Protein AF-A0A2P5XII8-F1 (afdb_monomer)

Structure (mmCIF, N/CA/C/O backbone):
data_AF-A0A2P5XII8-F1
#
_entry.id   AF-A0A2P5XII8-F1
#
loop_
_atom_site.group_PDB
_atom_site.id
_atom_site.type_symbol
_atom_site.label_atom_id
_atom_site.label_alt_id
_atom_site.label_comp_id
_atom_site.label_asym_id
_atom_site.label_entity_id
_atom_site.label_seq_id
_atom_site.pdbx_PDB_ins_code
_atom_site.Cartn_x
_atom_site.Cartn_y
_atom_site.Cartn_z
_atom_site.occupancy
_atom_site.B_iso_or_equiv
_atom_site.auth_seq_id
_atom_site.auth_comp_id
_atom_site.auth_asym_id
_atom_site.auth_atom_id
_atom_site.pdbx_PDB_model_num
ATOM 1 N N . MET A 1 1 ? 58.764 9.770 21.571 1.00 26.19 1 MET A N 1
ATOM 2 C CA . MET A 1 1 ? 59.150 11.190 21.416 1.00 26.19 1 MET A CA 1
ATOM 3 C C . MET A 1 1 ? 58.064 11.872 20.582 1.00 26.19 1 MET A C 1
ATOM 5 O O . MET A 1 1 ? 57.826 11.416 19.481 1.00 26.19 1 MET A O 1
ATOM 9 N N . ARG A 1 2 ? 57.409 12.903 21.138 1.00 21.86 2 ARG A N 1
ATOM 10 C CA . ARG A 1 2 ? 56.507 13.896 20.502 1.00 21.86 2 ARG A CA 1
ATOM 11 C C . ARG A 1 2 ? 55.189 13.452 19.825 1.00 21.86 2 ARG A C 1
ATOM 13 O O . ARG A 1 2 ? 55.158 12.905 18.735 1.00 21.86 2 ARG A O 1
ATOM 20 N N . ILE A 1 3 ? 54.111 13.889 20.480 1.00 28.89 3 ILE A N 1
ATOM 21 C CA . ILE A 1 3 ? 52.758 14.199 19.984 1.00 28.89 3 ILE A CA 1
ATOM 22 C C . ILE A 1 3 ? 52.783 15.439 19.061 1.00 28.89 3 ILE A C 1
ATOM 24 O O . ILE A 1 3 ? 53.572 16.348 19.328 1.00 28.89 3 ILE A O 1
ATOM 28 N N . ARG A 1 4 ? 51.878 15.494 18.062 1.00 22.95 4 ARG A N 1
ATOM 29 C CA . ARG A 1 4 ? 51.143 16.659 17.470 1.00 22.95 4 ARG A CA 1
ATOM 30 C C . ARG A 1 4 ? 50.326 16.128 16.261 1.00 22.95 4 ARG A C 1
ATOM 32 O O . ARG A 1 4 ? 50.892 15.348 15.517 1.00 22.95 4 ARG A O 1
ATOM 39 N N . ASN A 1 5 ? 49.084 16.489 15.913 1.00 23.44 5 ASN A N 1
ATOM 40 C CA . ASN A 1 5 ? 48.009 17.328 16.465 1.00 23.44 5 ASN A CA 1
ATOM 41 C C . ASN A 1 5 ? 46.754 17.192 15.542 1.00 23.44 5 ASN A C 1
ATOM 43 O O . ASN A 1 5 ? 46.919 17.416 14.351 1.00 23.44 5 ASN A O 1
ATOM 47 N N . PHE A 1 6 ? 45.555 16.970 16.128 1.00 24.38 6 PHE A N 1
ATOM 48 C CA . PHE A 1 6 ? 44.188 17.476 15.773 1.00 24.38 6 PHE A CA 1
ATOM 49 C C . PHE A 1 6 ? 43.530 17.208 14.384 1.00 24.38 6 PHE A C 1
ATOM 51 O O . PHE A 1 6 ? 44.250 16.864 13.457 1.00 24.38 6 PHE A O 1
ATOM 58 N N . PRO A 1 7 ? 42.200 17.458 14.158 1.00 31.50 7 PRO A N 1
ATOM 59 C CA . PRO A 1 7 ? 41.065 17.777 15.067 1.00 31.50 7 PRO A CA 1
ATOM 60 C C . PRO A 1 7 ? 39.698 17.096 14.742 1.00 31.50 7 PRO A C 1
ATOM 62 O O . PRO A 1 7 ? 39.316 16.994 13.588 1.00 31.50 7 PRO A O 1
ATOM 65 N N . TRP A 1 8 ? 38.852 16.856 15.756 1.00 23.45 8 TRP A N 1
ATOM 66 C CA . TRP A 1 8 ? 37.388 17.061 15.654 1.00 23.45 8 TRP A CA 1
ATOM 67 C C . TRP A 1 8 ? 36.873 17.655 16.978 1.00 23.45 8 TRP A C 1
ATOM 69 O O . TRP A 1 8 ? 36.506 16.956 17.918 1.00 23.45 8 TRP A O 1
ATOM 79 N N . ARG A 1 9 ? 36.908 18.990 17.072 1.00 22.88 9 ARG A N 1
ATOM 80 C CA . ARG A 1 9 ? 36.169 19.805 18.048 1.00 22.88 9 ARG A CA 1
ATOM 81 C C . ARG A 1 9 ? 35.279 20.737 17.235 1.00 22.88 9 ARG A C 1
ATOM 83 O O . ARG A 1 9 ? 35.822 21.582 16.534 1.00 22.88 9 ARG A O 1
ATOM 90 N N . ASN A 1 10 ? 33.962 20.554 17.329 1.00 24.33 10 ASN A N 1
ATOM 91 C CA . ASN A 1 10 ? 32.907 21.582 17.304 1.00 24.33 10 ASN A CA 1
ATOM 92 C C . ASN A 1 10 ? 31.611 21.001 16.736 1.00 24.33 10 ASN A C 1
ATOM 94 O O . ASN A 1 10 ? 31.473 20.883 15.524 1.00 24.33 10 ASN A O 1
ATOM 98 N N . LYS A 1 11 ? 30.658 20.706 17.625 1.00 24.47 11 LYS A N 1
ATOM 99 C CA . LYS A 1 11 ? 29.224 21.029 17.495 1.00 24.47 11 LYS A CA 1
ATOM 100 C C . LYS A 1 11 ? 28.480 20.391 18.666 1.00 24.47 11 LYS A C 1
ATOM 102 O O . LYS A 1 11 ? 27.989 19.289 18.541 1.00 24.47 11 LYS A O 1
ATOM 107 N N . PHE A 1 12 ? 28.437 21.076 19.806 1.00 24.05 12 PHE A N 1
ATOM 108 C CA . PHE A 1 12 ? 27.318 21.011 20.756 1.00 24.05 12 PHE A CA 1
ATOM 109 C C . PHE A 1 12 ? 27.405 22.240 21.664 1.00 24.05 12 PHE A C 1
ATOM 111 O O . PHE A 1 12 ? 27.843 22.203 22.808 1.00 24.05 12 PHE A O 1
ATOM 118 N N . SER A 1 13 ? 27.024 23.378 21.097 1.00 23.06 13 SER A N 1
ATOM 119 C CA . SER A 1 13 ? 26.626 24.559 21.850 1.00 23.06 13 SER A CA 1
ATOM 120 C C . SER A 1 13 ? 25.539 25.246 21.039 1.00 23.06 13 SER A C 1
ATOM 122 O O . SER A 1 13 ? 25.844 25.750 19.964 1.00 23.06 13 SER A O 1
ATOM 124 N N . ILE A 1 14 ? 24.296 25.186 21.518 1.00 22.97 14 ILE A N 1
ATOM 125 C CA . ILE A 1 14 ? 23.268 26.243 21.514 1.00 22.97 14 ILE A CA 1
ATOM 126 C C . ILE A 1 14 ? 21.995 25.605 22.097 1.00 22.97 14 ILE A C 1
ATOM 128 O O . ILE A 1 14 ? 21.313 24.843 21.424 1.00 22.97 14 ILE A O 1
ATOM 132 N N . LEU A 1 15 ? 21.752 25.861 23.388 1.00 21.80 15 LEU A N 1
ATOM 133 C CA . LEU A 1 15 ? 20.464 26.248 23.998 1.00 21.80 15 LEU A CA 1
ATOM 134 C C . LEU A 1 15 ? 20.540 26.068 25.523 1.00 21.80 15 LEU A C 1
ATOM 136 O O . LEU A 1 15 ? 19.942 25.167 26.089 1.00 21.80 15 LEU A O 1
ATOM 140 N N . PHE A 1 16 ? 21.275 26.953 26.196 1.00 24.52 16 PHE A N 1
ATOM 141 C CA . PHE A 1 16 ? 20.948 27.373 27.562 1.00 24.52 16 PHE A CA 1
ATOM 142 C C . PHE A 1 16 ? 21.427 28.815 27.738 1.00 24.52 16 PHE A C 1
ATOM 144 O O . PHE A 1 16 ? 22.558 29.092 28.126 1.00 24.52 16 PHE A O 1
ATOM 151 N N . THR A 1 17 ? 20.551 29.756 27.404 1.00 25.80 17 THR A N 1
ATOM 152 C CA . THR A 1 17 ? 20.655 31.156 27.806 1.00 25.80 17 THR A CA 1
ATOM 153 C C . THR A 1 17 ? 19.651 31.401 28.928 1.00 25.80 17 THR A C 1
ATOM 155 O O . THR A 1 17 ? 18.453 31.463 28.679 1.00 25.80 17 THR A O 1
ATOM 158 N N . ARG A 1 18 ? 20.141 31.558 30.165 1.00 25.91 18 ARG A N 1
ATOM 159 C CA . ARG A 1 18 ? 19.951 32.756 31.015 1.00 25.91 18 ARG A CA 1
ATOM 160 C C . ARG A 1 18 ? 20.261 32.483 32.498 1.00 25.91 18 ARG A C 1
ATOM 162 O O . ARG A 1 18 ? 19.623 31.662 33.140 1.00 25.91 18 ARG A O 1
ATOM 169 N N . ASN A 1 19 ? 21.179 33.317 32.998 1.00 27.70 19 ASN A N 1
ATOM 170 C CA . ASN A 1 19 ? 21.345 33.833 34.364 1.00 27.70 19 ASN A CA 1
ATOM 171 C C . ASN A 1 19 ? 21.820 32.884 35.480 1.00 27.70 19 ASN A C 1
ATOM 173 O O . ASN A 1 19 ? 21.007 32.222 36.106 1.00 27.70 19 ASN A O 1
ATOM 177 N N . ILE A 1 20 ? 23.124 32.946 35.804 1.00 27.83 20 ILE A N 1
ATOM 178 C CA . ILE A 1 20 ? 23.700 33.355 37.115 1.00 27.83 20 ILE A CA 1
ATOM 179 C C . ILE A 1 20 ? 25.240 33.545 36.940 1.00 27.83 20 ILE A C 1
ATOM 181 O O . ILE A 1 20 ? 25.851 32.764 36.208 1.00 27.83 20 ILE A O 1
ATOM 185 N N . PRO A 1 21 ? 25.901 34.564 37.544 1.00 26.94 21 PRO A N 1
ATOM 186 C CA . PRO A 1 21 ? 27.291 34.931 37.227 1.00 26.94 21 PRO A CA 1
ATOM 187 C C . PRO A 1 21 ? 28.373 34.000 37.807 1.00 26.94 21 PRO A C 1
ATOM 189 O O . PRO A 1 21 ? 28.302 33.544 38.947 1.00 26.94 21 PRO A O 1
ATOM 192 N N . TRP A 1 22 ? 29.451 33.844 37.036 1.00 27.47 22 TRP A N 1
ATOM 193 C CA . TRP A 1 22 ? 30.660 33.035 37.274 1.00 27.47 22 TRP A CA 1
ATOM 194 C C . TRP A 1 22 ? 31.522 33.427 38.499 1.00 27.47 22 TRP A C 1
ATOM 196 O O . TRP A 1 22 ? 32.527 32.775 38.772 1.00 27.47 22 TRP A O 1
ATOM 206 N N . CYS A 1 23 ? 31.142 34.445 39.278 1.00 27.48 23 CYS A N 1
ATOM 207 C CA . CYS A 1 23 ? 31.918 34.912 40.440 1.00 27.48 23 CYS A CA 1
ATOM 208 C C . CYS A 1 23 ? 31.549 34.234 41.774 1.00 27.48 23 CYS A C 1
ATOM 210 O O . CYS A 1 23 ? 32.238 34.438 42.769 1.00 27.48 23 CYS A O 1
ATOM 212 N N . TYR A 1 24 ? 30.507 33.395 41.823 1.00 28.48 24 TYR A N 1
ATOM 213 C CA . TYR A 1 24 ? 30.098 32.722 43.068 1.00 28.48 24 TYR A CA 1
ATOM 214 C C . TYR A 1 24 ? 30.926 31.457 43.394 1.00 28.48 24 TYR A C 1
ATOM 216 O O . TYR A 1 24 ? 30.916 30.975 44.526 1.00 28.48 24 TYR A O 1
ATOM 224 N N . TRP A 1 25 ? 31.688 30.931 42.426 1.00 30.53 25 TRP A N 1
ATOM 225 C CA . TRP A 1 25 ? 32.417 29.659 42.558 1.00 30.53 25 TRP A CA 1
ATOM 226 C C . TRP A 1 25 ? 33.887 29.785 42.984 1.00 30.53 25 TRP A C 1
ATOM 228 O O . TRP A 1 25 ? 34.499 28.779 43.335 1.00 30.53 25 TRP A O 1
ATOM 238 N N . GLN A 1 26 ? 34.466 30.990 43.029 1.00 27.58 26 GLN A N 1
ATOM 239 C CA . GLN A 1 26 ? 35.880 31.150 43.404 1.00 27.58 26 GLN A CA 1
ATOM 240 C C . GLN A 1 26 ? 36.131 31.248 44.918 1.00 27.58 26 GLN A C 1
ATOM 242 O O . GLN A 1 26 ? 37.241 30.974 45.362 1.00 27.58 26 GLN A O 1
ATOM 247 N N . SER A 1 27 ? 35.123 31.553 45.742 1.00 26.69 27 SER A N 1
ATOM 248 C CA . SER A 1 27 ? 35.348 31.792 47.182 1.00 26.69 27 SER A CA 1
ATOM 249 C C . SER A 1 27 ? 35.216 30.541 48.075 1.00 26.69 27 SER A C 1
ATOM 251 O O . SER A 1 27 ? 35.706 30.536 49.202 1.00 26.69 27 SER A O 1
ATOM 253 N N . LYS A 1 28 ? 34.627 29.435 47.591 1.00 29.48 28 LYS A N 1
ATOM 254 C CA . LYS A 1 28 ? 34.417 28.208 48.398 1.00 29.48 28 LYS A CA 1
ATOM 255 C C . LYS A 1 28 ? 35.266 26.992 48.007 1.00 29.48 28 LYS A C 1
ATOM 257 O O . LYS A 1 28 ? 35.264 26.009 48.742 1.00 29.48 28 LYS A O 1
ATOM 262 N N . ALA A 1 29 ? 36.054 27.067 46.933 1.00 28.62 29 ALA A N 1
ATOM 263 C CA . ALA A 1 29 ? 36.954 25.982 46.516 1.00 28.62 29 ALA A CA 1
ATOM 264 C C . ALA A 1 29 ? 38.212 25.833 47.406 1.00 28.62 29 ALA A C 1
ATOM 266 O O . ALA A 1 29 ? 38.947 24.857 47.293 1.00 28.62 29 ALA A O 1
ATOM 267 N N . MET A 1 30 ? 38.450 26.760 48.340 1.00 27.02 30 MET A N 1
ATOM 268 C CA . MET A 1 30 ? 39.681 26.817 49.141 1.00 27.02 30 MET A CA 1
ATOM 269 C C . MET A 1 30 ? 39.683 25.928 50.404 1.00 27.02 30 MET A C 1
ATOM 271 O O . MET A 1 30 ? 40.562 26.072 51.249 1.00 27.02 30 MET A O 1
ATOM 275 N N . LYS A 1 31 ? 38.723 25.001 50.562 1.00 28.81 31 LYS A N 1
ATOM 276 C CA . LYS A 1 31 ? 38.610 24.130 51.756 1.00 28.81 31 LYS A CA 1
ATOM 277 C C . LYS A 1 31 ? 38.724 22.618 51.515 1.00 28.81 31 LYS A C 1
ATOM 279 O O . LYS A 1 31 ? 38.545 21.859 52.459 1.00 28.81 31 LYS A O 1
ATOM 284 N N . LEU A 1 32 ? 39.080 22.172 50.309 1.00 30.08 32 LEU A N 1
ATOM 285 C CA . LEU A 1 32 ? 39.252 20.742 49.985 1.00 30.08 32 LEU A CA 1
ATOM 286 C C . LEU A 1 32 ? 40.707 20.329 49.684 1.00 30.08 32 LEU A C 1
ATOM 288 O O . LEU A 1 32 ? 40.948 19.245 49.171 1.00 30.08 32 LEU A O 1
ATOM 292 N N . SER A 1 33 ? 41.701 21.148 50.047 1.00 28.14 33 SER A N 1
ATOM 293 C CA . SER A 1 33 ? 43.130 20.873 49.799 1.00 28.14 33 SER A CA 1
ATOM 294 C C . SER A 1 33 ? 43.857 20.098 50.911 1.00 28.14 33 SER A C 1
ATOM 296 O O . SER A 1 33 ? 45.084 20.135 50.990 1.00 28.14 33 SER A O 1
ATOM 298 N N . LYS A 1 34 ? 43.142 19.372 51.776 1.00 29.97 34 LYS A N 1
ATOM 299 C CA . LYS A 1 34 ? 43.760 18.492 52.782 1.00 29.97 34 LYS A CA 1
ATOM 300 C C . LYS A 1 34 ? 42.960 17.205 52.948 1.00 29.97 34 LYS A C 1
ATOM 302 O O . LYS A 1 34 ? 42.198 17.103 53.894 1.00 29.97 34 LYS A O 1
ATOM 307 N N . LEU A 1 35 ? 43.150 16.249 52.040 1.00 29.69 35 LEU A N 1
ATOM 308 C CA . LEU A 1 35 ? 42.987 14.808 52.278 1.00 29.69 35 LEU A CA 1
ATOM 309 C C . LEU A 1 35 ? 43.823 14.064 51.217 1.00 29.69 35 LEU A C 1
ATOM 311 O O . LEU A 1 35 ? 43.419 13.875 50.079 1.00 29.69 35 LEU A O 1
ATOM 315 N N . THR A 1 36 ? 45.071 13.836 51.626 1.00 29.38 36 THR A N 1
ATOM 316 C CA . THR A 1 36 ? 46.067 12.814 51.256 1.00 29.38 36 THR A CA 1
ATOM 317 C C . THR A 1 36 ? 45.938 12.006 49.958 1.00 29.38 36 THR A C 1
ATOM 319 O O . THR A 1 36 ? 44.960 11.310 49.707 1.00 29.38 36 THR A O 1
ATOM 322 N N . ALA A 1 37 ? 47.060 12.014 49.233 1.00 33.16 37 ALA A N 1
ATOM 323 C CA . ALA A 1 37 ? 47.447 11.116 48.156 1.00 33.16 37 ALA A CA 1
ATOM 324 C C . ALA A 1 37 ? 47.390 9.628 48.551 1.00 33.16 37 ALA A C 1
ATOM 326 O O . ALA A 1 37 ? 47.949 9.250 49.578 1.00 33.16 37 ALA A O 1
ATOM 327 N N . MET A 1 38 ? 46.772 8.808 47.697 1.00 27.34 38 MET A N 1
ATOM 328 C CA . MET A 1 38 ? 46.953 7.356 47.588 1.00 27.34 38 MET A CA 1
ATOM 329 C C . MET A 1 38 ? 46.511 6.900 46.182 1.00 27.34 38 MET A C 1
ATOM 331 O O . MET A 1 38 ? 45.736 7.586 45.517 1.00 27.34 38 MET A O 1
ATOM 335 N N . ASP A 1 39 ? 47.086 5.791 45.725 1.00 26.59 39 ASP A N 1
ATOM 336 C CA . ASP A 1 39 ? 47.354 5.392 44.338 1.00 26.59 39 ASP A CA 1
ATOM 337 C C . ASP A 1 39 ? 46.243 5.512 43.273 1.00 26.59 39 ASP A C 1
ATOM 339 O O . ASP A 1 39 ? 45.061 5.214 43.464 1.00 26.59 39 ASP A O 1
ATOM 343 N N . ALA A 1 40 ? 46.681 5.912 42.074 1.00 32.25 40 ALA A N 1
ATOM 344 C CA . ALA A 1 40 ? 45.874 6.094 40.876 1.00 32.25 40 ALA A CA 1
ATOM 345 C C . ALA A 1 40 ? 45.517 4.746 40.223 1.00 32.25 40 ALA A C 1
ATOM 347 O O . ALA A 1 40 ? 46.291 4.187 39.452 1.00 32.25 40 ALA A O 1
ATOM 348 N N . GLY A 1 41 ? 44.314 4.248 40.509 1.00 30.77 41 GLY A N 1
ATOM 349 C CA . GLY A 1 41 ? 43.735 3.090 39.813 1.00 30.77 41 GLY A CA 1
ATOM 350 C C . GLY A 1 41 ? 42.220 2.935 39.977 1.00 30.77 41 GLY A C 1
ATOM 351 O O . GLY A 1 41 ? 41.552 2.522 39.040 1.00 30.77 41 GLY A O 1
ATOM 352 N N . ASN A 1 42 ? 41.649 3.371 41.109 1.00 29.73 42 ASN A N 1
ATOM 353 C CA . ASN A 1 42 ? 40.225 3.162 41.439 1.00 29.73 42 ASN A CA 1
ATOM 354 C C . ASN A 1 42 ? 39.395 4.456 41.596 1.00 29.73 42 ASN A C 1
ATOM 356 O O . ASN A 1 42 ? 38.299 4.442 42.155 1.00 29.73 42 ASN A O 1
ATOM 360 N N . CYS A 1 43 ? 39.881 5.601 41.104 1.00 28.55 43 CYS A N 1
ATOM 361 C CA . CYS A 1 43 ? 39.268 6.900 41.417 1.00 28.55 43 CYS A CA 1
ATOM 362 C C . CYS A 1 43 ? 38.028 7.264 40.572 1.00 28.55 43 CYS A C 1
ATOM 364 O O . CYS A 1 43 ? 37.225 8.086 41.005 1.00 28.55 43 CYS A O 1
ATOM 366 N N . PHE A 1 44 ? 37.814 6.658 39.397 1.00 29.33 44 PHE A N 1
ATOM 367 C CA . PHE A 1 44 ? 36.737 7.091 38.487 1.00 29.33 44 PHE A CA 1
ATOM 368 C C . PHE A 1 44 ? 35.317 6.705 38.961 1.00 29.33 44 PHE A C 1
ATOM 370 O O . PHE A 1 44 ? 34.377 7.470 38.749 1.00 29.33 44 PHE A O 1
ATOM 377 N N . GLN A 1 45 ? 35.148 5.580 39.667 1.00 30.05 45 GLN A N 1
ATOM 378 C CA . GLN A 1 45 ? 33.841 5.140 40.193 1.00 30.05 45 GLN A CA 1
ATOM 379 C C . GLN A 1 45 ? 33.440 5.840 41.505 1.00 30.05 45 GLN A C 1
ATOM 381 O O . GLN A 1 45 ? 32.265 6.159 41.713 1.00 30.05 45 GLN A O 1
ATOM 386 N N . LEU A 1 46 ? 34.411 6.139 42.375 1.00 29.91 46 LEU A N 1
ATOM 387 C CA . LEU A 1 46 ? 34.171 6.848 43.639 1.00 29.91 46 LEU A CA 1
ATOM 388 C C . LEU A 1 46 ? 33.870 8.338 43.415 1.00 29.91 46 LEU A C 1
ATOM 390 O O . LEU A 1 46 ? 32.962 8.877 44.049 1.00 29.91 46 LEU A O 1
ATOM 394 N N . HIS A 1 47 ? 34.547 8.990 42.458 1.00 35.44 47 HIS A N 1
ATOM 395 C CA . HIS A 1 47 ? 34.252 10.382 42.094 1.00 35.44 47 HIS A CA 1
ATOM 396 C C . HIS A 1 47 ? 32.851 10.544 41.489 1.00 35.44 47 HIS A C 1
ATOM 398 O O . HIS A 1 47 ? 32.148 11.488 41.840 1.00 35.44 47 HIS A O 1
ATOM 404 N N . ALA A 1 48 ? 32.413 9.617 40.629 1.00 36.94 48 ALA A N 1
ATOM 405 C CA . ALA A 1 48 ? 31.074 9.660 40.041 1.00 36.94 48 ALA A CA 1
ATOM 406 C C . ALA A 1 48 ? 29.977 9.536 41.110 1.00 36.94 48 ALA A C 1
ATOM 408 O O . ALA A 1 48 ? 29.029 10.314 41.099 1.00 36.94 48 ALA A O 1
ATOM 409 N N . SER A 1 49 ? 30.150 8.632 42.079 1.00 37.03 49 SER A N 1
ATOM 410 C CA . SER A 1 49 ? 29.191 8.399 43.169 1.00 37.03 49 SER A CA 1
ATOM 411 C C . SER A 1 49 ? 29.066 9.602 44.117 1.00 37.03 49 SER A C 1
ATOM 413 O O . SER A 1 49 ? 27.961 9.986 44.497 1.00 37.03 49 SER A O 1
ATOM 415 N N . LEU A 1 50 ? 30.185 10.255 44.453 1.00 38.50 50 LEU A N 1
ATOM 416 C CA . LEU A 1 50 ? 30.199 11.459 45.296 1.00 38.50 50 LEU A CA 1
ATOM 417 C C . LEU A 1 50 ? 29.617 12.688 44.578 1.00 38.50 50 LEU A C 1
ATOM 419 O O . LEU A 1 50 ? 28.898 13.477 45.192 1.00 38.50 50 LEU A O 1
ATOM 423 N N . VAL A 1 51 ? 29.870 12.827 43.273 1.00 44.69 51 VAL A N 1
ATOM 424 C CA . VAL A 1 51 ? 29.254 13.867 42.432 1.00 44.69 51 VAL A CA 1
ATOM 425 C C . VAL A 1 51 ? 27.744 13.631 42.294 1.00 44.69 51 VAL A C 1
ATOM 427 O O . VAL A 1 51 ? 26.972 14.584 42.370 1.00 44.69 51 VAL A O 1
ATOM 430 N N . PHE A 1 52 ? 27.303 12.374 42.191 1.00 41.19 52 PHE A N 1
ATOM 431 C CA . PHE A 1 52 ? 25.886 11.994 42.151 1.00 41.19 52 PHE A CA 1
ATOM 432 C C . PHE A 1 52 ? 25.148 12.388 43.444 1.00 41.19 52 PHE A C 1
ATOM 434 O O . PHE A 1 52 ? 24.097 13.028 43.395 1.00 41.19 52 PHE A O 1
ATOM 441 N N . ILE A 1 53 ? 25.742 12.103 44.609 1.00 43.97 53 ILE A N 1
ATOM 442 C CA . ILE A 1 53 ? 25.211 12.486 45.931 1.00 43.97 53 ILE A CA 1
ATOM 443 C C . ILE A 1 53 ? 25.157 14.016 46.094 1.00 43.97 53 ILE A C 1
ATOM 445 O O . ILE A 1 53 ? 24.186 14.552 46.639 1.00 43.97 53 ILE A O 1
ATOM 449 N N . ALA A 1 54 ? 26.164 14.733 45.584 1.00 40.22 54 ALA A N 1
ATOM 450 C CA . ALA A 1 54 ? 26.218 16.195 45.623 1.00 40.22 54 ALA A CA 1
ATOM 451 C C . ALA A 1 54 ? 25.148 16.859 44.728 1.00 40.22 54 ALA A C 1
ATOM 453 O O . ALA A 1 54 ? 24.570 17.875 45.105 1.00 40.22 54 ALA A O 1
ATOM 454 N N . ILE A 1 55 ? 24.825 16.278 43.567 1.00 46.34 55 ILE A N 1
ATOM 455 C CA . ILE A 1 55 ? 23.784 16.797 42.658 1.00 46.34 55 ILE A CA 1
ATOM 456 C C . ILE A 1 55 ? 22.368 16.561 43.222 1.00 46.34 55 ILE A C 1
ATOM 458 O O . ILE A 1 55 ? 21.504 17.439 43.121 1.00 46.34 55 ILE A O 1
ATOM 462 N N . ILE A 1 56 ? 22.135 15.414 43.873 1.00 42.69 56 ILE A N 1
ATOM 463 C CA . ILE A 1 56 ? 20.857 15.087 44.538 1.00 42.69 56 ILE A CA 1
ATOM 464 C C . ILE A 1 56 ? 20.582 16.042 45.711 1.00 42.69 56 ILE A C 1
ATOM 466 O O . ILE A 1 56 ? 19.448 16.484 45.902 1.00 42.69 56 ILE A O 1
ATOM 470 N N . THR A 1 57 ? 21.619 16.411 46.466 1.00 40.81 57 THR A N 1
ATOM 471 C CA . THR A 1 57 ? 21.503 17.345 47.600 1.00 40.81 57 THR A CA 1
ATOM 472 C C . THR A 1 57 ? 21.345 18.807 47.173 1.00 40.81 57 THR A C 1
ATOM 474 O O . THR A 1 57 ? 20.672 19.564 47.867 1.00 40.81 57 THR A O 1
ATOM 477 N N . PHE A 1 58 ? 21.889 19.220 46.021 1.00 40.62 58 PHE A N 1
ATOM 478 C CA . PHE A 1 58 ? 21.791 20.611 45.549 1.00 40.62 58 PHE A CA 1
ATOM 479 C C . PHE A 1 58 ? 20.437 20.985 44.920 1.00 40.62 58 PHE A C 1
ATOM 481 O O . PHE A 1 58 ? 20.090 22.164 44.890 1.00 40.62 58 PHE A O 1
ATOM 488 N N . THR A 1 59 ? 19.669 20.017 44.407 1.00 40.91 59 THR A N 1
ATOM 489 C CA . THR A 1 59 ? 18.404 20.282 43.683 1.00 40.91 59 THR A CA 1
ATOM 490 C C . THR A 1 59 ? 17.149 20.115 44.540 1.00 40.91 59 THR A C 1
ATOM 492 O O . THR A 1 59 ? 16.076 20.597 44.178 1.00 40.91 59 THR A O 1
ATOM 495 N N . SER A 1 60 ? 17.262 19.488 45.710 1.00 45.25 60 SER A N 1
ATOM 496 C CA . SER A 1 60 ? 16.195 19.441 46.703 1.00 45.25 60 SER A CA 1
ATOM 497 C C . SER A 1 60 ? 16.811 19.359 48.091 1.00 45.25 60 SER A C 1
ATOM 499 O O . SER A 1 60 ? 17.605 18.458 48.327 1.00 45.25 60 SER A O 1
ATOM 501 N N . ASN A 1 61 ? 16.455 20.278 48.992 1.00 37.59 61 ASN A N 1
ATOM 502 C CA . ASN A 1 61 ? 16.992 20.431 50.358 1.00 37.59 61 ASN A CA 1
ATOM 503 C C . ASN A 1 61 ? 16.723 19.238 51.317 1.00 37.59 61 ASN A C 1
ATOM 505 O O . ASN A 1 61 ? 16.527 19.432 52.512 1.00 37.59 61 ASN A O 1
ATOM 509 N N . VAL A 1 62 ? 16.680 18.000 50.825 1.00 42.94 62 VAL A N 1
ATOM 510 C CA . VAL A 1 62 ? 16.475 16.777 51.605 1.00 42.94 62 VAL A CA 1
ATOM 511 C C . VAL A 1 62 ? 17.417 15.706 51.060 1.00 42.94 62 VAL A C 1
ATOM 513 O O . VAL A 1 62 ? 17.442 15.445 49.858 1.00 42.94 62 VAL A O 1
ATOM 516 N N . GLN A 1 63 ? 18.195 15.083 51.941 1.00 48.47 63 GLN A N 1
ATOM 517 C CA . GLN A 1 63 ? 19.068 13.957 51.613 1.00 48.47 63 GLN A CA 1
ATOM 518 C C . GLN A 1 63 ? 18.188 12.749 51.248 1.00 48.47 63 GLN A C 1
ATOM 520 O O . GLN A 1 63 ? 17.514 12.190 52.110 1.00 48.47 63 GLN A O 1
ATOM 525 N N . ARG A 1 64 ? 18.112 12.400 49.955 1.00 59.47 64 ARG A N 1
ATOM 526 C CA . ARG A 1 64 ? 17.251 11.311 49.455 1.00 59.47 64 ARG A CA 1
ATOM 527 C C . ARG A 1 64 ? 18.021 9.984 49.416 1.00 59.47 64 ARG A C 1
ATOM 529 O O . ARG A 1 64 ? 19.192 10.004 49.032 1.00 59.47 64 ARG A O 1
ATOM 536 N N . PRO A 1 65 ? 17.398 8.853 49.792 1.00 64.31 65 PRO A N 1
ATOM 537 C CA . PRO A 1 65 ? 18.075 7.562 49.814 1.00 64.31 65 PRO A CA 1
ATOM 538 C C . PRO A 1 65 ? 18.428 7.091 48.395 1.00 64.31 65 PRO A C 1
ATOM 540 O O . PRO A 1 65 ? 17.650 7.254 47.460 1.00 64.31 65 PRO A O 1
ATOM 543 N N . LEU A 1 66 ? 19.620 6.511 48.239 1.00 61.50 66 LEU A N 1
ATOM 544 C CA . LEU A 1 66 ? 20.088 5.903 46.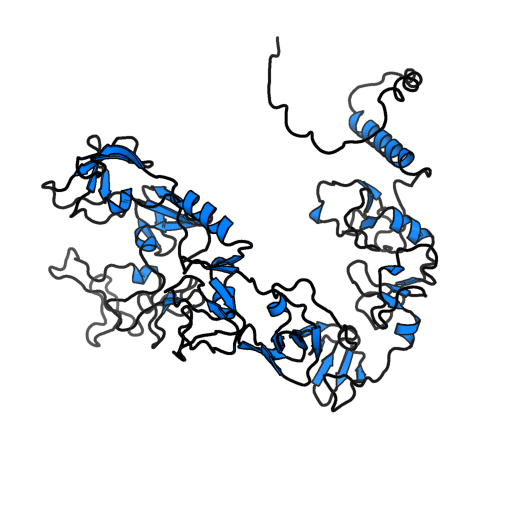983 1.00 61.50 66 LEU A CA 1
ATOM 545 C C . LEU A 1 66 ? 19.361 4.591 46.659 1.00 61.50 66 LEU A C 1
ATOM 547 O O . LEU A 1 66 ? 19.288 4.203 45.493 1.00 61.50 66 LEU A O 1
ATOM 551 N N . GLU A 1 67 ? 18.826 3.939 47.688 1.00 68.50 67 GLU A N 1
ATOM 552 C CA . GLU A 1 67 ? 18.117 2.673 47.599 1.00 68.50 67 GLU A CA 1
ATOM 553 C C . GLU A 1 67 ? 16.878 2.693 48.501 1.00 68.50 67 GLU A C 1
ATOM 555 O O . GLU A 1 67 ? 16.951 3.145 49.647 1.00 68.50 67 GLU A O 1
ATOM 560 N N . ILE A 1 68 ? 15.746 2.207 47.988 1.00 66.88 68 ILE A N 1
ATOM 561 C CA . ILE A 1 68 ? 14.533 1.962 48.771 1.00 66.88 68 ILE A CA 1
ATOM 562 C C . ILE A 1 68 ? 14.356 0.442 48.911 1.00 66.88 68 ILE A C 1
ATOM 564 O O . ILE A 1 68 ? 13.988 -0.223 47.941 1.00 66.88 68 ILE A O 1
ATOM 568 N N . PRO A 1 69 ? 14.610 -0.144 50.090 1.00 57.12 69 PRO A N 1
ATOM 569 C CA . PRO A 1 69 ? 14.286 -1.545 50.329 1.00 57.12 69 PRO A CA 1
ATOM 570 C C . PRO A 1 69 ? 12.768 -1.716 50.499 1.00 57.12 69 PRO A C 1
ATOM 572 O O . PRO A 1 69 ? 12.114 -0.860 51.095 1.00 57.12 69 PRO A O 1
ATOM 575 N N . ASN A 1 70 ? 12.212 -2.832 50.011 1.00 57.88 70 ASN A N 1
ATOM 576 C CA . ASN A 1 70 ? 10.806 -3.226 50.206 1.00 57.88 70 ASN A CA 1
ATOM 577 C C . ASN A 1 70 ? 9.768 -2.165 49.772 1.00 57.88 70 ASN A C 1
ATOM 579 O O . ASN A 1 70 ? 9.016 -1.635 50.593 1.00 57.88 70 ASN A O 1
ATOM 583 N N . TYR A 1 71 ? 9.701 -1.856 48.473 1.00 62.16 71 TYR A N 1
ATOM 584 C CA . TYR A 1 71 ? 8.733 -0.884 47.962 1.00 62.16 71 TYR A CA 1
ATOM 585 C C . TYR A 1 71 ? 7.296 -1.458 47.921 1.00 62.16 71 TYR A C 1
ATOM 587 O O . TYR A 1 71 ? 7.093 -2.506 47.309 1.00 62.16 71 TYR A O 1
ATOM 595 N N . PRO A 1 72 ? 6.276 -0.791 48.505 1.00 56.53 72 PRO A N 1
ATOM 596 C CA . PRO A 1 72 ? 4.944 -1.386 48.691 1.00 56.53 72 PRO A CA 1
ATOM 597 C C . PRO A 1 72 ? 4.183 -1.740 47.408 1.00 56.53 72 PRO A C 1
ATOM 599 O O . PRO A 1 72 ? 3.406 -2.686 47.401 1.00 56.53 72 PRO A O 1
ATOM 602 N N . LEU A 1 73 ? 4.405 -0.990 46.323 1.00 57.97 73 LEU A N 1
ATOM 603 C CA . LEU A 1 73 ? 3.798 -1.253 45.009 1.00 57.97 73 LEU A CA 1
ATOM 604 C C . LEU A 1 73 ? 4.565 -2.319 44.210 1.00 57.97 73 LEU A C 1
ATOM 606 O O . LEU A 1 73 ? 4.236 -2.566 43.056 1.00 57.97 73 LEU A O 1
ATOM 610 N N . HIS A 1 74 ? 5.614 -2.903 44.795 1.00 64.06 74 HIS A N 1
ATOM 611 C CA . HIS A 1 74 ? 6.436 -3.921 44.158 1.00 64.06 74 HIS A CA 1
ATOM 612 C C . HIS A 1 74 ? 7.059 -4.890 45.187 1.00 64.06 74 HIS A C 1
ATOM 614 O O . HIS A 1 74 ? 8.275 -4.882 45.427 1.00 64.06 74 HIS A O 1
ATOM 620 N N . PRO A 1 75 ? 6.218 -5.717 45.836 1.00 58.19 75 PRO A N 1
ATOM 621 C CA . PRO A 1 75 ? 6.642 -6.628 46.895 1.00 58.19 75 PRO A CA 1
ATOM 622 C C . PRO A 1 75 ? 7.412 -7.856 46.381 1.00 58.19 75 PRO A C 1
ATOM 624 O O . PRO A 1 75 ? 8.149 -8.461 47.153 1.00 58.19 75 PRO A O 1
ATOM 627 N N . GLU A 1 76 ? 7.289 -8.221 45.100 1.00 57.44 76 GLU A N 1
ATOM 628 C CA . GLU A 1 76 ? 7.891 -9.447 44.544 1.00 57.44 76 GLU A CA 1
ATOM 629 C C . GLU A 1 76 ? 9.427 -9.421 44.533 1.00 57.44 76 GLU A C 1
ATOM 631 O O . GLU A 1 76 ? 10.075 -10.441 44.762 1.00 57.44 76 GLU A O 1
ATOM 636 N N . HIS A 1 77 ? 10.020 -8.236 44.360 1.00 63.94 77 HIS A N 1
ATOM 637 C CA . HIS A 1 77 ? 11.475 -8.041 44.367 1.00 63.94 77 HIS A CA 1
ATOM 638 C C . HIS A 1 77 ? 11.946 -7.196 45.557 1.00 63.94 77 HIS A C 1
ATOM 640 O O . HIS A 1 77 ? 12.914 -6.437 45.463 1.00 63.94 77 HIS A O 1
ATOM 646 N N . SER A 1 78 ? 11.266 -7.323 46.697 1.00 57.88 78 SER A N 1
ATOM 647 C CA . SER A 1 78 ? 11.546 -6.567 47.922 1.00 57.88 78 SER A CA 1
ATOM 648 C C . SER A 1 78 ? 13.018 -6.678 48.372 1.00 57.88 78 SER A C 1
ATOM 650 O O . SER A 1 78 ? 13.611 -5.701 48.830 1.00 57.88 78 SER A O 1
ATOM 652 N N . ASN A 1 79 ? 13.634 -7.840 48.122 1.00 55.91 79 ASN A N 1
ATOM 653 C CA . ASN A 1 79 ? 15.003 -8.192 48.516 1.00 55.91 79 ASN A CA 1
ATOM 654 C C . ASN A 1 79 ? 16.095 -7.766 47.517 1.00 55.91 79 ASN A C 1
ATOM 656 O O . ASN A 1 79 ? 17.275 -7.945 47.807 1.00 55.91 79 ASN A O 1
ATOM 660 N N . GLN A 1 80 ? 15.731 -7.262 46.333 1.00 58.94 80 GLN A N 1
ATOM 661 C CA . GLN A 1 80 ? 16.684 -6.946 45.257 1.00 58.94 80 GLN A CA 1
ATOM 662 C C . GLN A 1 80 ? 16.993 -5.446 45.127 1.00 58.94 80 GLN A C 1
ATOM 664 O O . GLN A 1 80 ? 17.866 -5.087 44.340 1.00 58.94 80 GLN A O 1
ATOM 669 N N . GLY A 1 81 ? 16.323 -4.600 45.920 1.00 57.75 81 GLY A N 1
ATOM 670 C CA . GLY A 1 81 ? 16.592 -3.164 46.038 1.00 57.75 81 GLY A CA 1
ATOM 671 C C . GLY A 1 81 ? 16.016 -2.312 44.898 1.00 57.75 81 GLY A C 1
ATOM 672 O O . GLY A 1 81 ? 16.128 -2.651 43.719 1.00 57.75 81 GLY A O 1
ATOM 673 N N . PHE A 1 82 ? 15.401 -1.174 45.245 1.00 70.62 82 PHE A N 1
ATOM 674 C CA . PHE A 1 82 ? 15.010 -0.130 44.288 1.00 70.62 82 PHE A CA 1
ATOM 675 C C . PHE A 1 82 ? 16.059 0.968 44.232 1.00 70.62 82 PHE A C 1
ATOM 677 O O . PHE A 1 82 ? 16.231 1.684 45.214 1.00 70.62 82 PHE A O 1
ATOM 684 N N . PHE A 1 83 ? 16.712 1.164 43.089 1.00 73.25 83 PHE A N 1
ATOM 685 C CA . PHE A 1 83 ? 17.856 2.072 42.985 1.00 73.25 83 PHE A CA 1
ATOM 686 C C . PHE A 1 83 ? 17.513 3.358 42.251 1.00 73.25 83 PHE A C 1
ATOM 688 O O . PHE A 1 83 ? 16.879 3.333 41.198 1.00 73.25 83 PHE A O 1
ATOM 695 N N . LEU A 1 84 ? 17.985 4.486 42.782 1.00 76.25 84 LEU A N 1
ATOM 696 C CA . LEU A 1 84 ? 17.835 5.784 42.135 1.00 76.25 84 LEU A CA 1
ATOM 697 C C . LEU A 1 84 ? 18.751 5.899 40.906 1.00 76.25 84 LEU A C 1
ATOM 699 O O . LEU A 1 84 ? 19.964 5.704 40.993 1.00 76.25 84 LEU A O 1
ATOM 703 N N . ARG A 1 85 ? 18.178 6.290 39.768 1.00 73.38 85 ARG A N 1
ATOM 704 C CA . ARG A 1 85 ? 18.858 6.503 38.485 1.00 73.38 85 ARG A CA 1
ATOM 705 C C . ARG A 1 85 ? 18.581 7.884 37.912 1.00 73.38 85 ARG A C 1
ATOM 707 O O . ARG A 1 85 ? 17.584 8.526 38.242 1.00 73.38 85 ARG A O 1
ATOM 714 N N . GLN A 1 86 ? 19.473 8.320 37.022 1.00 70.44 86 GLN A N 1
ATOM 715 C CA . GLN A 1 86 ? 19.361 9.562 36.259 1.00 70.44 86 GLN A CA 1
ATOM 716 C C . GLN A 1 86 ? 19.223 9.253 34.761 1.00 70.44 86 GLN A C 1
ATOM 718 O O . GLN A 1 86 ? 19.932 8.389 34.249 1.00 70.44 86 GLN A O 1
ATOM 723 N N . ARG A 1 87 ? 18.346 9.974 34.050 1.00 62.72 87 ARG A N 1
ATOM 724 C CA . ARG A 1 87 ? 18.292 9.946 32.577 1.00 62.72 87 ARG A CA 1
ATOM 725 C C . ARG A 1 87 ? 19.381 10.838 31.957 1.00 62.72 87 ARG A C 1
ATOM 727 O O . ARG A 1 87 ? 19.621 11.929 32.484 1.00 62.72 87 ARG A O 1
ATOM 734 N N . PRO A 1 88 ? 19.960 10.458 30.802 1.00 55.00 88 PRO A N 1
ATOM 735 C CA . PRO A 1 88 ? 19.708 9.228 30.039 1.00 55.00 88 PRO A CA 1
ATOM 736 C C . PRO A 1 88 ? 20.486 8.017 30.588 1.00 55.00 88 PRO A C 1
ATOM 738 O O . PRO A 1 88 ? 21.641 8.154 30.986 1.00 55.00 88 PRO A O 1
ATOM 741 N N . HIS A 1 89 ? 19.856 6.837 30.578 1.00 58.25 89 HIS A N 1
ATOM 742 C CA . HIS A 1 89 ? 20.516 5.547 30.819 1.00 58.25 89 HIS A CA 1
ATOM 743 C C . HIS A 1 89 ? 20.680 4.806 29.480 1.00 58.25 89 HIS A C 1
ATOM 745 O O . HIS A 1 89 ? 19.929 5.084 28.545 1.00 58.25 89 HIS A O 1
ATOM 751 N N . TYR A 1 90 ? 21.655 3.895 29.377 1.00 54.44 90 TYR A N 1
ATOM 752 C CA . TYR A 1 90 ? 22.003 3.209 28.118 1.00 54.44 90 TYR A CA 1
ATOM 753 C C . TYR A 1 90 ? 20.828 2.423 27.488 1.00 54.44 90 TYR A C 1
ATOM 755 O O . TYR A 1 90 ? 20.806 2.283 26.274 1.00 54.44 90 TYR A O 1
ATOM 763 N N . ASP A 1 91 ? 19.822 2.032 28.284 1.00 56.00 91 ASP A N 1
ATOM 764 C CA . ASP A 1 91 ? 18.605 1.307 27.868 1.00 56.00 91 ASP A CA 1
ATOM 765 C C . ASP A 1 91 ? 17.323 2.147 28.057 1.00 56.00 91 ASP A C 1
ATOM 767 O O . ASP A 1 91 ? 16.384 1.767 28.760 1.00 56.00 91 ASP A O 1
ATOM 771 N N . ASN A 1 92 ? 17.273 3.348 27.477 1.00 54.62 92 ASN A N 1
ATOM 772 C CA . ASN A 1 92 ? 16.107 4.234 27.622 1.00 54.62 92 ASN A CA 1
ATOM 773 C C . ASN A 1 92 ? 14.794 3.648 27.053 1.00 54.62 92 ASN A C 1
ATOM 775 O O . ASN A 1 92 ? 13.725 4.098 27.476 1.00 54.62 92 ASN A O 1
ATOM 779 N N . ASP A 1 93 ? 14.855 2.662 26.152 1.00 54.06 93 ASP A N 1
ATOM 780 C CA . ASP A 1 93 ? 13.671 2.032 25.546 1.00 54.06 93 ASP A CA 1
ATOM 781 C C . ASP A 1 93 ? 12.923 1.098 26.512 1.00 54.06 93 ASP A C 1
ATOM 783 O O . ASP A 1 93 ? 11.722 0.886 26.356 1.00 54.06 93 ASP A O 1
ATOM 787 N N . LEU A 1 94 ? 13.593 0.614 27.566 1.00 52.56 94 LEU A N 1
ATOM 788 C CA . LEU A 1 94 ? 13.022 -0.302 28.563 1.00 52.56 94 LEU A CA 1
ATOM 789 C C . LEU A 1 94 ? 12.416 0.416 29.784 1.00 52.56 94 LEU A C 1
ATOM 791 O O . LEU A 1 94 ? 11.762 -0.208 30.618 1.00 52.56 94 LEU A O 1
ATOM 795 N N . VAL A 1 95 ? 12.594 1.738 29.911 1.00 55.72 95 VAL A N 1
ATOM 796 C CA . VAL A 1 95 ? 12.019 2.514 31.022 1.00 55.72 95 VAL A CA 1
ATOM 797 C C . VAL A 1 95 ? 10.621 3.005 30.638 1.00 55.72 95 VAL A C 1
ATOM 799 O O . VAL A 1 95 ? 10.459 4.074 30.035 1.00 55.72 95 VAL A O 1
ATOM 802 N N . TYR A 1 96 ? 9.591 2.265 31.057 1.00 56.66 96 TYR A N 1
ATOM 803 C CA . TYR A 1 96 ? 8.178 2.509 30.712 1.00 56.66 96 TYR A CA 1
ATOM 804 C C . TYR A 1 96 ? 7.573 3.832 31.231 1.00 56.66 96 TYR A C 1
ATOM 806 O O . TYR A 1 96 ? 6.441 4.181 30.895 1.00 56.66 96 TYR A O 1
ATOM 814 N N . GLY A 1 97 ? 8.349 4.666 31.925 1.00 63.72 97 GLY A N 1
ATOM 815 C CA . GLY A 1 97 ? 7.857 5.868 32.596 1.00 63.72 97 GLY A CA 1
ATOM 816 C C . GLY A 1 97 ? 7.362 5.527 33.994 1.00 63.72 97 GLY A C 1
ATOM 817 O O . GLY A 1 97 ? 7.234 4.362 34.355 1.00 63.72 97 GLY A O 1
ATOM 818 N N . CY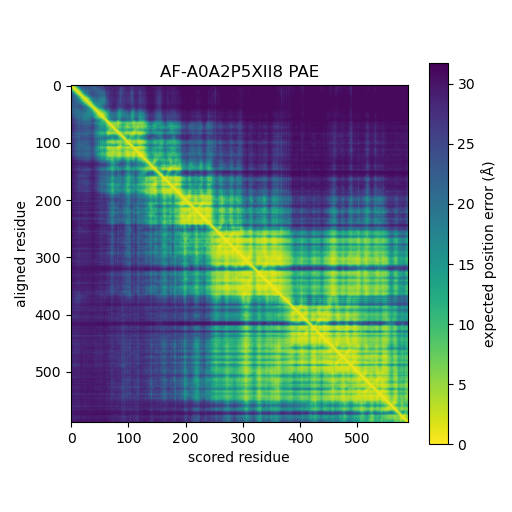S A 1 98 ? 7.118 6.549 34.810 1.00 66.62 98 CYS A N 1
ATOM 819 C CA . CYS A 1 98 ? 6.710 6.323 36.193 1.00 66.62 98 CYS A CA 1
ATOM 820 C C . CYS A 1 98 ? 5.417 5.500 36.280 1.00 66.62 98 CYS A C 1
ATOM 822 O O . CYS A 1 98 ? 4.402 5.925 35.736 1.00 66.62 98 CYS A O 1
ATOM 824 N N . VAL A 1 99 ? 5.407 4.401 37.037 1.00 61.31 99 VAL A N 1
ATOM 825 C CA . VAL A 1 99 ? 4.208 3.571 37.256 1.00 61.31 99 VAL A CA 1
ATOM 826 C C . VAL A 1 99 ? 2.995 4.390 37.711 1.00 61.31 99 VAL A C 1
ATOM 828 O O . VAL A 1 99 ? 1.897 4.180 37.203 1.00 61.31 99 VAL A O 1
ATOM 831 N N . LEU A 1 100 ? 3.195 5.364 38.607 1.00 60.81 100 LEU A N 1
ATOM 832 C CA . LEU A 1 100 ? 2.108 6.169 39.171 1.00 60.81 100 LEU A CA 1
ATOM 833 C C . LEU A 1 100 ? 1.673 7.344 38.292 1.00 60.81 100 LEU A C 1
ATOM 835 O O . LEU A 1 100 ? 0.483 7.607 38.194 1.00 60.81 100 LEU A O 1
ATOM 839 N N . CYS A 1 101 ? 2.600 8.087 37.681 1.00 61.69 101 CYS A N 1
ATOM 840 C CA . CYS A 1 101 ? 2.245 9.303 36.934 1.00 61.69 101 CYS A CA 1
ATOM 841 C C . CYS A 1 101 ? 2.371 9.168 35.415 1.00 61.69 101 CYS A C 1
ATOM 843 O O . CYS A 1 101 ? 2.039 10.111 34.704 1.00 61.69 101 CYS A O 1
ATOM 845 N N . LYS A 1 102 ? 2.872 8.028 34.922 1.00 60.09 102 LYS A N 1
ATOM 846 C CA . LYS A 1 102 ? 3.142 7.685 33.512 1.00 60.09 102 LYS A CA 1
ATOM 847 C C . LYS A 1 102 ? 4.023 8.698 32.752 1.00 60.09 102 LYS A C 1
ATOM 849 O O . LYS A 1 102 ? 4.303 8.524 31.568 1.00 60.09 102 LYS A O 1
ATOM 854 N N . GLU A 1 103 ? 4.534 9.727 33.434 1.00 64.12 103 GLU A N 1
ATOM 855 C CA . GLU A 1 103 ? 5.461 10.715 32.891 1.00 64.12 103 GLU A CA 1
ATOM 856 C C . GLU A 1 103 ? 6.831 10.082 32.637 1.00 64.12 103 GLU A C 1
ATOM 858 O O . GLU A 1 103 ? 7.430 9.446 33.509 1.00 64.12 103 GLU A O 1
ATOM 863 N N . LYS A 1 104 ? 7.357 10.322 31.433 1.00 63.16 104 LYS A N 1
ATOM 864 C CA . LYS A 1 104 ? 8.708 9.917 31.014 1.00 63.16 104 LYS A CA 1
ATOM 865 C C . LYS A 1 104 ? 9.724 11.064 31.130 1.00 63.16 104 LYS A C 1
ATOM 867 O O . LYS A 1 104 ? 10.908 10.876 30.890 1.00 63.16 104 LYS A O 1
ATOM 872 N N . ARG A 1 105 ? 9.288 12.284 31.457 1.00 56.59 105 ARG A N 1
ATOM 873 C CA . ARG A 1 105 ? 10.108 13.501 31.294 1.00 56.59 105 ARG A CA 1
ATOM 874 C C . ARG A 1 105 ? 11.011 13.848 32.479 1.00 56.59 105 ARG A C 1
ATOM 876 O O . ARG A 1 105 ? 11.802 14.780 32.370 1.00 56.59 105 ARG A O 1
ATOM 883 N N . ASN A 1 106 ? 10.912 13.141 33.603 1.00 60.91 106 ASN A N 1
ATOM 884 C CA . ASN A 1 106 ? 11.679 13.497 34.795 1.00 60.91 106 ASN A CA 1
ATOM 885 C C . ASN A 1 106 ? 13.103 12.924 34.763 1.00 60.91 106 ASN A C 1
ATOM 887 O O . ASN A 1 106 ? 13.335 11.788 34.356 1.00 60.91 106 ASN A O 1
ATOM 891 N N . MET A 1 107 ? 14.058 13.743 35.217 1.00 64.44 107 MET A N 1
ATOM 892 C CA . MET A 1 107 ? 15.494 13.439 35.185 1.00 64.44 107 MET A CA 1
ATOM 893 C C . MET A 1 107 ? 15.906 12.304 36.130 1.00 64.44 107 MET A C 1
ATOM 895 O O . MET A 1 107 ? 16.954 11.713 35.895 1.00 64.44 107 MET A O 1
ATOM 899 N N . PHE A 1 108 ? 15.117 11.999 37.169 1.00 73.25 108 PHE A N 1
ATOM 900 C CA . PHE A 1 108 ? 15.457 11.015 38.202 1.00 73.25 108 PHE A CA 1
ATOM 901 C C . PHE A 1 108 ? 14.287 10.075 38.516 1.00 73.25 108 PHE A C 1
ATOM 903 O O . PHE A 1 108 ? 13.165 10.533 38.744 1.00 73.25 108 PHE A O 1
ATOM 910 N N . PHE A 1 109 ? 14.561 8.773 38.577 1.00 73.62 109 PHE A N 1
ATOM 911 C CA . PHE A 1 109 ? 13.576 7.719 38.838 1.00 73.62 109 PHE A CA 1
ATOM 912 C C . PHE A 1 109 ? 14.214 6.575 39.636 1.00 73.62 109 PHE A C 1
ATOM 914 O O . PHE A 1 109 ? 15.420 6.369 39.545 1.00 73.62 109 PHE A O 1
ATOM 921 N N . TYR A 1 110 ? 13.429 5.848 40.428 1.00 76.31 110 TYR A N 1
ATOM 922 C CA . TYR A 1 110 ? 13.849 4.577 41.012 1.00 76.31 110 TYR A CA 1
ATOM 923 C C . TYR A 1 110 ? 13.488 3.438 40.064 1.00 76.31 110 TYR A C 1
ATOM 925 O O . TYR A 1 110 ? 12.378 3.422 39.535 1.00 76.31 110 TYR A O 1
ATOM 933 N N . GLU A 1 111 ? 14.396 2.489 39.871 1.00 75.44 111 GLU A N 1
ATOM 934 C CA . GLU A 1 111 ? 14.161 1.282 39.074 1.00 75.44 111 GLU A CA 1
ATOM 935 C C . GLU A 1 111 ? 14.384 0.025 39.914 1.00 75.44 111 GLU A C 1
ATOM 937 O O . GLU A 1 111 ? 15.252 -0.001 40.796 1.00 75.44 111 GLU A O 1
ATOM 942 N N . CYS A 1 112 ? 13.620 -1.023 39.618 1.00 73.19 112 CYS A N 1
ATOM 943 C CA . CYS A 1 112 ? 13.991 -2.369 40.024 1.00 73.19 112 CYS A CA 1
ATOM 944 C C . CYS A 1 112 ? 14.994 -2.929 39.010 1.00 73.19 112 CYS A C 1
ATOM 946 O O . CYS A 1 112 ? 14.821 -2.761 37.810 1.00 73.19 112 CYS A O 1
ATOM 948 N N . ARG A 1 113 ? 16.043 -3.616 39.470 1.00 67.50 113 ARG A N 1
ATOM 949 C CA . ARG A 1 113 ? 17.039 -4.225 38.568 1.00 67.50 113 ARG A CA 1
ATOM 950 C C . ARG A 1 113 ? 16.618 -5.564 37.968 1.00 67.50 113 ARG A C 1
ATOM 952 O O . ARG A 1 113 ? 17.283 -6.033 37.053 1.00 67.50 113 ARG A O 1
ATOM 959 N N . ALA A 1 114 ? 15.570 -6.190 38.493 1.00 65.88 114 ALA A N 1
ATOM 960 C CA . ALA A 1 114 ? 15.123 -7.505 38.041 1.00 65.88 114 ALA A CA 1
ATOM 961 C C . ALA A 1 114 ? 13.910 -7.471 37.110 1.00 65.88 114 ALA A C 1
ATOM 963 O O . ALA A 1 114 ? 13.570 -8.492 36.524 1.00 65.88 114 ALA A O 1
ATOM 964 N N . CYS A 1 115 ? 13.262 -6.317 36.960 1.00 67.75 115 CYS A N 1
ATOM 965 C CA . CYS A 1 115 ? 12.114 -6.148 36.076 1.00 67.75 115 CYS A CA 1
ATOM 966 C C . CYS A 1 115 ? 12.033 -4.706 35.563 1.00 67.75 115 CYS A C 1
ATOM 968 O O . CYS A 1 115 ? 12.786 -3.836 35.996 1.00 67.75 115 CYS A O 1
ATOM 970 N N . TYR A 1 116 ? 11.071 -4.430 34.687 1.00 66.12 116 TYR A N 1
ATOM 971 C CA . TYR A 1 116 ? 10.888 -3.116 34.062 1.00 66.12 116 TYR A CA 1
ATOM 972 C C . TYR A 1 116 ? 10.139 -2.092 34.935 1.00 66.12 116 TYR A C 1
ATOM 974 O O . TYR A 1 116 ? 9.688 -1.053 34.447 1.00 66.12 116 TYR A O 1
ATOM 982 N N . PHE A 1 117 ? 10.023 -2.342 36.243 1.00 69.12 117 PHE A N 1
ATOM 983 C CA . PHE A 1 117 ? 9.365 -1.424 37.165 1.00 69.12 117 PHE A CA 1
ATOM 984 C C . PHE A 1 117 ? 10.197 -0.151 37.357 1.00 69.12 117 PHE A C 1
ATOM 986 O O . PHE A 1 117 ? 11.329 -0.195 37.851 1.00 69.12 117 PHE A O 1
ATOM 993 N N . SER A 1 118 ? 9.599 1.009 37.065 1.00 74.00 118 SER A N 1
ATOM 994 C CA . SER A 1 118 ? 10.226 2.314 37.300 1.00 74.00 118 SER A CA 1
ATOM 995 C C . SER A 1 118 ? 9.263 3.336 37.903 1.00 74.00 118 SER A C 1
ATOM 997 O O . SER A 1 118 ? 8.110 3.456 37.497 1.00 74.00 118 SER A O 1
ATOM 999 N N . ILE A 1 119 ? 9.722 4.118 38.876 1.00 71.81 119 ILE A N 1
ATOM 1000 C CA . ILE A 1 119 ? 8.899 5.123 39.547 1.00 71.81 119 ILE A CA 1
ATOM 1001 C C . ILE A 1 119 ? 9.626 6.454 39.666 1.00 71.81 119 ILE A C 1
ATOM 1003 O O . ILE A 1 119 ? 10.777 6.536 40.080 1.00 71.81 119 ILE A O 1
ATOM 1007 N N . ASP A 1 120 ? 8.943 7.530 39.294 1.00 74.25 120 ASP A N 1
ATOM 1008 C CA . ASP A 1 120 ? 9.466 8.882 39.432 1.00 74.25 120 ASP A CA 1
ATOM 1009 C C . ASP A 1 120 ? 9.829 9.193 40.891 1.00 74.25 120 ASP A C 1
ATOM 1011 O O . ASP A 1 120 ? 9.121 8.810 41.823 1.00 74.25 120 ASP A O 1
ATOM 1015 N N . ILE A 1 121 ? 10.908 9.952 41.087 1.00 71.81 121 ILE A N 1
ATOM 1016 C CA . ILE A 1 121 ? 11.430 10.281 42.416 1.00 71.81 121 ILE A CA 1
ATOM 1017 C C . ILE A 1 121 ? 10.413 11.010 43.315 1.00 71.81 121 ILE A C 1
ATOM 1019 O O . ILE A 1 121 ? 10.478 10.879 44.538 1.00 71.81 121 ILE A O 1
ATOM 1023 N N . LYS A 1 122 ? 9.475 11.789 42.753 1.00 68.38 122 LYS A N 1
ATOM 1024 C CA . LYS A 1 122 ? 8.395 12.425 43.528 1.00 68.38 122 LYS A CA 1
ATOM 1025 C C . LYS A 1 122 ? 7.320 11.396 43.871 1.00 68.38 122 LYS A C 1
ATOM 1027 O O . LYS A 1 122 ? 6.851 11.368 45.002 1.00 68.38 122 LYS A O 1
ATOM 1032 N N . CYS A 1 123 ? 6.991 10.515 42.932 1.00 67.38 123 CYS A N 1
ATOM 1033 C CA . CYS A 1 123 ? 6.010 9.444 43.114 1.00 67.38 123 CYS A CA 1
ATOM 1034 C C . CYS A 1 123 ? 6.456 8.393 44.150 1.00 67.38 123 CYS A C 1
ATOM 1036 O O . CYS A 1 123 ? 5.647 7.964 44.968 1.00 67.38 123 CYS A O 1
ATOM 1038 N N . ALA A 1 124 ? 7.748 8.060 44.193 1.00 67.50 124 ALA A N 1
ATOM 1039 C CA . ALA A 1 124 ? 8.335 7.127 45.161 1.00 67.50 124 ALA A CA 1
ATOM 1040 C C . ALA A 1 124 ? 8.308 7.635 46.611 1.00 67.50 124 ALA A C 1
ATOM 1042 O O . ALA A 1 124 ? 8.290 6.860 47.563 1.00 67.50 124 ALA A O 1
ATOM 1043 N N . TYR A 1 125 ? 8.317 8.954 46.794 1.00 63.62 125 TYR A N 1
ATOM 1044 C CA . TYR A 1 125 ? 8.172 9.562 48.111 1.00 63.62 125 TYR A CA 1
ATOM 1045 C C . TYR A 1 125 ? 6.695 9.670 48.506 1.00 63.62 125 TYR A C 1
ATOM 1047 O O . TYR A 1 125 ? 6.334 9.404 49.649 1.00 63.62 125 TYR A O 1
ATOM 1055 N N . LEU A 1 126 ? 5.812 9.970 47.550 1.00 58.97 126 LEU A N 1
ATOM 1056 C CA . LEU A 1 126 ? 4.367 10.014 47.789 1.00 58.97 126 LEU A CA 1
ATOM 1057 C C . LEU A 1 126 ? 3.828 8.648 48.233 1.00 58.97 126 LEU A C 1
ATOM 1059 O O . LEU A 1 126 ? 3.025 8.579 49.159 1.00 58.97 126 LEU A O 1
ATOM 1063 N N . SER A 1 127 ? 4.353 7.554 47.684 1.00 56.94 127 SER A N 1
ATOM 1064 C CA . SER A 1 127 ? 3.988 6.208 48.129 1.00 56.94 127 SER A CA 1
ATOM 1065 C C . SER A 1 127 ? 4.325 5.903 49.581 1.00 56.94 127 SER A C 1
ATOM 1067 O O . SER A 1 127 ? 3.573 5.179 50.214 1.00 56.94 127 SER A O 1
ATOM 1069 N N . SER A 1 128 ? 5.397 6.468 50.149 1.00 55.72 128 SER A N 1
ATOM 1070 C CA . SER A 1 128 ? 5.691 6.250 51.577 1.00 55.72 128 SER A CA 1
ATOM 1071 C C . SER A 1 128 ? 4.637 6.848 52.518 1.00 55.72 128 SER A C 1
ATOM 1073 O O . SER A 1 128 ? 4.606 6.496 53.693 1.00 55.72 128 SER A O 1
ATOM 1075 N N . SER A 1 129 ? 3.755 7.716 52.006 1.00 52.59 129 SER A N 1
ATOM 1076 C CA . SER A 1 129 ? 2.619 8.263 52.754 1.00 52.59 129 SER A CA 1
ATOM 1077 C C . SER A 1 129 ? 1.319 7.464 52.597 1.00 52.59 129 SER A C 1
ATOM 1079 O O . SER A 1 129 ? 0.382 7.686 53.364 1.00 52.59 129 SER A O 1
ATOM 1081 N N . TYR A 1 130 ? 1.250 6.517 51.654 1.00 56.94 130 TYR A N 1
ATOM 1082 C CA . TYR A 1 130 ? 0.076 5.662 51.483 1.00 56.94 130 TYR A CA 1
ATOM 1083 C C . TYR A 1 130 ? 0.109 4.491 52.466 1.00 56.94 130 TYR A C 1
ATOM 1085 O O . TYR A 1 130 ? 1.114 3.795 52.612 1.00 56.94 130 TYR A O 1
ATOM 1093 N N . LYS A 1 131 ? -1.030 4.236 53.114 1.00 56.28 131 LYS A N 1
ATOM 1094 C CA . LYS A 1 131 ? -1.271 2.968 53.801 1.00 56.28 131 LYS A CA 1
ATOM 1095 C C . LYS A 1 131 ? -1.709 1.947 52.762 1.00 56.28 131 LYS A C 1
ATOM 1097 O O . LYS A 1 131 ? -2.842 1.994 52.286 1.00 56.28 131 LYS A O 1
ATOM 1102 N N . PHE A 1 132 ? -0.787 1.067 52.393 1.00 55.81 132 PHE A N 1
ATOM 1103 C CA . PHE A 1 132 ? -1.084 -0.078 51.547 1.00 55.81 132 PHE A CA 1
ATOM 1104 C C . PHE A 1 132 ? -1.570 -1.218 52.428 1.00 55.81 132 PHE A C 1
ATOM 1106 O O . PHE A 1 132 ? -0.848 -1.678 53.313 1.00 55.81 132 PHE A O 1
ATOM 1113 N N . ASN A 1 133 ? -2.800 -1.655 52.189 1.00 57.97 133 ASN A N 1
ATOM 1114 C CA . ASN A 1 133 ? -3.298 -2.890 52.780 1.00 57.97 133 ASN A CA 1
ATOM 1115 C C . ASN A 1 133 ? -2.946 -4.070 51.868 1.00 57.97 133 ASN A C 1
ATOM 1117 O O . ASN A 1 133 ? -2.562 -3.880 50.712 1.00 57.97 133 ASN A O 1
ATOM 1121 N N . GLN A 1 134 ? -3.046 -5.289 52.406 1.00 56.88 134 GLN A N 1
ATOM 1122 C CA . GLN A 1 134 ? -2.736 -6.508 51.659 1.00 56.88 134 GLN A CA 1
ATOM 1123 C C . GLN A 1 134 ? -3.488 -6.560 50.317 1.00 56.88 134 GLN A C 1
ATOM 1125 O O . GLN A 1 134 ? -4.618 -6.063 50.245 1.00 56.88 134 GLN A O 1
ATOM 1130 N N . PRO A 1 135 ? -2.894 -7.183 49.278 1.00 57.62 135 PRO A N 1
ATOM 1131 C CA . PRO A 1 135 ? -3.578 -7.418 48.017 1.00 57.62 135 PRO A CA 1
ATOM 1132 C C . PRO A 1 135 ? -4.898 -8.132 48.287 1.00 57.62 135 PRO A C 1
ATOM 1134 O O . PRO A 1 135 ? -4.933 -9.233 48.840 1.00 57.62 135 PRO A O 1
ATOM 1137 N N . SER A 1 136 ? -5.997 -7.492 47.917 1.00 55.00 136 SER A N 1
ATOM 1138 C CA . SER A 1 136 ? -7.304 -8.132 47.933 1.00 55.00 136 SER A CA 1
ATOM 1139 C C . SER A 1 136 ? -7.453 -8.939 46.649 1.00 55.00 136 SER A C 1
ATOM 1141 O O . SER A 1 136 ? -7.270 -8.398 45.555 1.00 55.00 136 SER A O 1
ATOM 1143 N N . LYS A 1 137 ? -7.820 -10.219 46.774 1.00 52.59 137 LYS A N 1
ATOM 1144 C CA . LYS A 1 137 ? -8.371 -10.984 45.653 1.00 52.59 137 LYS A CA 1
ATOM 1145 C C . LYS A 1 137 ? -9.771 -10.450 45.376 1.00 52.59 137 LYS A C 1
ATOM 1147 O O . LYS A 1 137 ? -10.734 -10.874 46.002 1.00 52.59 137 LYS A O 1
ATOM 1152 N N . HIS A 1 138 ? -9.850 -9.450 44.511 1.00 55.72 138 HIS A N 1
ATOM 1153 C CA . HIS A 1 138 ? -11.110 -9.031 43.918 1.00 55.72 138 HIS A CA 1
ATOM 1154 C C . HIS A 1 138 ? -11.241 -9.733 42.576 1.00 55.72 138 HIS A C 1
ATOM 1156 O O . HIS A 1 138 ? -10.388 -9.543 41.713 1.00 55.72 138 HIS A O 1
ATOM 1162 N N . ASP A 1 139 ? -12.322 -10.488 42.381 1.00 54.69 139 ASP A N 1
ATOM 1163 C CA . ASP A 1 139 ? -12.604 -11.262 41.157 1.00 54.69 139 ASP A CA 1
ATOM 1164 C C . ASP A 1 139 ? -13.034 -10.368 39.979 1.00 54.69 139 ASP A C 1
ATOM 1166 O O . ASP A 1 139 ? -13.897 -10.734 39.185 1.00 54.69 139 ASP A O 1
ATOM 1170 N N . ILE A 1 140 ? -12.530 -9.132 39.925 1.00 55.28 140 ILE A N 1
ATOM 1171 C CA . ILE A 1 140 ? -13.011 -8.081 39.022 1.00 55.28 140 ILE A CA 1
ATOM 1172 C C . ILE A 1 140 ? -11.957 -7.689 37.985 1.00 55.28 140 ILE A C 1
ATOM 1174 O O . ILE A 1 140 ? -12.271 -7.049 36.982 1.00 55.28 140 ILE A O 1
ATOM 1178 N N . HIS A 1 141 ? -10.714 -8.121 38.182 1.00 59.94 141 HIS A N 1
ATOM 1179 C CA . HIS A 1 141 ? -9.616 -7.818 37.289 1.00 59.94 141 HIS A CA 1
ATOM 1180 C C . HIS A 1 141 ? -8.536 -8.918 37.344 1.00 59.94 141 HIS A C 1
ATOM 1182 O O . HIS A 1 141 ? -8.386 -9.579 38.366 1.00 59.94 141 HIS A O 1
ATOM 1188 N N . GLN A 1 142 ? -7.799 -9.126 36.244 1.00 55.81 142 GLN A N 1
ATOM 1189 C CA . GLN A 1 142 ? -6.851 -10.241 36.062 1.00 55.81 142 GLN A CA 1
ATOM 1190 C C . GLN A 1 142 ? -5.694 -10.245 37.077 1.00 55.81 142 GLN A C 1
ATOM 1192 O O . GLN A 1 142 ? -5.163 -11.306 37.402 1.00 55.81 142 GLN A O 1
ATOM 1197 N N . HIS A 1 143 ? -5.321 -9.074 37.596 1.00 62.91 143 HIS A N 1
ATOM 1198 C CA . HIS A 1 143 ? -4.245 -8.932 38.576 1.00 62.91 143 HIS A CA 1
ATOM 1199 C C . HIS A 1 143 ? -4.779 -8.589 39.977 1.00 62.91 143 HIS A C 1
ATOM 1201 O O . HIS A 1 143 ? -5.784 -7.875 40.089 1.00 62.91 143 HIS A O 1
ATOM 1207 N N . PRO A 1 144 ? -4.085 -9.024 41.050 1.00 63.34 144 PRO A N 1
ATOM 1208 C CA . PRO A 1 144 ? -4.413 -8.646 42.420 1.00 63.34 144 PRO A CA 1
ATOM 1209 C C . PRO A 1 144 ? -4.508 -7.128 42.574 1.00 63.34 144 PRO A C 1
ATOM 1211 O O . PRO A 1 144 ? -3.614 -6.388 42.165 1.00 63.34 144 PRO A O 1
ATOM 1214 N N . LEU A 1 145 ? -5.595 -6.657 43.184 1.00 68.56 145 LEU A N 1
ATOM 1215 C CA . LEU A 1 145 ? -5.801 -5.230 43.393 1.00 68.56 145 LEU A CA 1
ATOM 1216 C C . LEU A 1 145 ? -5.219 -4.805 44.739 1.00 68.56 145 LEU A C 1
ATOM 1218 O O . LEU A 1 145 ? -5.508 -5.399 45.782 1.00 68.56 145 LEU A O 1
ATOM 1222 N N . THR A 1 146 ? -4.440 -3.728 44.717 1.00 69.94 146 THR A N 1
ATOM 1223 C CA . THR A 1 146 ? -3.879 -3.107 45.916 1.00 69.94 146 THR A CA 1
ATOM 1224 C C . THR A 1 146 ? -4.789 -1.979 46.380 1.00 69.94 146 THR A C 1
ATOM 1226 O O . THR A 1 146 ? -5.088 -1.056 45.620 1.00 69.94 146 THR A O 1
ATOM 1229 N N . PHE A 1 147 ? -5.232 -2.049 47.635 1.00 70.88 147 PHE A N 1
ATOM 1230 C CA . PHE A 1 147 ? -6.071 -1.020 48.244 1.00 70.88 147 PHE A CA 1
ATOM 1231 C C . PHE A 1 147 ? -5.245 0.154 48.775 1.00 70.88 147 PHE A C 1
ATOM 1233 O O . PHE A 1 147 ? -4.242 -0.046 49.465 1.00 70.88 147 PHE A O 1
ATOM 1240 N N . ILE A 1 148 ? -5.726 1.371 48.524 1.00 70.25 148 ILE A N 1
ATOM 1241 C CA . ILE A 1 148 ? -5.148 2.623 49.011 1.00 70.25 148 ILE A CA 1
ATOM 1242 C C . ILE A 1 148 ? -6.241 3.414 49.733 1.00 70.25 148 ILE A C 1
ATOM 1244 O O . ILE A 1 148 ? -7.223 3.833 49.123 1.00 70.25 148 ILE A O 1
ATOM 1248 N N . GLU A 1 149 ? -6.062 3.624 51.041 1.00 62.50 149 GLU A N 1
ATOM 1249 C CA . GLU A 1 149 ? -7.127 4.100 51.939 1.00 62.50 149 GLU A CA 1
ATOM 1250 C C . GLU A 1 149 ? -7.442 5.606 51.828 1.00 62.50 149 GLU A C 1
ATOM 1252 O O . GLU A 1 149 ? -8.505 6.021 52.273 1.00 62.50 149 GLU A O 1
ATOM 1257 N N . SER A 1 150 ? -6.586 6.427 51.205 1.00 61.88 150 SER A N 1
ATOM 1258 C CA . SER A 1 150 ? -6.889 7.836 50.879 1.00 61.88 150 SER A CA 1
ATOM 1259 C C . SER A 1 150 ? -5.735 8.514 50.109 1.00 61.88 150 SER A C 1
ATOM 1261 O O . SER A 1 150 ? -4.628 8.594 50.648 1.00 61.88 150 SER A O 1
ATOM 1263 N N . PRO A 1 151 ? -5.941 9.074 48.902 1.00 58.12 151 PRO A N 1
ATOM 1264 C CA . PRO A 1 151 ? -4.923 9.830 48.161 1.00 58.12 151 PRO A CA 1
ATOM 1265 C C . PRO A 1 151 ? -4.700 11.287 48.636 1.00 58.12 151 PRO A C 1
ATOM 1267 O O . PRO A 1 151 ? -4.261 12.127 47.852 1.00 58.12 151 PRO A O 1
ATOM 1270 N N . THR A 1 152 ? -5.020 11.637 49.887 1.00 51.31 152 THR A N 1
ATOM 1271 C CA . THR A 1 152 ? -5.275 13.028 50.337 1.00 51.31 152 THR A CA 1
ATOM 1272 C C . THR A 1 152 ? -4.085 13.999 50.429 1.00 51.31 152 THR A C 1
ATOM 1274 O O . THR A 1 152 ? -4.221 15.070 51.018 1.00 51.31 152 THR A O 1
ATOM 1277 N N . THR A 1 153 ? -2.930 13.729 49.825 1.00 48.81 153 THR A N 1
ATOM 1278 C CA . THR A 1 153 ? -1.791 14.664 49.856 1.00 48.81 153 THR A CA 1
ATOM 1279 C C . THR A 1 153 ? -1.148 14.847 48.473 1.00 48.81 153 THR A C 1
ATOM 1281 O O . THR A 1 153 ? -0.185 14.174 48.124 1.00 48.81 153 THR A O 1
ATOM 1284 N N . ILE A 1 154 ? -1.629 15.877 47.749 1.00 45.81 154 ILE A N 1
ATOM 1285 C CA . ILE A 1 154 ? -1.043 16.552 46.556 1.00 45.81 154 ILE A CA 1
ATOM 1286 C C . ILE A 1 154 ? -1.541 16.059 45.171 1.00 45.81 154 ILE A C 1
ATOM 1288 O O . ILE A 1 154 ? -1.800 14.884 44.965 1.00 45.81 154 ILE A O 1
ATOM 1292 N N . ASP A 1 155 ? -1.646 17.008 44.221 1.00 49.56 155 ASP A N 1
ATOM 1293 C CA . ASP A 1 155 ? -2.221 17.038 42.850 1.00 49.56 155 ASP A CA 1
ATOM 1294 C C . ASP A 1 155 ? -1.926 15.892 41.844 1.00 49.56 155 ASP A C 1
ATOM 1296 O O . ASP A 1 155 ? -2.293 16.002 40.672 1.00 49.56 155 ASP A O 1
ATOM 1300 N N . VAL A 1 156 ? -1.289 14.788 42.235 1.00 47.22 156 VAL A N 1
ATOM 1301 C CA . VAL A 1 156 ? -0.940 13.682 41.316 1.00 47.22 156 VAL A CA 1
ATOM 1302 C C . VAL A 1 156 ? -2.128 12.740 41.014 1.00 47.22 156 VAL A C 1
ATOM 1304 O O . VAL A 1 156 ? -2.324 12.430 39.838 1.00 47.22 156 VAL A O 1
ATOM 1307 N N . PRO A 1 157 ? -2.992 12.350 41.981 1.00 49.62 157 PRO A N 1
ATOM 1308 C CA . PRO A 1 157 ? -4.187 11.532 41.717 1.00 49.62 157 PRO A CA 1
ATOM 1309 C C . PRO A 1 157 ? -5.290 12.279 40.954 1.00 49.62 157 PRO A C 1
ATOM 1311 O O . PRO A 1 157 ? -6.116 11.652 40.301 1.00 49.62 157 PRO A O 1
ATOM 1314 N N . LYS A 1 158 ? -5.280 13.623 40.960 1.00 48.94 158 LYS A N 1
ATOM 1315 C CA . LYS A 1 158 ? -6.260 14.462 40.238 1.00 48.94 158 LYS A CA 1
ATOM 1316 C C . LYS A 1 158 ? -6.172 14.355 38.709 1.00 48.94 158 LYS A C 1
ATOM 1318 O O . LYS A 1 158 ? -7.018 14.911 38.019 1.00 48.94 158 LYS A O 1
ATOM 1323 N N . ARG A 1 159 ? -5.138 13.695 38.174 1.00 52.12 159 ARG A N 1
ATOM 1324 C CA . ARG A 1 159 ? -4.970 13.445 36.732 1.00 52.12 159 ARG A CA 1
ATOM 1325 C C . ARG A 1 159 ? -5.532 12.096 36.276 1.00 52.12 159 ARG A C 1
ATOM 1327 O O . ARG A 1 159 ? -5.521 11.829 35.077 1.00 52.12 159 ARG A O 1
ATOM 1334 N N . PHE A 1 160 ? -5.985 11.258 37.206 1.00 55.03 160 PHE A N 1
ATOM 1335 C CA . PHE A 1 160 ? -6.512 9.930 36.922 1.00 55.03 160 PHE A CA 1
ATOM 1336 C C . PHE A 1 160 ? -7.982 9.850 37.311 1.00 55.03 160 PHE A C 1
ATOM 1338 O O . PHE A 1 160 ? -8.417 10.446 38.299 1.00 55.03 160 PHE A O 1
ATOM 1345 N N . ASN A 1 161 ? -8.721 9.081 36.521 1.00 65.19 161 ASN A N 1
ATOM 1346 C CA . ASN A 1 161 ? -10.152 8.893 36.669 1.00 65.19 161 ASN A CA 1
ATOM 1347 C C . ASN A 1 161 ? -10.419 7.435 37.032 1.00 65.19 161 ASN A C 1
ATOM 1349 O O . ASN A 1 161 ? -9.734 6.533 36.549 1.00 65.19 161 ASN A O 1
ATOM 1353 N N . CYS A 1 162 ? -11.436 7.204 37.853 1.00 69.00 162 CYS A N 1
ATOM 1354 C CA . CYS A 1 162 ? -11.914 5.858 38.146 1.00 69.00 162 CYS A CA 1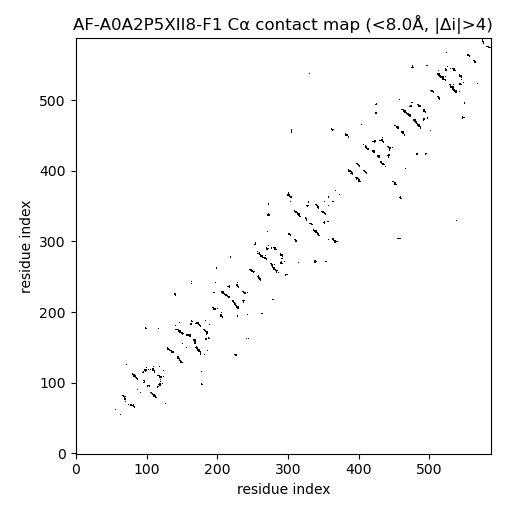
ATOM 1355 C C . CYS A 1 162 ? -12.322 5.127 36.859 1.00 69.00 162 CYS A C 1
ATOM 1357 O O . CYS A 1 162 ? -12.995 5.693 36.002 1.00 69.00 162 CYS A O 1
ATOM 1359 N N . SER A 1 163 ? -11.948 3.857 36.724 1.00 67.25 163 SER A N 1
ATOM 1360 C CA . SER A 1 163 ? -12.259 3.005 35.564 1.00 67.25 163 SER A CA 1
ATOM 1361 C C . SER A 1 163 ? -13.755 2.718 35.448 1.00 67.25 163 SER A C 1
ATOM 1363 O O . SER A 1 163 ? -14.208 2.298 34.393 1.00 67.25 163 SER A O 1
ATOM 1365 N N . TRP A 1 164 ? -14.509 2.980 36.520 1.00 66.50 164 TRP A N 1
ATOM 1366 C CA . TRP A 1 164 ? -15.953 2.800 36.593 1.00 66.50 164 TRP A CA 1
ATOM 1367 C C . TRP A 1 164 ? -16.730 4.120 36.502 1.00 66.50 164 TRP A C 1
ATOM 1369 O O . TRP A 1 164 ? -17.438 4.347 35.531 1.00 66.50 164 TRP A O 1
ATOM 1379 N N . CYS A 1 165 ? -16.602 5.021 37.486 1.00 66.56 165 CYS A N 1
ATOM 1380 C CA . CYS A 1 165 ? -17.395 6.261 37.507 1.00 66.56 165 CYS A CA 1
ATOM 1381 C C . CYS A 1 165 ? -16.735 7.441 36.787 1.00 66.56 165 CYS A C 1
ATOM 1383 O O . CYS A 1 165 ? -17.363 8.479 36.618 1.00 66.56 165 CYS A O 1
ATOM 1385 N N . HIS A 1 166 ? -15.463 7.307 36.407 1.00 60.81 166 HIS A N 1
ATOM 1386 C CA . HIS A 1 166 ? -14.671 8.338 35.737 1.00 60.81 166 HIS A CA 1
ATOM 1387 C C . HIS A 1 166 ? -14.502 9.670 36.481 1.00 60.81 166 HIS A C 1
ATOM 1389 O O . HIS A 1 166 ? -13.912 10.596 35.926 1.00 60.81 166 HIS A O 1
ATOM 1395 N N . GLU A 1 167 ? -14.916 9.747 37.744 1.00 68.88 167 GLU A N 1
ATOM 1396 C CA . GLU A 1 167 ? -14.604 10.871 38.618 1.00 68.88 167 GLU A CA 1
ATOM 1397 C C . GLU A 1 167 ? -13.127 10.838 39.048 1.00 68.88 167 GLU A C 1
ATOM 1399 O O . GLU A 1 167 ? -12.520 9.753 39.108 1.00 68.88 167 GLU A O 1
ATOM 1404 N N . PRO A 1 168 ? -12.537 12.006 39.367 1.00 66.25 168 PRO A N 1
ATOM 1405 C CA . PRO A 1 168 ? -11.180 12.088 39.882 1.00 66.25 168 PRO A CA 1
ATOM 1406 C C . PRO A 1 168 ? -10.990 11.194 41.111 1.00 66.25 168 PRO A C 1
ATOM 1408 O O . PRO A 1 168 ? -11.870 11.044 41.965 1.00 66.25 168 PRO A O 1
ATOM 1411 N N . LEU A 1 169 ? -9.808 10.596 41.222 1.00 67.06 169 LEU A N 1
ATOM 1412 C CA . LEU A 1 169 ? -9.469 9.690 42.318 1.00 67.06 169 LEU A CA 1
ATOM 1413 C C . LEU A 1 169 ? -9.159 10.464 43.611 1.00 67.06 169 LEU A C 1
ATOM 1415 O O . LEU A 1 169 ? -8.000 10.661 43.971 1.00 67.06 169 LEU A O 1
ATOM 1419 N N . ILE A 1 170 ? -10.212 10.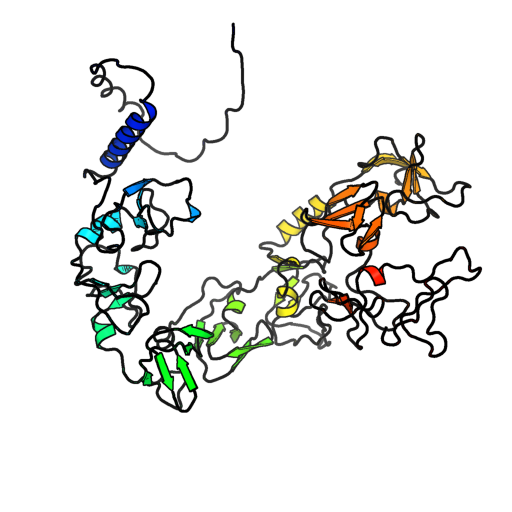950 44.274 1.00 64.38 170 ILE A N 1
ATOM 1420 C CA . ILE A 1 170 ? -10.143 11.733 45.521 1.00 64.38 170 ILE A CA 1
ATOM 1421 C C . ILE A 1 170 ? -10.290 10.833 46.761 1.00 64.38 170 ILE A C 1
ATOM 1423 O O . ILE A 1 170 ? -9.700 11.125 47.799 1.00 64.38 170 ILE A O 1
ATOM 1427 N N . ASP A 1 171 ? -11.020 9.723 46.627 1.00 66.94 171 ASP A N 1
ATOM 1428 C CA . ASP A 1 171 ? -11.338 8.783 47.707 1.00 66.94 171 ASP A CA 1
ATOM 1429 C C . ASP A 1 171 ? -10.476 7.511 47.652 1.00 66.94 171 ASP A C 1
ATOM 1431 O O . ASP A 1 171 ? -9.579 7.382 46.821 1.00 66.94 171 ASP A O 1
ATOM 1435 N N . ALA A 1 172 ? -10.748 6.548 48.536 1.00 73.81 172 ALA A N 1
ATOM 1436 C CA . ALA A 1 172 ? -10.058 5.264 48.564 1.00 73.81 172 ALA A CA 1
ATOM 1437 C C . ALA A 1 172 ? -10.185 4.495 47.232 1.00 73.81 172 ALA A C 1
ATOM 1439 O O . ALA A 1 172 ? -11.281 4.351 46.676 1.00 73.81 172 ALA A O 1
ATOM 1440 N N . ILE A 1 173 ? -9.065 3.962 46.739 1.00 75.00 173 ILE A N 1
ATOM 1441 C CA . ILE A 1 173 ? -8.955 3.320 45.420 1.00 75.00 173 ILE A CA 1
ATOM 1442 C C . ILE A 1 173 ? -8.352 1.924 45.500 1.00 75.00 173 ILE A C 1
ATOM 1444 O O . ILE A 1 173 ? -7.591 1.600 46.409 1.00 75.00 173 ILE A O 1
ATOM 1448 N N . TYR A 1 174 ? -8.666 1.127 44.490 1.00 74.88 174 TYR A N 1
ATOM 1449 C CA . TYR A 1 174 ? -7.979 -0.096 44.126 1.00 74.88 174 TYR A CA 1
ATOM 1450 C C . TYR A 1 174 ? -7.174 0.153 42.855 1.00 74.88 174 TYR A C 1
ATOM 1452 O O . TYR A 1 174 ? -7.736 0.591 41.851 1.00 74.88 174 TYR A O 1
ATOM 1460 N N . ILE A 1 175 ? -5.871 -0.113 42.908 1.00 69.44 175 ILE A N 1
ATOM 1461 C CA . ILE A 1 175 ? -4.967 -0.035 41.756 1.00 69.44 175 ILE A CA 1
ATOM 1462 C C . ILE A 1 175 ? -4.510 -1.447 41.401 1.00 69.44 175 ILE A C 1
ATOM 1464 O O . ILE A 1 175 ? -4.260 -2.273 42.281 1.00 69.44 175 ILE A O 1
ATOM 1468 N N . CYS A 1 176 ? -4.436 -1.708 40.107 1.00 68.56 176 CYS A N 1
ATOM 1469 C CA . CYS A 1 176 ? -3.926 -2.941 39.545 1.00 68.56 176 CYS A CA 1
ATOM 1470 C C . CYS A 1 176 ? -2.384 -2.982 39.458 1.00 68.56 176 CYS A C 1
ATOM 1472 O O . CYS A 1 176 ? -1.696 -2.052 39.873 1.00 68.56 176 CYS A O 1
ATOM 1474 N N . ASP A 1 177 ? -1.844 -4.073 38.920 1.00 61.41 177 ASP A N 1
ATOM 1475 C CA . ASP A 1 177 ? -0.457 -4.208 38.505 1.00 61.41 177 ASP A CA 1
ATOM 1476 C C . ASP A 1 177 ? 0.023 -2.984 37.686 1.00 61.41 177 ASP A C 1
ATOM 1478 O O . ASP A 1 177 ? -0.747 -2.433 36.891 1.00 61.41 177 ASP A O 1
ATOM 1482 N N . PRO A 1 178 ? 1.280 -2.541 37.868 1.00 52.00 178 PRO A N 1
ATOM 1483 C CA . PRO A 1 178 ? 1.920 -1.466 37.110 1.00 52.00 178 PRO A CA 1
ATOM 1484 C C . PRO A 1 178 ? 1.681 -1.435 35.596 1.00 52.00 178 PRO A C 1
ATOM 1486 O O . PRO A 1 178 ? 1.571 -0.336 35.025 1.00 52.00 178 PRO A O 1
ATOM 1489 N N . ASP A 1 179 ? 1.593 -2.605 34.966 1.00 50.56 179 ASP A N 1
ATOM 1490 C CA . ASP A 1 179 ? 1.422 -2.754 33.519 1.00 50.56 179 ASP A CA 1
ATOM 1491 C C . ASP A 1 179 ? -0.052 -2.740 33.087 1.00 50.56 179 ASP A C 1
ATOM 1493 O O . ASP A 1 179 ? -0.366 -2.676 31.895 1.00 50.56 179 ASP A O 1
ATOM 1497 N N . CYS A 1 180 ? -0.979 -2.684 34.047 1.00 57.34 180 CYS A N 1
ATOM 1498 C CA . CYS A 1 180 ? -2.405 -2.585 33.802 1.00 57.34 180 CYS A CA 1
ATOM 1499 C C . CYS A 1 180 ? -2.970 -1.199 34.174 1.00 57.34 180 CYS A C 1
ATOM 1501 O O . CYS A 1 180 ? -2.841 -0.744 35.311 1.00 57.34 180 CYS A O 1
ATOM 1503 N N . PRO A 1 181 ? -3.676 -0.508 33.259 1.00 59.03 181 PRO A N 1
ATOM 1504 C CA . PRO A 1 181 ? -4.253 0.809 33.535 1.00 59.03 181 PRO A CA 1
ATOM 1505 C C . PRO A 1 181 ? -5.520 0.776 34.416 1.00 59.03 181 PRO A C 1
ATOM 1507 O O . PRO A 1 181 ? -6.211 1.791 34.508 1.00 59.03 181 PRO A O 1
ATOM 1510 N N . PHE A 1 182 ? -5.849 -0.353 35.053 1.00 65.69 182 PHE A N 1
ATOM 1511 C CA . PHE A 1 182 ? -7.083 -0.514 35.818 1.00 65.69 182 PHE A CA 1
ATOM 1512 C C . PHE A 1 182 ? -6.975 0.104 37.221 1.00 65.69 182 PHE A C 1
ATOM 1514 O O . PHE A 1 182 ? -6.218 -0.351 38.081 1.00 65.69 182 PHE A O 1
ATOM 1521 N N . ILE A 1 183 ? -7.759 1.158 37.458 1.00 72.06 183 ILE A N 1
ATOM 1522 C CA . ILE A 1 183 ? -7.867 1.844 38.755 1.00 72.06 183 ILE A CA 1
ATOM 1523 C C . ILE A 1 183 ? -9.330 2.141 39.045 1.00 72.06 183 ILE A C 1
ATOM 1525 O O . ILE A 1 183 ? -9.980 2.782 38.230 1.00 72.06 183 ILE A O 1
ATOM 1529 N N . ILE A 1 184 ? -9.868 1.746 40.192 1.00 73.81 184 ILE A N 1
ATOM 1530 C CA . ILE A 1 184 ? -11.292 1.924 40.515 1.00 73.81 184 ILE A CA 1
ATOM 1531 C C . ILE A 1 184 ? -11.457 2.423 41.949 1.00 73.81 184 ILE A C 1
ATOM 1533 O O . ILE A 1 184 ? -10.709 2.020 42.836 1.00 73.81 184 ILE A O 1
ATOM 1537 N N . HIS A 1 185 ? -12.420 3.312 42.216 1.00 79.06 185 HIS A N 1
ATOM 1538 C CA . HIS A 1 185 ? -12.758 3.641 43.604 1.00 79.06 185 HIS A CA 1
ATOM 1539 C C . HIS A 1 185 ? -13.264 2.392 44.309 1.00 79.06 185 HIS A C 1
ATOM 1541 O O . HIS A 1 185 ? -14.030 1.621 43.732 1.00 79.06 185 HIS A O 1
ATOM 1547 N N . LYS A 1 186 ? -12.941 2.250 45.592 1.00 76.19 186 LYS A N 1
ATOM 1548 C CA . LYS A 1 186 ? -13.527 1.197 46.424 1.00 76.19 186 LYS A CA 1
ATOM 1549 C C . LYS A 1 186 ? -15.054 1.226 46.375 1.00 76.19 186 LYS A C 1
ATOM 1551 O O . LYS A 1 186 ? -15.664 0.215 46.072 1.00 76.19 186 LYS A O 1
ATOM 1556 N N . LYS A 1 187 ? -15.657 2.408 46.542 1.00 77.25 187 LYS A N 1
ATOM 1557 C CA . LYS A 1 187 ? -17.114 2.576 46.451 1.00 77.25 187 LYS A CA 1
ATOM 1558 C C . LYS A 1 187 ? -17.675 2.122 45.098 1.00 77.25 187 LYS A C 1
ATOM 1560 O O . LYS A 1 187 ? -18.710 1.479 45.049 1.00 77.25 187 LYS A O 1
ATOM 1565 N N . CYS A 1 188 ? -16.981 2.430 44.004 1.00 75.69 188 CYS A N 1
ATOM 1566 C CA . CYS A 1 188 ? -17.414 2.030 42.665 1.00 75.69 188 CYS A CA 1
ATOM 1567 C C . CYS A 1 188 ? -17.319 0.520 42.441 1.00 75.69 188 CYS A C 1
ATOM 1569 O O . CYS A 1 188 ? -18.165 -0.045 41.760 1.00 75.69 188 CYS A O 1
ATOM 1571 N N . LEU A 1 189 ? -16.297 -0.118 43.011 1.00 73.31 189 LEU A N 1
ATOM 1572 C CA . LEU A 1 189 ? -16.161 -1.569 42.999 1.00 73.31 189 LEU A CA 1
ATOM 1573 C C . LEU A 1 189 ? -17.273 -2.234 43.825 1.00 73.31 189 LEU A C 1
ATOM 1575 O O . LEU A 1 189 ? -17.879 -3.204 43.380 1.00 73.31 189 LEU A O 1
ATOM 1579 N N . ASP A 1 190 ? -17.561 -1.677 45.001 1.00 70.62 190 ASP A N 1
ATOM 1580 C CA . ASP A 1 190 ? -18.563 -2.194 45.934 1.00 70.62 190 ASP A CA 1
ATOM 1581 C C . ASP A 1 190 ? -20.007 -2.002 45.409 1.00 70.62 190 ASP A C 1
ATOM 1583 O O . ASP A 1 190 ? -20.894 -2.786 45.741 1.00 70.62 190 ASP A O 1
ATOM 1587 N N . GLU A 1 191 ? -20.249 -0.993 44.561 1.00 71.25 191 GLU A N 1
ATOM 1588 C CA . GLU A 1 191 ? -21.569 -0.626 44.014 1.00 71.25 191 GLU A CA 1
ATOM 1589 C C . GLU A 1 191 ? -21.781 -1.039 42.538 1.00 71.25 191 GLU A C 1
ATOM 1591 O O . GLU A 1 191 ? -22.699 -0.544 41.880 1.00 71.25 191 GLU A O 1
ATOM 1596 N N . LEU A 1 192 ? -20.959 -1.946 41.995 1.00 72.00 192 LEU A N 1
ATOM 1597 C CA . LEU A 1 192 ? -21.099 -2.462 40.624 1.00 72.00 192 LEU A CA 1
ATOM 1598 C C . LEU A 1 192 ? -22.515 -3.042 40.382 1.00 72.00 192 LEU A C 1
ATOM 1600 O O . LEU A 1 192 ? -22.890 -4.030 41.023 1.00 72.00 192 LEU A O 1
ATOM 1604 N N . PRO A 1 193 ? -23.312 -2.489 39.444 1.00 76.44 193 PRO A N 1
ATOM 1605 C CA . PRO A 1 193 ? -24.655 -2.971 39.165 1.00 76.44 193 PRO A CA 1
ATOM 1606 C C . PRO A 1 193 ? -24.612 -4.410 38.664 1.00 76.44 193 PRO A C 1
ATOM 1608 O O . PRO A 1 193 ? -23.907 -4.729 37.709 1.00 76.44 193 PRO A O 1
ATOM 1611 N N . THR A 1 194 ? -25.427 -5.283 39.247 1.00 78.69 194 THR A N 1
ATOM 1612 C CA . THR A 1 194 ? -25.588 -6.668 38.773 1.00 78.69 194 THR A CA 1
ATOM 1613 C C . THR A 1 194 ? -26.318 -6.754 37.433 1.00 78.69 194 THR A C 1
ATOM 1615 O O . THR A 1 194 ? -26.256 -7.779 36.758 1.00 78.69 194 THR A O 1
ATOM 1618 N N . LYS A 1 195 ? -27.006 -5.680 37.041 1.00 82.94 195 LYS A N 1
ATOM 1619 C CA . LYS A 1 195 ? -27.816 -5.579 35.832 1.00 82.94 195 LYS A CA 1
ATOM 1620 C C . LYS A 1 195 ? -27.689 -4.173 35.251 1.00 82.94 195 LYS A C 1
ATOM 1622 O O . LYS A 1 195 ? -27.827 -3.205 35.997 1.00 82.94 195 LYS A O 1
ATOM 1627 N N . ILE A 1 196 ? -27.462 -4.068 33.945 1.00 81.62 196 ILE A N 1
ATOM 1628 C CA . ILE A 1 196 ? -27.387 -2.789 33.226 1.00 81.62 196 ILE A CA 1
ATOM 1629 C C . ILE A 1 196 ? -28.264 -2.816 31.974 1.00 81.62 196 ILE A C 1
ATOM 1631 O O . ILE A 1 196 ? -28.374 -3.842 31.300 1.00 81.62 196 ILE A O 1
ATOM 1635 N N . ASP A 1 197 ? -28.839 -1.665 31.638 1.00 75.06 197 ASP A N 1
ATOM 1636 C CA . ASP A 1 197 ? -29.521 -1.443 30.364 1.00 75.06 197 ASP A CA 1
ATOM 1637 C C . ASP A 1 197 ? -28.548 -0.732 29.416 1.00 75.06 197 ASP A C 1
ATOM 1639 O O . ASP A 1 197 ? -28.284 0.464 29.550 1.00 75.06 197 ASP A O 1
ATOM 1643 N N . HIS A 1 198 ? -27.957 -1.478 28.478 1.00 74.12 198 HIS A N 1
ATOM 1644 C CA . HIS A 1 198 ? -26.901 -0.955 27.612 1.00 74.12 198 HIS A CA 1
ATOM 1645 C C . HIS A 1 198 ? -27.454 -0.436 26.277 1.00 74.12 198 HIS A C 1
ATOM 1647 O O . HIS A 1 198 ? -28.275 -1.079 25.624 1.00 74.12 198 HIS A O 1
ATOM 1653 N N . LEU A 1 199 ? -26.962 0.717 25.811 1.00 67.94 199 LEU A N 1
ATOM 1654 C CA . LEU A 1 199 ? -27.488 1.396 24.616 1.00 67.94 199 LEU A CA 1
ATOM 1655 C C . LEU A 1 199 ? -27.361 0.579 23.320 1.00 67.94 199 LEU A C 1
ATOM 1657 O O . LEU A 1 199 ? -28.181 0.767 22.417 1.00 67.94 199 LEU A O 1
ATOM 1661 N N . THR A 1 200 ? -26.364 -0.310 23.230 1.00 68.56 200 THR A N 1
ATOM 1662 C CA . THR A 1 200 ? -26.169 -1.233 22.092 1.00 68.56 200 THR A CA 1
ATOM 1663 C C . THR A 1 200 ? -26.966 -2.530 22.208 1.00 68.56 200 THR A C 1
ATOM 1665 O O . THR A 1 200 ? -27.048 -3.280 21.240 1.00 68.56 200 THR A O 1
ATOM 1668 N N . HIS A 1 201 ? -27.577 -2.800 23.364 1.00 72.75 201 HIS A N 1
ATOM 1669 C CA . HIS A 1 201 ? -28.341 -4.014 23.621 1.00 72.75 201 HIS A CA 1
ATOM 1670 C C . HIS A 1 201 ? -29.594 -3.690 24.445 1.00 72.75 201 HIS A C 1
ATOM 1672 O O . HIS A 1 201 ? -29.652 -3.902 25.648 1.00 72.75 201 HIS A O 1
ATOM 1678 N N . ARG A 1 202 ? -30.597 -3.110 23.773 1.00 70.00 202 ARG A N 1
ATOM 1679 C CA . ARG A 1 202 ? -31.799 -2.538 24.414 1.00 70.00 202 ARG A CA 1
ATOM 1680 C C . ARG A 1 202 ? -32.924 -3.540 24.656 1.00 70.00 202 ARG A C 1
ATOM 1682 O O . ARG A 1 202 ? -33.841 -3.251 25.414 1.00 70.00 202 ARG A O 1
ATOM 1689 N N . LEU A 1 203 ? -32.894 -4.671 23.950 1.00 73.44 203 LEU A N 1
ATOM 1690 C CA . LEU A 1 203 ? -33.953 -5.680 24.027 1.00 73.44 203 LEU A CA 1
ATOM 1691 C C . LEU A 1 203 ? -33.863 -6.486 25.320 1.00 73.44 203 LEU A C 1
ATOM 1693 O O . LEU A 1 203 ? -34.892 -6.805 25.910 1.00 73.44 203 LEU A O 1
ATOM 1697 N N . HIS A 1 204 ? -32.643 -6.780 25.770 1.00 80.56 204 HIS A N 1
ATOM 1698 C CA . HIS A 1 204 ? -32.415 -7.484 27.017 1.00 80.56 204 HIS A CA 1
ATOM 1699 C C . HIS A 1 204 ? -31.411 -6.728 27.882 1.00 80.56 204 HIS A C 1
ATOM 1701 O O . HIS A 1 204 ? -30.401 -6.245 27.377 1.00 80.56 204 HIS A O 1
ATOM 1707 N N . PRO A 1 205 ? -31.648 -6.666 29.193 1.00 80.50 205 PRO A N 1
ATOM 1708 C CA . PRO A 1 205 ? -30.657 -6.161 30.122 1.00 80.50 205 PRO A CA 1
ATOM 1709 C C . PRO A 1 205 ? -29.443 -7.090 30.155 1.00 80.50 205 PRO A C 1
ATOM 1711 O O . PRO A 1 205 ? -29.587 -8.317 30.127 1.00 80.50 205 PRO A O 1
ATOM 1714 N N . LEU A 1 206 ? -28.252 -6.511 30.260 1.00 86.25 206 LEU A N 1
ATOM 1715 C CA . LEU A 1 206 ? -27.033 -7.285 30.448 1.00 86.25 206 LEU A CA 1
ATOM 1716 C C . LEU A 1 206 ? -26.847 -7.585 31.930 1.00 86.25 206 LEU A C 1
ATOM 1718 O O . LEU A 1 206 ? -26.986 -6.702 32.779 1.00 86.25 206 LEU A O 1
ATOM 1722 N N . ILE A 1 207 ? -26.527 -8.837 32.234 1.00 85.94 207 ILE A N 1
ATOM 1723 C CA . ILE A 1 207 ? -26.315 -9.317 33.597 1.00 85.94 207 ILE A CA 1
ATOM 1724 C C . ILE A 1 207 ? -24.815 -9.434 33.826 1.00 85.94 207 ILE A C 1
ATOM 1726 O O . ILE A 1 207 ? -24.091 -9.936 32.965 1.00 85.94 207 ILE A O 1
ATOM 1730 N N . LEU A 1 208 ? -24.351 -8.962 34.981 1.00 84.06 208 LEU A N 1
ATOM 1731 C CA . LEU A 1 208 ? -22.974 -9.142 35.410 1.00 84.06 208 LEU A CA 1
ATOM 1732 C C . LEU A 1 208 ? -22.728 -10.631 35.670 1.00 84.06 208 LEU A C 1
ATOM 1734 O O . LEU A 1 208 ? -23.207 -11.190 36.656 1.00 84.06 208 LEU A O 1
ATOM 1738 N N . ASN A 1 209 ? -21.973 -11.260 34.782 1.00 78.00 209 ASN A N 1
ATOM 1739 C CA . ASN A 1 209 ? -21.522 -12.631 34.914 1.00 78.00 209 ASN A CA 1
ATOM 1740 C C . ASN A 1 209 ? -20.100 -12.647 35.465 1.00 78.00 209 ASN A C 1
ATOM 1742 O O . ASN A 1 209 ? -19.264 -11.815 35.109 1.00 78.00 209 ASN A O 1
ATOM 1746 N N . ARG A 1 210 ? -19.835 -13.621 36.334 1.00 70.06 210 ARG A N 1
ATOM 1747 C CA . ARG A 1 210 ? -18.504 -13.936 36.850 1.00 70.06 210 ARG A CA 1
ATOM 1748 C C . ARG A 1 210 ? -18.155 -15.325 36.348 1.00 70.06 210 ARG A C 1
ATOM 1750 O O . ARG A 1 210 ? -18.847 -16.283 36.680 1.00 70.06 210 ARG A O 1
ATOM 1757 N N . SER A 1 211 ? -17.158 -15.402 35.481 1.00 66.44 211 SER A N 1
ATOM 1758 C CA . SER A 1 211 ? -16.696 -16.650 34.893 1.00 66.44 211 SER A CA 1
ATOM 1759 C C . SER A 1 211 ? -15.177 -16.647 34.856 1.00 66.44 211 SER A C 1
ATOM 1761 O O . SER A 1 211 ? -14.574 -15.617 34.557 1.00 66.44 211 SER A O 1
ATOM 1763 N N . ASP A 1 212 ? -14.591 -17.810 35.124 1.00 63.72 212 ASP A N 1
ATOM 1764 C CA . ASP A 1 212 ? -13.151 -18.055 35.039 1.00 63.72 212 ASP A CA 1
ATOM 1765 C C . ASP A 1 212 ? -12.725 -18.492 33.624 1.00 63.72 212 ASP A C 1
ATOM 1767 O O . ASP A 1 212 ? -11.648 -19.052 33.443 1.00 63.72 212 ASP A O 1
ATOM 1771 N N . SER A 1 213 ? -13.580 -18.303 32.613 1.00 69.50 213 SER A N 1
ATOM 1772 C CA . SER A 1 213 ? -13.261 -18.586 31.210 1.00 69.50 213 SER A CA 1
ATOM 1773 C C . SER A 1 213 ? -13.131 -17.306 30.392 1.00 69.50 213 SER A C 1
ATOM 1775 O O . SER A 1 213 ? -13.891 -16.356 30.599 1.00 69.50 213 SER A O 1
ATOM 1777 N N . ASP A 1 214 ? -12.231 -17.322 29.411 1.00 78.62 214 ASP A N 1
ATOM 1778 C CA . ASP A 1 214 ? -12.081 -16.238 28.442 1.00 78.62 214 ASP A CA 1
ATOM 1779 C C . ASP A 1 214 ? -13.383 -15.993 27.667 1.00 78.62 214 ASP A C 1
ATOM 1781 O O . ASP A 1 214 ? -14.107 -16.923 27.301 1.00 78.62 214 ASP A O 1
ATOM 1785 N N . TYR A 1 215 ? -13.662 -14.727 27.365 1.00 79.25 215 TYR A N 1
ATOM 1786 C CA . TYR A 1 215 ? -14.799 -14.324 26.543 1.00 79.25 215 TYR A CA 1
ATOM 1787 C C . TYR A 1 215 ? -14.389 -13.268 25.512 1.00 79.25 215 TYR A C 1
ATOM 1789 O O . TYR A 1 215 ? -13.501 -12.446 25.737 1.00 79.25 215 TYR A O 1
ATOM 1797 N N . LEU A 1 216 ? -15.063 -13.271 24.360 1.00 83.50 216 LEU A N 1
ATOM 1798 C CA . LEU A 1 216 ? -14.934 -12.216 23.358 1.00 83.50 216 LEU A CA 1
ATOM 1799 C C . LEU A 1 216 ? -15.878 -11.065 23.716 1.00 83.50 216 LEU A C 1
ATOM 1801 O O . LEU A 1 216 ? -17.080 -11.275 23.878 1.00 83.50 216 LEU A O 1
ATOM 1805 N N . CYS A 1 217 ? -15.352 -9.847 23.813 1.00 85.12 217 CYS A N 1
ATOM 1806 C CA . CYS A 1 217 ? -16.184 -8.659 23.970 1.00 85.12 217 CYS A CA 1
ATOM 1807 C C . CYS A 1 217 ? -16.721 -8.207 22.602 1.00 85.12 217 CYS A C 1
ATOM 1809 O O . CYS A 1 217 ? -15.950 -7.807 21.730 1.00 85.12 217 CYS A O 1
ATOM 1811 N N . ASN A 1 218 ? -18.047 -8.200 22.427 1.00 83.12 218 ASN A N 1
ATOM 1812 C CA . ASN A 1 218 ? -18.717 -7.803 21.180 1.00 83.12 218 ASN A CA 1
ATOM 1813 C C . ASN A 1 218 ? -18.471 -6.336 20.786 1.00 83.12 218 ASN A C 1
ATOM 1815 O O . ASN A 1 218 ? -18.670 -5.963 19.631 1.00 83.12 218 ASN A O 1
ATOM 1819 N N . LEU A 1 219 ? -18.064 -5.493 21.736 1.00 77.38 219 LEU A N 1
ATOM 1820 C CA . LEU A 1 219 ? -17.843 -4.066 21.513 1.00 77.38 219 LEU A CA 1
ATOM 1821 C C . LEU A 1 219 ? -16.414 -3.776 21.045 1.00 77.38 219 LEU A C 1
ATOM 1823 O O . LEU A 1 219 ? -16.225 -3.190 19.984 1.00 77.38 219 LEU A O 1
ATOM 1827 N N . CYS A 1 220 ? -15.396 -4.210 21.790 1.00 76.38 220 CYS A N 1
ATOM 1828 C CA . CYS A 1 220 ? -13.998 -3.954 21.427 1.00 76.38 220 CYS A CA 1
ATOM 1829 C C . CYS A 1 220 ? -13.373 -5.039 20.535 1.00 76.38 220 CYS A C 1
ATOM 1831 O O . CYS A 1 220 ? -12.257 -4.832 20.060 1.00 76.38 220 CYS A O 1
ATOM 1833 N N . GLN A 1 221 ? -14.065 -6.166 20.318 1.00 77.19 221 GLN A N 1
ATOM 1834 C CA . GLN A 1 221 ? -13.601 -7.310 19.520 1.00 77.19 221 GLN A CA 1
ATOM 1835 C C . GLN A 1 221 ? -12.283 -7.918 20.032 1.00 77.19 221 GLN A C 1
ATOM 1837 O O . GLN A 1 221 ? -11.488 -8.451 19.263 1.00 77.19 221 GLN A O 1
ATOM 1842 N N . LYS A 1 222 ? -12.037 -7.830 21.345 1.00 77.81 222 LYS A N 1
ATOM 1843 C CA . LYS A 1 222 ? -10.871 -8.421 22.015 1.00 77.81 222 LYS A CA 1
ATOM 1844 C C . LYS A 1 222 ? -11.303 -9.510 22.985 1.00 77.81 222 LYS A C 1
ATOM 1846 O O . LYS A 1 222 ? -12.409 -9.458 23.533 1.00 77.81 222 LYS A O 1
ATOM 1851 N N . GLN A 1 223 ? -10.416 -10.477 23.202 1.00 80.50 223 GLN A N 1
ATOM 1852 C CA . GLN A 1 223 ? -10.558 -11.430 24.295 1.00 80.50 223 GLN A CA 1
ATOM 1853 C C . GLN A 1 223 ? -10.295 -10.737 25.629 1.00 80.50 223 GLN A C 1
ATOM 1855 O O . GLN A 1 223 ? -9.369 -9.934 25.763 1.00 80.50 223 GLN A O 1
ATOM 1860 N N . HIS A 1 224 ? -11.135 -11.056 26.601 1.00 77.00 224 HIS A N 1
ATOM 1861 C CA . HIS A 1 224 ? -11.040 -10.577 27.966 1.00 77.00 224 HIS A CA 1
ATOM 1862 C C . HIS A 1 224 ? -11.264 -11.733 28.940 1.00 77.00 224 HIS A C 1
ATOM 1864 O O . HIS A 1 224 ? -11.902 -12.732 28.610 1.00 77.00 224 HIS A O 1
ATOM 1870 N N . PHE A 1 225 ? -10.756 -11.544 30.153 1.00 66.25 225 PHE A N 1
ATOM 1871 C CA . PHE A 1 225 ? -10.914 -12.443 31.287 1.00 66.25 225 PHE A CA 1
ATOM 1872 C C . PHE A 1 225 ? -11.540 -11.679 32.461 1.00 66.25 225 PHE A C 1
ATOM 1874 O O . PHE A 1 225 ? -11.402 -10.455 32.556 1.00 66.25 225 PHE A O 1
ATOM 1881 N N . GLY A 1 226 ? -12.219 -12.388 33.362 1.00 68.25 226 GLY A N 1
ATOM 1882 C CA . GLY A 1 226 ? -12.877 -11.804 34.530 1.00 68.25 226 GLY A CA 1
ATOM 1883 C C . GLY A 1 226 ? -14.345 -11.450 34.272 1.00 68.25 226 GLY A C 1
ATOM 1884 O O . GLY A 1 226 ? -14.970 -12.002 33.365 1.00 68.25 226 GLY A O 1
ATOM 1885 N N . PRO A 1 227 ? -14.951 -10.560 35.074 1.00 71.12 227 PRO A N 1
ATOM 1886 C CA . PRO A 1 227 ? -16.378 -10.317 34.986 1.00 71.12 227 PRO A CA 1
ATOM 1887 C C . PRO A 1 227 ? -16.734 -9.564 33.710 1.00 71.12 227 PRO A C 1
ATOM 1889 O O . PRO A 1 227 ? -15.955 -8.772 33.173 1.00 71.12 227 PRO A O 1
ATOM 1892 N N . PHE A 1 228 ? -17.954 -9.793 33.249 1.00 82.00 228 PHE A N 1
ATOM 1893 C CA . PHE A 1 228 ? -18.484 -9.171 32.047 1.00 82.00 228 PHE A CA 1
ATOM 1894 C C . PHE A 1 228 ? -19.984 -8.999 32.146 1.00 82.00 228 PHE A C 1
ATOM 1896 O O . PHE A 1 228 ? -20.668 -9.725 32.863 1.00 82.00 228 PHE A O 1
ATOM 1903 N N . TYR A 1 229 ? -20.508 -8.052 31.388 1.00 86.62 229 TYR A N 1
ATOM 1904 C CA . TYR A 1 229 ? -21.939 -7.897 31.214 1.00 86.62 229 TYR A CA 1
ATOM 1905 C C . TYR A 1 229 ? -22.372 -8.726 30.013 1.00 86.62 229 TYR A C 1
ATOM 1907 O O . TYR A 1 229 ? -21.922 -8.491 28.895 1.00 86.62 229 TYR A O 1
ATOM 1915 N N . GLY A 1 230 ? -23.211 -9.731 30.253 1.00 87.69 230 GLY A N 1
ATOM 1916 C CA . GLY A 1 230 ? -23.623 -10.698 29.243 1.00 87.69 230 GLY A CA 1
ATOM 1917 C C . GLY A 1 230 ? -25.136 -10.831 29.130 1.00 87.69 230 GLY A C 1
ATOM 1918 O O . GLY A 1 230 ? -25.852 -10.789 30.132 1.00 87.69 230 GLY A O 1
ATOM 1919 N N . CYS A 1 231 ? -25.622 -11.045 27.911 1.00 88.19 231 CYS A N 1
ATOM 1920 C CA . CYS A 1 231 ? -26.957 -11.562 27.639 1.00 88.19 231 CYS A CA 1
ATOM 1921 C C . CYS A 1 231 ? -26.842 -12.991 27.106 1.00 88.19 231 CYS A C 1
ATOM 1923 O O . CYS A 1 231 ? -26.420 -13.198 25.967 1.00 88.19 231 CYS A O 1
ATOM 1925 N N . SER A 1 232 ? -27.268 -13.976 27.900 1.00 83.19 232 SER A N 1
ATOM 1926 C CA . SER A 1 232 ? -27.236 -15.391 27.504 1.00 83.19 232 SER A CA 1
ATOM 1927 C C . SER A 1 232 ? -28.155 -15.705 26.321 1.00 83.19 232 SER A C 1
ATOM 1929 O O . SER A 1 232 ? -27.838 -16.587 25.536 1.00 83.19 232 SER A O 1
ATOM 1931 N N . LEU A 1 233 ? -29.270 -14.977 26.170 1.00 82.62 233 LEU A N 1
ATOM 1932 C CA . LEU A 1 233 ? -30.230 -15.186 25.076 1.00 82.62 233 LEU A CA 1
ATOM 1933 C C . LEU A 1 233 ? -29.683 -14.732 23.719 1.00 82.62 233 LEU A C 1
ATOM 1935 O O . LEU A 1 233 ? -30.006 -15.319 22.694 1.00 82.62 233 LEU A O 1
ATOM 1939 N N . CYS A 1 234 ? -28.880 -13.667 23.713 1.00 82.56 234 CYS A N 1
ATOM 1940 C CA . CYS A 1 234 ? -28.341 -13.072 22.491 1.00 82.56 234 CYS A CA 1
ATOM 1941 C C . CYS A 1 234 ? -26.857 -13.371 22.276 1.00 82.56 234 CYS A C 1
ATOM 1943 O O . CYS A 1 234 ? -26.289 -12.878 21.307 1.00 82.56 234 CYS A O 1
ATOM 1945 N N . HIS A 1 235 ? -26.230 -14.127 23.184 1.00 85.31 235 HIS A N 1
ATOM 1946 C CA . HIS A 1 235 ? -24.785 -14.363 23.210 1.00 85.31 235 HIS A CA 1
ATOM 1947 C C . HIS A 1 235 ? -23.970 -13.062 23.073 1.00 85.31 235 HIS A C 1
ATOM 1949 O O . HIS A 1 235 ? -22.977 -13.003 22.352 1.00 85.31 235 HIS A O 1
ATOM 1955 N N . PHE A 1 236 ? -24.423 -12.001 23.750 1.00 84.56 236 PHE A N 1
ATOM 1956 C CA . PHE A 1 236 ? -23.821 -10.669 23.687 1.00 84.56 236 PHE A CA 1
ATOM 1957 C C . PHE A 1 236 ? -23.089 -10.370 24.993 1.00 84.56 236 PHE A C 1
ATOM 1959 O O . PHE A 1 236 ? -23.738 -10.164 26.017 1.00 84.56 236 PHE A O 1
ATOM 1966 N N . ASN A 1 237 ? -21.760 -10.342 24.951 1.00 88.00 237 ASN A N 1
ATOM 1967 C CA . ASN A 1 237 ? -20.874 -10.163 26.094 1.00 88.00 237 ASN A CA 1
ATOM 1968 C C . ASN A 1 237 ? -20.018 -8.910 25.910 1.00 88.00 237 ASN A C 1
ATOM 1970 O O . ASN A 1 237 ? -19.427 -8.691 24.854 1.00 88.00 237 ASN A O 1
ATOM 1974 N N . ILE A 1 238 ? -19.917 -8.088 26.949 1.00 85.19 238 ILE A N 1
ATOM 1975 C CA . ILE A 1 238 ? -19.085 -6.886 26.947 1.00 85.19 238 ILE A CA 1
ATOM 1976 C C . ILE A 1 238 ? -18.266 -6.828 28.226 1.00 85.19 238 ILE A C 1
ATOM 1978 O O . ILE A 1 238 ? -18.772 -7.122 29.310 1.00 85.19 238 ILE A O 1
ATOM 1982 N N . ASN A 1 239 ? -16.992 -6.458 28.109 1.00 81.94 239 ASN A N 1
ATOM 1983 C CA . ASN A 1 239 ? -16.165 -6.276 29.295 1.00 81.94 239 ASN A CA 1
ATOM 1984 C C . ASN A 1 239 ? -16.676 -5.081 30.123 1.00 81.94 239 ASN A C 1
ATOM 1986 O O . ASN A 1 239 ? -17.366 -4.195 29.611 1.00 81.94 239 ASN A O 1
ATOM 1990 N N . VAL A 1 240 ? -16.331 -5.057 31.412 1.00 75.44 240 VAL A N 1
ATOM 1991 C CA . VAL A 1 240 ? -16.775 -4.010 32.353 1.00 75.44 240 VAL A CA 1
ATOM 1992 C C . VAL A 1 240 ? -16.405 -2.605 31.860 1.00 75.44 240 VAL A C 1
ATOM 1994 O O . VAL A 1 240 ? -17.195 -1.679 32.007 1.00 75.44 240 VAL A O 1
ATOM 1997 N N . GLU A 1 241 ? -15.255 -2.445 31.203 1.00 70.69 241 GLU A N 1
ATOM 1998 C CA . GLU A 1 241 ? -14.817 -1.155 30.648 1.00 70.69 241 GLU A CA 1
ATOM 1999 C C . GLU A 1 241 ? -15.645 -0.689 29.437 1.00 70.69 241 GLU A C 1
ATOM 2001 O O . GLU A 1 241 ? -15.826 0.509 29.245 1.00 70.69 241 GLU A O 1
ATOM 2006 N N . CYS A 1 242 ? -16.161 -1.607 28.612 1.00 75.81 242 CYS A N 1
ATOM 2007 C CA . CYS A 1 242 ? -17.033 -1.280 27.478 1.00 75.81 242 CYS A CA 1
ATOM 2008 C C . CYS A 1 242 ? -18.495 -1.084 27.894 1.00 75.81 242 CYS A C 1
ATOM 2010 O O . CYS A 1 242 ? -19.293 -0.652 27.068 1.00 75.81 242 CYS A O 1
ATOM 2012 N N . ALA A 1 243 ? -18.853 -1.413 29.138 1.00 74.50 243 ALA A N 1
ATOM 2013 C CA . ALA A 1 243 ? -20.214 -1.295 29.650 1.00 74.50 243 ALA A CA 1
ATOM 2014 C C . ALA A 1 243 ? -20.636 0.144 29.970 1.00 74.50 243 ALA A C 1
ATOM 2016 O O . ALA A 1 243 ? -21.832 0.401 30.113 1.00 74.50 243 ALA A O 1
ATOM 2017 N N . TRP A 1 244 ? -19.684 1.076 30.075 1.00 67.12 244 TRP A N 1
ATOM 2018 C CA . TRP A 1 244 ? -19.973 2.484 30.329 1.00 67.12 244 TRP A CA 1
ATOM 2019 C C . TRP A 1 244 ? -19.382 3.386 29.235 1.00 67.12 244 TRP A C 1
ATOM 2021 O O . TRP A 1 244 ? -18.205 3.266 28.889 1.00 67.12 244 TRP A O 1
ATOM 2031 N N . PRO A 1 245 ? -20.181 4.295 28.647 1.00 56.91 245 PRO A N 1
ATOM 2032 C CA . PRO A 1 245 ? -19.755 5.063 27.489 1.00 56.91 245 PRO A CA 1
ATOM 2033 C C . PRO A 1 245 ? -18.726 6.125 27.880 1.00 56.91 245 PRO A C 1
ATOM 2035 O O . PRO A 1 245 ? -19.012 7.027 28.665 1.00 56.91 245 PRO A O 1
ATOM 2038 N N . ARG A 1 246 ? -17.565 6.123 27.219 1.00 53.88 246 ARG A N 1
ATOM 2039 C CA . ARG A 1 246 ? -16.833 7.378 27.030 1.00 53.88 246 ARG A CA 1
ATOM 2040 C C . ARG A 1 246 ? -17.451 8.141 25.862 1.00 53.88 246 ARG A C 1
ATOM 2042 O O . ARG A 1 246 ? -17.508 7.616 24.755 1.00 53.88 246 ARG A O 1
ATOM 2049 N N . SER A 1 247 ? -17.795 9.410 26.054 1.00 55.47 247 SER A N 1
ATOM 2050 C CA . SER A 1 247 ? -17.789 10.348 24.927 1.00 55.47 247 SER A CA 1
ATOM 2051 C C . SER A 1 247 ? -16.325 10.685 24.634 1.00 55.47 247 SER A C 1
ATOM 2053 O O . SER A 1 247 ? -15.779 11.650 25.166 1.00 55.47 247 SER A O 1
ATOM 2055 N N . ILE A 1 248 ? -15.627 9.814 23.895 1.00 61.78 248 ILE A N 1
ATOM 2056 C CA . ILE A 1 248 ? -14.314 10.176 23.357 1.00 61.78 248 ILE A CA 1
ATOM 2057 C C . ILE A 1 248 ? -14.579 11.094 22.172 1.00 61.78 248 ILE A C 1
ATOM 2059 O O . ILE A 1 248 ? -15.150 10.672 21.165 1.00 61.78 248 ILE A O 1
ATOM 2063 N N . VAL A 1 249 ? -14.142 12.340 22.318 1.00 61.81 249 VAL A N 1
ATOM 2064 C CA . VAL A 1 249 ? -13.923 13.240 21.194 1.00 61.81 249 VAL A CA 1
ATOM 2065 C C . VAL A 1 249 ? -12.500 12.981 20.709 1.00 61.81 249 VAL A C 1
ATOM 2067 O O . VAL A 1 249 ? -11.536 13.264 21.423 1.00 61.81 249 VAL A O 1
ATOM 2070 N N . GLU A 1 250 ? -12.356 12.379 19.530 1.00 66.12 250 GLU A N 1
ATOM 2071 C CA . GLU A 1 250 ? -11.042 12.216 18.903 1.00 66.12 250 GLU A CA 1
ATOM 2072 C C . GLU A 1 250 ? -10.654 13.530 18.223 1.00 66.12 250 GLU A C 1
ATOM 2074 O O . GLU A 1 250 ? -11.115 13.837 17.128 1.00 66.12 250 GLU A O 1
ATOM 2079 N N . ASP A 1 251 ? -9.820 14.314 18.911 1.00 60.50 251 ASP A N 1
ATOM 2080 C CA . ASP A 1 251 ? -9.311 15.610 18.430 1.00 60.50 251 ASP A CA 1
ATOM 2081 C C . ASP A 1 251 ? -8.106 15.457 17.479 1.00 60.50 251 ASP A C 1
ATOM 2083 O O . ASP A 1 251 ? -7.776 16.351 16.710 1.00 60.50 251 ASP A O 1
ATOM 2087 N N . LYS A 1 252 ? -7.451 14.286 17.497 1.00 60.06 252 LYS A N 1
ATOM 2088 C CA . LYS A 1 252 ? -6.321 13.941 16.617 1.00 60.06 252 LYS A CA 1
ATOM 2089 C C . LYS A 1 252 ? -6.771 13.196 15.354 1.00 60.06 252 LYS A C 1
ATOM 2091 O O . LYS A 1 252 ? -6.162 12.194 14.992 1.00 60.06 252 LYS A O 1
ATOM 2096 N N . SER A 1 253 ? -7.852 13.635 14.716 1.00 63.41 253 SER A N 1
ATOM 2097 C CA . SER A 1 253 ? -8.264 13.078 13.425 1.00 63.41 253 SER A CA 1
ATOM 2098 C C . SER A 1 253 ? -7.517 13.747 12.275 1.00 63.41 253 SER A C 1
ATOM 2100 O O . SER A 1 253 ? -7.217 14.937 12.319 1.00 63.41 253 SER A O 1
ATOM 2102 N N . SER A 1 254 ? -7.272 12.999 11.202 1.00 69.38 254 SER A N 1
ATOM 2103 C CA . SER A 1 254 ? -6.817 13.565 9.922 1.00 69.38 254 SER A CA 1
ATOM 2104 C C . SER A 1 254 ? -7.927 14.336 9.193 1.00 69.38 254 SER A C 1
ATOM 2106 O O . SER A 1 254 ? -7.669 15.124 8.280 1.00 69.38 254 SER A O 1
ATOM 2108 N N . HIS A 1 255 ? -9.175 14.120 9.612 1.00 78.50 255 HIS A N 1
ATOM 2109 C CA . HIS A 1 255 ? -10.336 14.907 9.228 1.00 78.50 255 HIS A CA 1
ATOM 2110 C C . HIS A 1 255 ? -10.352 16.265 9.951 1.00 78.50 255 HIS A C 1
ATOM 2112 O O . HIS A 1 255 ? -9.963 16.368 11.111 1.00 78.50 255 HIS A O 1
ATOM 2118 N N . GLN A 1 256 ? -10.858 17.306 9.283 1.00 78.81 256 GLN A N 1
ATOM 2119 C CA . GLN A 1 256 ? -10.871 18.690 9.786 1.00 78.81 256 GLN A CA 1
ATOM 2120 C C . GLN A 1 256 ? -11.745 18.897 11.037 1.00 78.81 256 GLN A C 1
ATOM 2122 O O . GLN A 1 256 ? -11.619 19.904 11.735 1.00 78.81 256 GLN A O 1
ATOM 2127 N N . HIS A 1 257 ? -12.666 17.978 11.305 1.00 81.50 257 HIS A N 1
ATOM 2128 C CA . HIS A 1 257 ? -13.591 18.054 12.425 1.00 81.50 257 HIS A CA 1
ATOM 2129 C C . HIS A 1 257 ? -13.402 16.857 13.355 1.00 81.50 257 HIS A C 1
ATOM 2131 O O . HIS A 1 257 ? -13.167 15.753 12.870 1.00 81.50 257 HIS A O 1
ATOM 2137 N N . PRO A 1 258 ? -13.592 17.037 14.669 1.00 80.94 258 PRO A N 1
ATOM 2138 C CA . PRO A 1 258 ? -13.464 15.933 15.601 1.00 80.94 258 PRO A CA 1
ATOM 2139 C C . PRO A 1 258 ? -14.588 14.910 15.406 1.00 80.94 258 PRO A C 1
ATOM 2141 O O . PRO A 1 258 ? -15.734 15.262 15.095 1.00 80.94 258 PRO A O 1
ATOM 2144 N N . PHE A 1 259 ? -14.263 13.644 15.650 1.00 84.88 259 PHE A N 1
ATOM 2145 C CA . PHE A 1 259 ? -15.240 12.562 15.693 1.00 84.88 259 PHE A CA 1
ATOM 2146 C C . PHE A 1 259 ? -15.710 12.305 17.122 1.00 84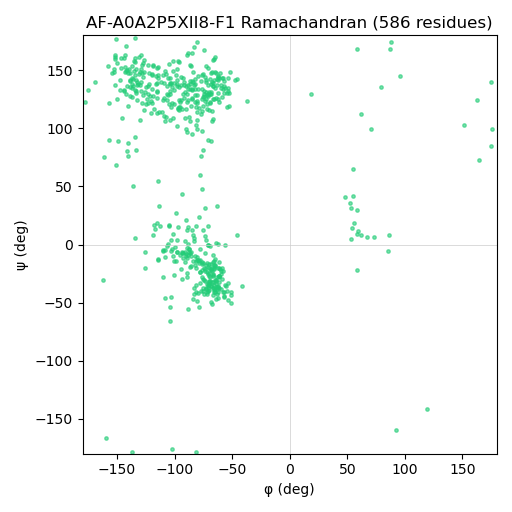.88 259 PHE A C 1
ATOM 2148 O O . PHE A 1 259 ? -14.931 12.384 18.070 1.00 84.88 259 PHE A O 1
ATOM 2155 N N . SER A 1 260 ? -16.988 11.963 17.265 1.00 83.38 260 SER A N 1
ATOM 2156 C CA . SER A 1 260 ? -17.591 11.531 18.528 1.00 83.38 260 SER A CA 1
ATOM 2157 C C . SER A 1 260 ? -17.908 10.042 18.476 1.00 83.38 260 SER A C 1
ATOM 2159 O O . SER A 1 260 ? -18.408 9.552 17.464 1.00 83.38 260 SER A O 1
ATOM 2161 N N . LEU A 1 261 ? -17.647 9.325 19.568 1.00 83.56 261 LEU A N 1
ATOM 2162 C CA . LEU A 1 261 ? -18.025 7.918 19.689 1.00 83.56 261 LEU A CA 1
ATOM 2163 C C . LEU A 1 261 ? -19.556 7.755 19.654 1.00 83.56 261 LEU A C 1
ATOM 2165 O O . LEU A 1 261 ? -20.266 8.359 20.458 1.00 83.56 261 LEU A O 1
ATOM 2169 N N . LEU A 1 262 ? -20.054 6.902 18.759 1.00 81.25 262 LEU A N 1
ATOM 2170 C CA . LEU A 1 262 ? -21.466 6.561 18.609 1.00 81.25 262 LEU A CA 1
ATOM 2171 C C . LEU A 1 262 ? -21.672 5.043 18.710 1.00 81.25 262 LEU A C 1
ATOM 2173 O O . LEU A 1 262 ? -21.163 4.254 17.913 1.00 81.25 262 LEU A O 1
ATOM 2177 N N . TRP A 1 263 ? -22.480 4.650 19.689 1.00 74.44 263 TRP A N 1
ATOM 2178 C CA . TRP A 1 263 ? -22.861 3.269 19.971 1.00 74.44 263 TRP A CA 1
ATOM 2179 C C . TRP A 1 263 ? -24.104 2.857 19.171 1.00 74.44 263 TRP A C 1
ATOM 2181 O O . TRP A 1 263 ? -25.077 3.610 19.105 1.00 74.44 263 TRP A O 1
ATOM 2191 N N . ARG A 1 264 ? -24.100 1.648 18.600 1.00 72.12 264 ARG A N 1
ATOM 2192 C CA . ARG A 1 264 ? -25.155 1.129 17.712 1.00 72.12 264 ARG A CA 1
ATOM 2193 C C . ARG A 1 264 ? -25.661 -0.243 18.136 1.00 72.12 264 ARG A C 1
ATOM 2195 O O . ARG A 1 264 ? -24.946 -1.023 18.752 1.00 72.12 264 ARG A O 1
ATOM 2202 N N . GLN A 1 265 ? -26.900 -0.544 17.754 1.00 68.38 265 GLN A N 1
ATOM 2203 C CA . GLN A 1 265 ? -27.556 -1.831 18.014 1.00 68.38 265 GLN A CA 1
ATOM 2204 C C . GLN A 1 265 ? -27.270 -2.891 16.927 1.00 68.38 265 GLN A C 1
ATOM 2206 O O . GLN A 1 265 ? -27.674 -4.041 17.064 1.00 68.38 265 GLN A O 1
ATOM 2211 N N . GLY A 1 266 ? -26.557 -2.523 15.861 1.00 75.38 266 GLY A N 1
ATOM 2212 C CA . GLY A 1 266 ? -26.218 -3.410 14.752 1.00 75.38 266 GLY A CA 1
ATOM 2213 C C . GLY A 1 266 ? -25.028 -2.890 13.957 1.00 75.38 266 GLY A C 1
ATOM 2214 O O . GLY A 1 266 ? -24.313 -1.988 14.414 1.00 75.38 266 GLY A O 1
ATOM 2215 N N . SER A 1 267 ? -24.826 -3.464 12.777 1.00 85.44 267 SER A N 1
ATOM 2216 C CA . SER A 1 267 ? -23.765 -3.043 11.879 1.00 85.44 267 SER A CA 1
ATOM 2217 C C . SER A 1 267 ? -24.074 -1.716 11.172 1.00 85.44 267 SER A C 1
ATOM 2219 O O . SER A 1 267 ? -25.180 -1.162 11.246 1.00 85.44 267 SER A O 1
ATOM 2221 N N . PHE A 1 268 ? -23.052 -1.147 10.549 1.00 87.88 268 PHE A N 1
ATOM 2222 C CA . PHE A 1 268 ? -23.118 0.043 9.709 1.00 87.88 268 PHE A CA 1
ATOM 2223 C C . PHE A 1 268 ? -22.097 -0.076 8.585 1.00 87.88 268 PHE A C 1
ATOM 2225 O O . PHE A 1 268 ? -21.143 -0.839 8.697 1.00 87.88 268 PHE A O 1
ATOM 2232 N N . ILE A 1 269 ? -22.268 0.690 7.514 1.00 90.06 269 ILE A N 1
ATOM 2233 C CA . ILE A 1 269 ? -21.251 0.795 6.466 1.00 90.06 269 ILE A CA 1
ATOM 2234 C C . ILE A 1 269 ? -20.412 2.030 6.758 1.00 90.06 269 ILE A C 1
ATOM 2236 O O . ILE A 1 269 ? -20.952 3.120 6.916 1.00 90.06 269 ILE A O 1
ATOM 2240 N N . CYS A 1 270 ? -19.099 1.853 6.864 1.00 91.31 270 CYS A N 1
ATOM 2241 C CA . CYS A 1 270 ? -18.177 2.957 7.086 1.00 91.31 270 CYS A CA 1
ATOM 2242 C C . CYS A 1 270 ? -18.107 3.849 5.841 1.00 91.31 270 CYS A C 1
ATOM 2244 O O . CYS A 1 270 ? -17.686 3.399 4.773 1.00 91.31 270 CYS A O 1
ATOM 2246 N N . ASP A 1 271 ? -18.429 5.132 5.996 1.00 90.94 271 ASP A N 1
ATOM 2247 C CA . ASP A 1 271 ? -18.414 6.105 4.901 1.00 90.94 271 ASP A CA 1
ATOM 2248 C C . ASP A 1 271 ? -17.007 6.355 4.351 1.00 90.94 271 ASP A C 1
ATOM 2250 O O . ASP A 1 271 ? -16.862 6.827 3.231 1.00 90.94 271 ASP A O 1
ATOM 2254 N N . ALA A 1 272 ? -15.954 6.042 5.110 1.00 90.88 272 ALA A N 1
ATOM 2255 C CA . ALA A 1 272 ? -14.578 6.264 4.677 1.00 90.88 272 ALA A CA 1
ATOM 2256 C C . ALA A 1 272 ? -13.963 5.089 3.903 1.00 90.88 272 ALA A C 1
ATOM 2258 O O . ALA A 1 272 ? -13.071 5.318 3.100 1.00 90.88 272 ALA A O 1
ATOM 2259 N N . CYS A 1 273 ? -14.385 3.843 4.130 1.00 91.25 273 CYS A N 1
ATOM 2260 C CA . CYS A 1 273 ? -13.738 2.678 3.507 1.00 91.25 273 CYS A CA 1
ATOM 2261 C C . CYS A 1 273 ? -14.703 1.645 2.913 1.00 91.25 273 CYS A C 1
ATOM 2263 O O . CYS A 1 273 ? -14.246 0.584 2.495 1.00 91.25 273 CYS A O 1
ATOM 2265 N N . ASP A 1 274 ? -16.009 1.930 2.902 1.00 89.94 274 ASP A N 1
ATOM 2266 C CA . ASP A 1 274 ? -17.071 1.088 2.328 1.00 89.94 274 ASP A CA 1
ATOM 2267 C C . ASP A 1 274 ? -17.074 -0.364 2.840 1.00 89.94 274 ASP A C 1
ATOM 2269 O O . ASP A 1 274 ? -17.438 -1.298 2.131 1.00 89.94 274 ASP A O 1
ATOM 2273 N N . THR A 1 275 ? -16.661 -0.570 4.094 1.00 91.06 275 THR A N 1
ATOM 2274 C CA . THR A 1 275 ? -16.728 -1.882 4.756 1.00 91.06 275 THR A CA 1
ATOM 2275 C C . THR A 1 275 ? -17.615 -1.835 5.987 1.00 91.06 275 THR A C 1
ATOM 2277 O O . THR A 1 275 ? -17.826 -0.779 6.593 1.00 91.06 275 THR A O 1
ATOM 2280 N N . GLU A 1 276 ? -18.157 -2.995 6.344 1.00 91.81 276 GLU A N 1
ATOM 2281 C CA . GLU A 1 276 ? -19.060 -3.146 7.477 1.00 91.81 276 GLU A CA 1
ATOM 2282 C C . GLU A 1 276 ? -18.322 -2.919 8.809 1.00 91.81 276 GLU A C 1
ATOM 2284 O O . GLU A 1 276 ? -17.224 -3.419 9.050 1.00 91.81 276 GLU A O 1
ATOM 2289 N N . GLY A 1 277 ? -18.901 -2.099 9.679 1.00 85.25 277 GLY A N 1
ATOM 2290 C CA . GLY A 1 277 ? -18.502 -1.906 11.067 1.00 85.25 277 GLY A CA 1
ATOM 2291 C C . GLY A 1 277 ? -19.586 -2.399 12.011 1.00 85.25 277 GLY A C 1
ATOM 2292 O O . GLY A 1 277 ? -20.761 -2.388 11.666 1.00 85.25 277 GLY A O 1
ATOM 2293 N N . ASN A 1 278 ? -19.200 -2.806 13.219 1.00 81.12 278 ASN A N 1
ATOM 2294 C CA . ASN A 1 278 ? -20.104 -3.450 14.171 1.00 81.12 278 ASN A CA 1
ATOM 2295 C C . ASN A 1 278 ? -20.184 -2.668 15.481 1.00 81.12 278 ASN A C 1
ATOM 2297 O O . ASN A 1 278 ? -19.149 -2.418 16.091 1.00 81.12 278 ASN A O 1
ATOM 2301 N N . TYR A 1 279 ? -21.407 -2.342 15.926 1.00 71.31 279 TYR A N 1
ATOM 2302 C CA . TYR A 1 279 ? -21.782 -1.818 17.256 1.00 71.31 279 TYR A CA 1
ATOM 2303 C C . TYR A 1 279 ? -21.140 -0.496 17.728 1.00 71.31 279 TYR A C 1
ATOM 2305 O O . TYR A 1 279 ? -21.710 0.172 18.593 1.00 71.31 279 TYR A O 1
ATOM 2313 N N . ILE A 1 280 ? -19.994 -0.091 17.181 1.00 81.44 280 ILE A N 1
ATOM 2314 C CA . ILE A 1 280 ? -19.256 1.127 17.512 1.00 81.44 280 ILE A CA 1
ATOM 2315 C C . ILE A 1 280 ? -18.857 1.838 16.228 1.00 81.44 280 ILE A C 1
ATOM 2317 O O . ILE A 1 280 ? -18.135 1.299 15.392 1.00 81.44 280 ILE A O 1
ATOM 2321 N N . SER A 1 281 ? -19.263 3.093 16.140 1.00 86.62 281 SER A N 1
ATOM 2322 C CA . SER A 1 281 ? -18.937 4.001 15.053 1.00 86.62 281 SER A CA 1
ATOM 2323 C C . SER A 1 281 ? -18.397 5.314 15.604 1.00 86.62 281 SER A C 1
ATOM 2325 O O . SER A 1 281 ? -18.557 5.630 16.783 1.00 86.62 281 SER A O 1
ATOM 2327 N N . TYR A 1 282 ? -17.741 6.076 14.747 1.00 87.56 282 TYR A N 1
ATOM 2328 C CA . TYR A 1 282 ? -17.257 7.412 15.038 1.00 87.56 282 TYR A CA 1
ATOM 2329 C C . TYR A 1 282 ? -17.956 8.368 14.088 1.00 87.56 282 TYR A C 1
ATOM 2331 O O . TYR A 1 282 ? -17.801 8.261 12.874 1.00 87.56 282 TYR A O 1
ATOM 2339 N N . ILE A 1 283 ? -18.748 9.285 14.638 1.00 86.25 283 ILE A N 1
ATOM 2340 C CA . ILE A 1 283 ? -19.552 10.214 13.849 1.00 86.25 283 ILE A CA 1
ATOM 2341 C C . ILE A 1 283 ? -18.956 11.615 13.891 1.00 86.25 283 ILE A C 1
ATOM 2343 O O . ILE A 1 283 ? -18.680 12.171 14.957 1.00 86.25 283 ILE A O 1
ATOM 2347 N N . CYS A 1 284 ? -18.775 12.209 12.717 1.00 85.69 284 CYS A N 1
ATOM 2348 C CA . CYS A 1 284 ? -18.553 13.640 12.611 1.00 85.69 284 CYS A CA 1
ATOM 2349 C C . CYS A 1 284 ? -19.910 14.317 12.434 1.00 85.69 284 CYS A C 1
ATOM 2351 O O . CYS A 1 284 ? -20.508 14.244 11.366 1.00 85.69 284 CYS A O 1
ATOM 2353 N N . LEU A 1 285 ? -20.390 15.023 13.457 1.00 78.50 285 LEU A N 1
ATOM 2354 C CA . LEU A 1 285 ? -21.697 15.692 13.397 1.00 78.50 285 LEU A CA 1
ATOM 2355 C C . LEU A 1 285 ? -21.740 16.851 12.390 1.00 78.50 285 LEU A C 1
ATOM 2357 O O . LEU A 1 285 ? -22.809 17.179 11.891 1.00 78.50 285 LEU A O 1
ATOM 2361 N N . LYS A 1 286 ? -20.591 17.469 12.082 1.00 82.12 286 LYS A N 1
ATOM 2362 C CA . LYS A 1 286 ? -20.506 18.567 11.105 1.00 82.12 286 LYS A CA 1
ATOM 2363 C C . LYS A 1 286 ? -20.597 18.078 9.662 1.00 82.12 286 LYS A C 1
ATOM 2365 O O . LYS A 1 286 ? -21.213 18.742 8.839 1.00 82.12 286 LYS A O 1
ATOM 2370 N N . CYS A 1 287 ? -19.959 16.948 9.364 1.00 81.81 287 CYS A N 1
ATOM 2371 C CA . CYS A 1 287 ? -19.940 16.358 8.025 1.00 81.81 287 CYS A CA 1
ATOM 2372 C C . CYS A 1 287 ? -20.976 15.243 7.842 1.00 81.81 287 CYS A C 1
ATOM 2374 O O . CYS A 1 287 ? -21.127 14.756 6.730 1.00 81.81 287 CYS A O 1
ATOM 2376 N N . CYS A 1 288 ? -21.669 14.850 8.914 1.00 83.69 288 CYS A N 1
ATOM 2377 C CA . CYS A 1 288 ? -22.628 13.747 8.952 1.00 83.69 288 CYS A CA 1
ATOM 2378 C C . CYS A 1 288 ? -22.066 12.426 8.400 1.00 83.69 288 CYS A C 1
ATOM 2380 O O . CYS A 1 288 ? -22.801 11.667 7.781 1.00 83.69 288 CYS A O 1
ATOM 2382 N N . ILE A 1 289 ? -20.776 12.166 8.635 1.00 86.81 289 ILE A N 1
ATOM 2383 C CA . ILE A 1 289 ? -20.104 10.925 8.229 1.00 86.81 289 ILE A CA 1
ATOM 2384 C C . ILE A 1 289 ? -19.901 10.003 9.419 1.00 86.81 289 ILE A C 1
ATOM 2386 O O . ILE A 1 289 ? -19.578 10.457 10.522 1.00 86.81 289 ILE A O 1
ATOM 2390 N N . GLU A 1 290 ? -20.034 8.712 9.163 1.00 89.69 290 GLU A N 1
ATOM 2391 C CA . GLU A 1 290 ? -19.896 7.639 10.128 1.00 89.69 290 GLU A CA 1
ATOM 2392 C C . GLU A 1 290 ? -18.768 6.690 9.719 1.00 89.69 290 GLU A C 1
ATOM 2394 O O . GLU A 1 290 ? -18.768 6.114 8.633 1.00 89.69 290 GLU A O 1
ATOM 2399 N N . VAL A 1 291 ? -17.775 6.521 10.591 1.00 90.31 291 VAL A N 1
ATOM 2400 C CA . VAL A 1 291 ? -16.549 5.792 10.252 1.00 90.31 291 VAL A CA 1
ATOM 2401 C C . VAL A 1 291 ? -16.131 4.802 11.336 1.00 90.31 291 VAL A C 1
ATOM 2403 O O . VAL A 1 291 ? -16.536 4.903 12.496 1.00 90.31 291 VAL A O 1
ATOM 2406 N N . HIS A 1 292 ? -15.289 3.827 10.984 1.00 88.94 292 HIS A N 1
ATOM 2407 C CA . HIS A 1 292 ? -14.597 3.010 11.986 1.00 88.94 292 HIS A CA 1
ATOM 2408 C C . HIS A 1 292 ? -13.612 3.852 12.794 1.00 88.94 292 HIS A C 1
ATOM 2410 O O . HIS A 1 292 ? -13.083 4.844 12.298 1.00 88.94 292 HIS A O 1
ATOM 2416 N N . LYS A 1 293 ? -13.235 3.367 13.982 1.00 85.44 293 LYS A N 1
ATOM 2417 C CA . LYS A 1 293 ? -12.152 3.967 14.777 1.00 85.44 293 LYS A CA 1
ATOM 2418 C C . LYS A 1 293 ? -10.867 4.161 13.973 1.00 85.44 293 LYS A C 1
ATOM 2420 O O . LYS A 1 293 ? -10.314 5.245 13.944 1.00 85.44 293 LYS A O 1
ATOM 2425 N N . LYS A 1 294 ? -10.398 3.116 13.282 1.00 86.50 294 LYS A N 1
ATOM 2426 C CA . LYS A 1 294 ? -9.183 3.202 12.452 1.00 86.50 294 LYS A CA 1
ATOM 2427 C C . LYS A 1 294 ? -9.320 4.225 11.319 1.00 86.50 294 LYS A C 1
ATOM 2429 O O . LYS A 1 294 ? -8.333 4.807 10.886 1.00 86.50 294 LYS A O 1
ATOM 2434 N N . CYS A 1 295 ? -10.550 4.471 10.871 1.00 90.19 295 CYS A N 1
ATOM 2435 C CA . CYS A 1 295 ? -10.833 5.373 9.770 1.00 90.19 295 CYS A CA 1
ATOM 2436 C C . CYS A 1 295 ? -10.847 6.859 10.178 1.00 90.19 295 CYS A C 1
ATOM 2438 O O . CYS A 1 295 ? -10.824 7.716 9.299 1.00 90.19 295 CYS A O 1
ATOM 2440 N N . THR A 1 296 ? -10.828 7.187 11.478 1.00 87.56 296 THR A N 1
ATOM 2441 C CA . THR A 1 296 ? -10.690 8.580 11.958 1.00 87.56 296 THR A CA 1
ATOM 2442 C C . THR A 1 296 ? -9.302 9.162 11.675 1.00 87.56 296 THR A C 1
ATOM 2444 O O . THR A 1 296 ? -9.126 10.381 11.647 1.00 87.56 296 THR A O 1
ATOM 2447 N N . SER A 1 297 ? -8.321 8.280 11.460 1.00 87.25 297 SER A N 1
ATOM 2448 C CA . SER A 1 297 ? -6.899 8.597 11.321 1.00 87.25 297 SER A CA 1
ATOM 2449 C C . SER A 1 297 ? -6.353 8.282 9.921 1.00 87.25 297 SER A C 1
ATOM 2451 O O . SER A 1 297 ? -5.144 8.148 9.757 1.00 87.25 297 SER A O 1
ATOM 2453 N N . LEU A 1 298 ? -7.219 8.140 8.906 1.00 89.75 298 LEU A N 1
ATOM 2454 C CA . LEU A 1 298 ? -6.782 7.830 7.538 1.00 89.75 298 LEU A CA 1
ATOM 2455 C C . LEU A 1 298 ? -5.834 8.906 6.998 1.00 89.75 298 LEU A C 1
ATOM 2457 O O . LEU A 1 298 ? -6.156 10.090 7.116 1.00 89.75 298 LEU A O 1
ATOM 2461 N N . PRO A 1 299 ? -4.713 8.545 6.357 1.00 90.25 299 PRO A N 1
ATOM 2462 C CA . PRO A 1 299 ? -3.808 9.531 5.783 1.00 90.25 299 PRO A CA 1
ATOM 2463 C C . PRO A 1 299 ? -4.526 10.431 4.776 1.00 90.25 299 PRO A C 1
ATOM 2465 O O . PRO A 1 299 ? -5.208 9.951 3.872 1.00 90.25 299 PRO A O 1
ATOM 2468 N N . ARG A 1 300 ? -4.376 11.750 4.909 1.00 88.19 300 ARG A N 1
ATOM 2469 C CA . ARG A 1 300 ? -5.042 12.696 4.003 1.00 88.19 300 ARG A CA 1
ATOM 2470 C C . ARG A 1 300 ? -4.434 12.672 2.599 1.00 88.19 300 ARG A C 1
ATOM 2472 O O . ARG A 1 300 ? -5.176 12.775 1.623 1.00 88.19 300 ARG A O 1
ATOM 2479 N N . ILE A 1 301 ? -3.110 12.569 2.523 1.00 90.56 301 ILE A N 1
ATOM 2480 C CA . ILE A 1 301 ? -2.326 12.594 1.288 1.00 90.56 301 ILE A CA 1
ATOM 2481 C C . ILE A 1 301 ? -1.402 11.386 1.309 1.00 90.56 301 ILE A C 1
ATOM 2483 O O . ILE A 1 301 ? -0.740 11.115 2.313 1.00 90.56 301 ILE A O 1
ATOM 2487 N N . ILE A 1 302 ? -1.390 10.661 0.201 1.00 92.00 302 ILE A N 1
ATOM 2488 C CA . ILE A 1 302 ? -0.546 9.493 0.013 1.00 92.00 302 ILE A CA 1
ATOM 2489 C C . ILE A 1 302 ? 0.177 9.627 -1.320 1.00 92.00 302 ILE A C 1
ATOM 2491 O O . ILE A 1 302 ? -0.434 9.986 -2.327 1.00 92.00 302 ILE A O 1
ATOM 2495 N N . LYS A 1 303 ? 1.462 9.286 -1.336 1.00 90.31 303 LYS A N 1
ATOM 2496 C CA . LYS A 1 303 ? 2.178 8.961 -2.565 1.00 90.31 303 LYS A CA 1
ATOM 2497 C C . LYS A 1 303 ? 2.152 7.448 -2.738 1.00 90.31 303 LYS A C 1
ATOM 2499 O O . LYS A 1 303 ? 2.632 6.725 -1.872 1.00 90.31 303 LYS A O 1
ATOM 2504 N N . PHE A 1 304 ? 1.540 6.982 -3.822 1.00 90.69 304 PHE A N 1
ATOM 2505 C CA . PHE A 1 304 ? 1.411 5.560 -4.128 1.00 90.69 304 PHE A CA 1
ATOM 2506 C C . PHE A 1 304 ? 2.396 5.173 -5.227 1.00 90.69 304 PHE A C 1
ATOM 2508 O O . PHE A 1 304 ? 2.448 5.835 -6.256 1.00 90.69 304 PHE A O 1
ATOM 2515 N N . SER A 1 305 ? 3.139 4.090 -5.033 1.00 87.44 305 SER A N 1
ATOM 2516 C CA . SER A 1 305 ? 4.175 3.615 -5.963 1.00 87.44 305 SER A CA 1
ATOM 2517 C C . SER A 1 305 ? 3.665 3.368 -7.388 1.00 87.44 305 SER A C 1
ATOM 2519 O O . SER A 1 305 ? 4.372 3.665 -8.345 1.00 87.44 305 SER A O 1
ATOM 2521 N N . ARG A 1 306 ? 2.418 2.904 -7.558 1.00 86.75 306 ARG A N 1
ATOM 2522 C CA . ARG A 1 306 ? 1.802 2.668 -8.882 1.00 86.75 306 ARG A CA 1
ATOM 2523 C C . ARG A 1 306 ? 1.182 3.921 -9.519 1.00 86.75 306 ARG A C 1
ATOM 2525 O O . ARG A 1 306 ? 0.462 3.824 -10.509 1.00 86.75 306 ARG A O 1
ATOM 2532 N N . HIS A 1 307 ? 1.390 5.105 -8.939 1.00 87.88 307 HIS A N 1
ATOM 2533 C CA . HIS A 1 307 ? 0.904 6.355 -9.517 1.00 87.88 307 HIS A CA 1
ATOM 2534 C C . HIS A 1 307 ? 1.866 7.530 -9.308 1.00 87.88 307 HIS A C 1
ATOM 2536 O O . HIS A 1 307 ? 2.299 7.836 -8.198 1.00 87.88 307 HIS A O 1
ATOM 2542 N N . ASP A 1 308 ? 2.147 8.271 -10.377 1.00 83.50 308 ASP A N 1
ATOM 2543 C CA . ASP A 1 308 ? 3.132 9.357 -10.352 1.00 83.50 308 ASP A CA 1
ATOM 2544 C C . ASP A 1 308 ? 2.733 10.549 -9.478 1.00 83.50 308 ASP A C 1
ATOM 2546 O O . ASP A 1 308 ? 3.601 11.230 -8.931 1.00 83.50 308 ASP A O 1
ATOM 2550 N N . HIS A 1 309 ? 1.442 10.786 -9.268 1.00 87.88 309 HIS A N 1
ATOM 2551 C CA . HIS A 1 309 ? 0.977 11.911 -8.459 1.00 87.88 309 HIS A CA 1
ATOM 2552 C C . HIS A 1 309 ? 0.564 11.483 -7.053 1.00 87.88 309 HIS A C 1
ATOM 2554 O O . HIS A 1 309 ? 0.174 10.340 -6.808 1.00 87.88 309 HIS A O 1
ATOM 2560 N N . CYS A 1 310 ? 0.564 12.448 -6.138 1.00 89.88 310 CYS A N 1
ATOM 2561 C CA . CYS A 1 310 ? -0.099 12.291 -4.855 1.00 89.88 310 CYS A CA 1
ATOM 2562 C C . CYS A 1 310 ? -1.609 12.081 -5.052 1.00 89.88 310 CYS A C 1
ATOM 2564 O O . CYS A 1 310 ? -2.261 12.682 -5.917 1.00 89.88 310 CYS A O 1
ATOM 2566 N N . ILE A 1 311 ? -2.171 11.211 -4.222 1.00 92.44 311 ILE A N 1
ATOM 2567 C CA . ILE A 1 311 ? -3.598 10.918 -4.166 1.00 92.44 311 ILE A CA 1
ATOM 2568 C C . ILE A 1 311 ? -4.157 11.365 -2.819 1.00 92.44 311 ILE A C 1
ATOM 2570 O O . ILE A 1 311 ? -3.512 11.266 -1.774 1.00 92.44 311 ILE A O 1
ATOM 2574 N N . PHE A 1 312 ? -5.385 11.868 -2.851 1.00 90.69 312 PHE A N 1
ATOM 2575 C CA . PHE A 1 312 ? -6.027 12.517 -1.718 1.00 90.69 312 PHE A CA 1
ATOM 2576 C C . PHE A 1 312 ? -7.226 11.714 -1.265 1.00 90.69 312 PHE A C 1
ATOM 2578 O O . PHE A 1 312 ? -8.085 11.370 -2.084 1.00 90.69 312 PHE A O 1
ATOM 2585 N N . HIS A 1 313 ? -7.313 11.487 0.042 1.00 90.81 313 HIS A N 1
ATOM 2586 C CA . HIS A 1 313 ? -8.496 10.895 0.635 1.00 90.81 313 HIS A CA 1
ATOM 2587 C C . HIS A 1 313 ? -9.677 11.861 0.509 1.00 90.81 313 HIS A C 1
ATOM 2589 O O . HIS A 1 313 ? -9.617 13.011 0.960 1.00 90.81 313 HIS A O 1
ATOM 2595 N N . LYS A 1 314 ? -10.770 11.384 -0.079 1.00 85.06 314 LYS A N 1
ATOM 2596 C CA . LYS A 1 314 ? -12.043 12.095 -0.171 1.00 85.06 314 LYS A CA 1
ATOM 2597 C C . LYS A 1 314 ? -13.133 11.188 0.366 1.00 85.06 314 LYS A C 1
ATOM 2599 O O . LYS A 1 314 ? -13.257 10.066 -0.097 1.00 85.06 314 LYS A O 1
ATOM 2604 N N . HIS A 1 315 ? -13.943 11.694 1.294 1.00 76.62 315 HIS A N 1
ATOM 2605 C CA . HIS A 1 315 ? -15.102 10.960 1.821 1.00 76.62 315 HIS A CA 1
ATOM 2606 C C . HIS A 1 315 ? -16.232 10.811 0.794 1.00 76.62 315 HIS A C 1
ATOM 2608 O O . HIS A 1 315 ? -17.025 9.886 0.894 1.00 76.62 315 HIS A O 1
ATOM 2614 N N . PHE A 1 316 ? -16.290 11.717 -0.185 1.00 73.56 316 PHE A N 1
ATOM 2615 C CA . PHE A 1 316 ? -17.267 11.704 -1.266 1.00 73.56 316 PHE A CA 1
ATOM 2616 C C . PHE A 1 316 ? -16.582 12.127 -2.563 1.00 73.56 316 PHE A C 1
ATOM 2618 O O . PHE A 1 316 ? -15.833 13.113 -2.582 1.00 73.56 316 PHE A O 1
ATOM 2625 N N . LEU A 1 317 ? -16.863 11.422 -3.654 1.00 58.97 317 LEU A N 1
ATOM 2626 C CA . LEU A 1 317 ? -16.423 11.823 -4.984 1.00 58.97 317 LEU A CA 1
ATOM 2627 C C . LEU A 1 317 ? -17.450 12.793 -5.574 1.00 58.97 317 LEU A C 1
ATOM 2629 O O . LEU A 1 317 ? -18.537 12.406 -5.988 1.00 58.97 317 LEU A O 1
ATOM 2633 N N . GLN A 1 318 ? -17.099 14.078 -5.625 1.00 59.66 318 GLN A N 1
ATOM 2634 C CA . GLN A 1 318 ? -17.876 15.065 -6.375 1.00 59.66 318 GLN A CA 1
ATOM 2635 C C . GLN A 1 318 ? -17.429 15.052 -7.839 1.00 59.66 318 GLN A C 1
ATOM 2637 O O . GLN A 1 318 ? -16.466 15.729 -8.201 1.00 59.66 318 GLN A O 1
ATOM 2642 N N . THR A 1 319 ? -18.124 14.299 -8.688 1.00 56.38 319 THR A N 1
ATOM 2643 C CA . THR A 1 319 ? -17.989 14.407 -10.146 1.00 56.38 319 THR A CA 1
ATOM 2644 C C . THR A 1 319 ? -19.189 15.151 -10.731 1.00 56.38 319 THR A C 1
ATOM 2646 O O . THR A 1 319 ? -20.330 14.950 -10.322 1.00 56.38 319 THR A O 1
ATOM 2649 N N . ARG A 1 320 ? -18.938 16.054 -11.690 1.00 51.56 320 ARG A N 1
ATOM 2650 C CA . ARG A 1 320 ? -20.006 16.740 -12.449 1.00 51.56 320 ARG A CA 1
ATOM 2651 C C . ARG A 1 320 ? -20.692 15.810 -13.455 1.00 51.56 320 ARG A C 1
ATOM 2653 O O . ARG A 1 320 ? -21.791 16.107 -13.906 1.00 51.56 320 ARG A O 1
ATOM 2660 N N . GLU A 1 321 ? -20.048 14.690 -13.769 1.00 56.38 321 GLU A N 1
ATOM 2661 C CA . GLU A 1 321 ? -20.521 13.658 -14.681 1.00 56.38 321 GLU A CA 1
ATOM 2662 C C . GLU A 1 321 ? -20.650 12.346 -13.892 1.00 56.38 321 GLU A C 1
ATOM 2664 O O . GLU A 1 321 ? -19.718 11.929 -13.199 1.00 56.38 321 GLU A O 1
ATOM 2669 N N . LEU A 1 322 ? -21.821 11.707 -13.959 1.00 58.34 322 LEU A N 1
ATOM 2670 C CA . LEU A 1 322 ? -22.119 10.410 -13.331 1.00 58.34 322 LEU A CA 1
ATOM 2671 C C . LEU A 1 322 ? -21.482 9.257 -14.127 1.00 58.34 322 LEU A C 1
ATOM 2673 O O . LEU A 1 322 ? -22.141 8.284 -14.486 1.00 58.34 322 LEU A O 1
ATOM 2677 N N . THR A 1 323 ? -20.205 9.385 -14.473 1.00 66.19 323 THR A N 1
ATOM 2678 C CA . THR A 1 323 ? -19.453 8.305 -15.112 1.00 66.19 323 THR A CA 1
ATOM 2679 C C . THR A 1 323 ? -19.091 7.272 -14.058 1.00 66.19 323 THR A C 1
ATOM 2681 O O . THR A 1 323 ? -18.582 7.646 -12.998 1.00 66.19 323 THR A O 1
ATOM 2684 N N . ARG A 1 324 ? -19.303 5.989 -14.361 1.00 75.81 324 ARG A N 1
ATOM 2685 C CA . ARG A 1 324 ? -18.738 4.895 -13.566 1.00 75.81 324 ARG A CA 1
ATOM 2686 C C . ARG A 1 324 ? -17.227 5.074 -13.439 1.00 75.81 324 ARG A C 1
ATOM 2688 O O . ARG A 1 324 ? -16.560 5.415 -14.415 1.00 75.81 324 ARG A O 1
ATOM 2695 N N . GLN A 1 325 ? -16.721 4.897 -12.225 1.00 83.56 325 GLN A N 1
ATOM 2696 C CA . GLN A 1 325 ? -15.303 4.988 -11.900 1.00 83.56 325 GLN A CA 1
ATOM 2697 C C . GLN A 1 325 ? -14.883 3.644 -11.328 1.00 83.56 325 GLN A C 1
ATOM 2699 O O . GLN A 1 325 ? -15.455 3.202 -10.334 1.00 83.56 325 GLN A O 1
ATOM 2704 N N . ASP A 1 326 ? -13.878 3.025 -11.932 1.00 88.00 326 ASP A N 1
ATOM 2705 C CA . ASP A 1 326 ? -13.356 1.741 -11.477 1.00 88.00 326 ASP A CA 1
ATOM 2706 C C . ASP A 1 326 ? -12.030 1.946 -10.754 1.00 88.00 326 ASP A C 1
ATOM 2708 O O . ASP A 1 326 ? -11.178 2.741 -11.173 1.00 88.00 326 ASP A O 1
ATOM 2712 N N . CYS A 1 327 ? -11.860 1.215 -9.657 1.00 88.62 327 CYS A N 1
ATOM 2713 C CA . CYS A 1 327 ? -10.643 1.236 -8.869 1.00 88.62 327 CYS A CA 1
ATOM 2714 C C . CYS A 1 327 ? -9.476 0.747 -9.725 1.00 88.62 327 CYS A C 1
ATOM 2716 O O . CYS A 1 327 ? -9.510 -0.366 -10.237 1.00 88.62 327 CYS A O 1
ATOM 2718 N N . LYS A 1 328 ? -8.404 1.534 -9.830 1.00 87.25 328 LYS A N 1
ATOM 2719 C CA . LYS A 1 328 ? -7.227 1.171 -10.642 1.00 87.25 328 LYS A CA 1
ATOM 2720 C C . LYS A 1 328 ? -6.372 0.029 -10.076 1.00 87.25 328 LYS A C 1
ATOM 2722 O O . LYS A 1 328 ? -5.393 -0.347 -10.701 1.00 87.25 328 LYS A O 1
ATOM 2727 N N . ILE A 1 329 ? -6.743 -0.520 -8.916 1.00 85.06 329 ILE A N 1
ATOM 2728 C CA . ILE A 1 329 ? -6.065 -1.667 -8.293 1.00 85.06 329 ILE A CA 1
ATOM 2729 C C . ILE A 1 329 ? -6.886 -2.947 -8.474 1.00 85.06 329 ILE A C 1
ATOM 2731 O O . ILE A 1 329 ? -6.366 -3.947 -8.952 1.00 85.06 329 ILE A O 1
ATOM 2735 N N . CYS A 1 330 ? -8.166 -2.931 -8.083 1.00 84.50 330 CYS A N 1
ATOM 2736 C CA . CYS A 1 330 ? -9.011 -4.130 -8.102 1.00 84.50 330 CYS A CA 1
ATOM 2737 C C . CYS A 1 330 ? -10.000 -4.183 -9.273 1.00 84.50 330 CYS A C 1
ATOM 2739 O O . CYS A 1 330 ? -10.698 -5.182 -9.413 1.00 84.50 330 CYS A O 1
ATOM 2741 N N . PHE A 1 331 ? -10.086 -3.117 -10.075 1.00 81.69 331 PHE A N 1
ATOM 2742 C CA . PHE A 1 331 ? -10.979 -2.968 -11.231 1.00 81.69 331 PHE A CA 1
ATOM 2743 C C . PHE A 1 331 ? -12.479 -3.091 -10.923 1.00 81.69 331 PHE A C 1
ATOM 2745 O O . PHE A 1 331 ? -13.297 -3.146 -11.835 1.00 81.69 331 PHE A O 1
ATOM 2752 N N . ASN A 1 332 ? -12.859 -3.072 -9.643 1.00 84.88 332 ASN A N 1
ATOM 2753 C CA . ASN A 1 332 ? -14.253 -2.999 -9.221 1.00 84.88 332 ASN A CA 1
ATOM 2754 C C . ASN A 1 332 ? -14.730 -1.544 -9.138 1.00 84.88 332 ASN A C 1
ATOM 2756 O O . ASN A 1 332 ? -13.946 -0.631 -8.857 1.00 84.88 332 ASN A O 1
ATOM 2760 N N . GLU A 1 333 ? -16.039 -1.354 -9.295 1.00 88.44 333 GLU A N 1
ATOM 2761 C CA . GLU A 1 333 ? -16.702 -0.051 -9.218 1.00 88.44 333 GLU A CA 1
ATOM 2762 C C . GLU A 1 333 ? -16.424 0.650 -7.870 1.00 88.44 333 GLU A C 1
ATOM 2764 O O . GLU A 1 333 ? -16.501 0.063 -6.783 1.00 88.44 333 GLU A O 1
ATOM 2769 N N . VAL A 1 334 ? -16.091 1.938 -7.935 1.00 88.69 334 VAL A N 1
ATOM 2770 C CA . VAL A 1 334 ? -15.916 2.824 -6.781 1.00 88.69 334 VAL A CA 1
ATOM 2771 C C . VAL A 1 334 ? -17.207 3.599 -6.572 1.00 88.69 334 VAL A C 1
ATOM 2773 O O . VAL A 1 334 ? -17.622 4.396 -7.415 1.00 88.69 334 VAL A O 1
ATOM 2776 N N . LYS A 1 335 ? -17.841 3.394 -5.417 1.00 84.94 335 LYS A N 1
ATOM 2777 C CA . LYS A 1 335 ? -19.058 4.120 -5.056 1.00 84.94 335 LYS A CA 1
ATOM 2778 C C . LYS A 1 335 ? -18.755 5.600 -4.816 1.00 84.94 335 LYS A C 1
ATOM 2780 O O . LYS A 1 335 ? -17.864 5.944 -4.043 1.00 84.94 335 LYS A O 1
ATOM 2785 N N . LEU A 1 336 ? -19.525 6.477 -5.459 1.00 81.69 336 LEU A N 1
ATOM 2786 C CA . LEU A 1 336 ? -19.317 7.929 -5.397 1.00 81.69 336 LEU A CA 1
ATOM 2787 C C . LEU A 1 336 ? -19.680 8.532 -4.027 1.00 81.69 336 LEU A C 1
ATOM 2789 O O . LEU A 1 336 ? -19.141 9.571 -3.642 1.00 81.69 336 LEU A O 1
ATOM 2793 N N . ASP A 1 337 ? -20.575 7.877 -3.285 1.00 80.25 337 ASP A N 1
ATOM 2794 C CA . ASP A 1 337 ? -21.037 8.260 -1.945 1.00 80.25 337 ASP A CA 1
ATOM 2795 C C . ASP A 1 337 ? -20.172 7.674 -0.812 1.00 80.25 337 ASP A C 1
ATOM 2797 O O . ASP A 1 337 ? -20.573 7.691 0.356 1.00 80.25 337 ASP A O 1
ATOM 2801 N N . ARG A 1 338 ? -18.995 7.134 -1.152 1.00 87.00 338 ARG A N 1
ATOM 2802 C CA . ARG A 1 338 ? -18.059 6.509 -0.214 1.00 87.00 338 ARG A CA 1
ATOM 2803 C C . ARG A 1 338 ? -16.640 7.029 -0.387 1.00 87.00 338 ARG A C 1
ATOM 2805 O O . ARG A 1 338 ? -16.257 7.582 -1.421 1.00 87.00 338 ARG A O 1
ATOM 2812 N N . GLY A 1 339 ? -15.856 6.809 0.661 1.00 89.00 339 GLY A N 1
ATOM 2813 C CA . GLY A 1 339 ? -14.472 7.218 0.742 1.00 89.00 339 GLY A CA 1
ATOM 2814 C C . GLY A 1 339 ? -13.581 6.511 -0.274 1.00 89.00 339 GLY A C 1
ATOM 2815 O O . GLY A 1 339 ? -13.647 5.296 -0.465 1.00 89.00 339 GLY A O 1
ATOM 2816 N N . SER A 1 340 ? -12.726 7.288 -0.928 1.00 92.50 340 SER A N 1
ATOM 2817 C CA . SER A 1 340 ? -11.748 6.813 -1.908 1.00 92.50 340 SER A CA 1
ATOM 2818 C C . SER A 1 340 ? -10.535 7.738 -1.945 1.00 92.50 340 SER A C 1
ATOM 2820 O O . SER A 1 340 ? -10.584 8.881 -1.475 1.00 92.50 340 SER A O 1
ATOM 2822 N N . TYR A 1 341 ? -9.437 7.251 -2.517 1.00 93.06 341 TYR A N 1
ATOM 2823 C CA . TYR A 1 341 ? -8.314 8.104 -2.885 1.00 93.06 341 TYR A CA 1
ATOM 2824 C C . TYR A 1 341 ? -8.401 8.457 -4.364 1.00 93.06 341 TYR A C 1
ATOM 2826 O O . TYR A 1 341 ? -8.670 7.599 -5.203 1.00 93.06 341 TYR A O 1
ATOM 2834 N N . SER A 1 342 ? -8.157 9.726 -4.685 1.00 91.75 342 SER A N 1
ATOM 2835 C CA . SER A 1 342 ? -8.144 10.205 -6.071 1.00 91.75 342 SER A CA 1
ATOM 2836 C C . SER A 1 342 ? -7.004 11.180 -6.323 1.00 91.75 342 SER A C 1
ATOM 2838 O O . SER A 1 342 ? -6.625 11.944 -5.431 1.00 91.75 342 SER A O 1
ATOM 2840 N N . CYS A 1 343 ? -6.479 11.174 -7.545 1.00 90.88 343 CYS A N 1
ATOM 2841 C CA . CYS A 1 343 ? -5.502 12.166 -7.972 1.00 90.88 343 CYS A CA 1
ATOM 2842 C C . CYS A 1 343 ? -6.141 13.565 -8.033 1.00 90.88 343 CYS A C 1
ATOM 2844 O O . CYS A 1 343 ? -7.269 13.737 -8.500 1.00 90.88 343 CYS A O 1
ATOM 2846 N N . GLY A 1 344 ? -5.422 14.575 -7.535 1.00 82.69 344 GLY A N 1
ATOM 2847 C CA . GLY A 1 344 ? -5.844 15.978 -7.602 1.00 82.69 344 GLY A CA 1
ATOM 2848 C C . GLY A 1 344 ? -5.497 16.676 -8.922 1.00 82.69 344 GLY A C 1
ATOM 2849 O O . GLY A 1 344 ? -6.023 17.756 -9.193 1.00 82.69 344 GLY A O 1
ATOM 2850 N N . LYS A 1 345 ? -4.621 16.082 -9.744 1.00 86.50 345 LYS A N 1
ATOM 2851 C CA . LYS A 1 345 ? -4.093 16.718 -10.954 1.00 86.50 345 LYS A CA 1
ATOM 2852 C C . LYS A 1 345 ? -5.168 16.814 -12.046 1.00 86.50 345 LYS A C 1
ATOM 2854 O O . LYS A 1 345 ? -5.786 15.798 -12.378 1.00 86.50 345 LYS A O 1
ATOM 2859 N N . PRO A 1 346 ? -5.375 17.997 -12.654 1.00 82.75 346 PRO A N 1
ATOM 2860 C CA . PRO A 1 346 ? -6.309 18.151 -13.765 1.00 82.75 346 PRO A CA 1
ATOM 2861 C C . PRO A 1 346 ? -5.997 17.176 -14.906 1.00 82.75 346 PRO A C 1
ATOM 2863 O O . PRO A 1 346 ? -4.851 17.071 -15.339 1.00 82.75 346 PRO A O 1
ATOM 2866 N N . GLY A 1 347 ? -7.018 16.464 -15.388 1.00 83.38 347 GLY A N 1
ATOM 2867 C CA . GLY A 1 347 ? -6.884 15.472 -16.462 1.00 83.38 347 GLY A CA 1
ATOM 2868 C C . GLY A 1 347 ? -6.466 14.068 -16.009 1.00 83.38 347 GLY A C 1
ATOM 2869 O O . GLY A 1 347 ? -6.482 13.158 -16.831 1.00 83.38 347 GLY A O 1
ATOM 2870 N N . CYS A 1 348 ? -6.148 13.854 -14.728 1.00 88.56 348 CYS A N 1
ATOM 2871 C CA . CYS A 1 348 ? -5.874 12.525 -14.184 1.00 88.56 348 CYS A CA 1
ATOM 2872 C C . CYS A 1 348 ? -7.130 11.937 -13.521 1.00 88.56 348 CYS A C 1
ATOM 2874 O O . CYS A 1 348 ? -7.627 12.479 -12.536 1.00 88.56 348 CYS A O 1
ATOM 2876 N N . ASN A 1 349 ? -7.633 10.810 -14.032 1.00 86.62 349 ASN A N 1
ATOM 2877 C CA . ASN A 1 349 ? -8.805 10.101 -13.497 1.00 86.62 349 ASN A CA 1
ATOM 2878 C C . ASN A 1 349 ? -8.428 8.908 -12.598 1.00 86.62 349 ASN A C 1
ATOM 2880 O O . ASN A 1 349 ? -9.176 7.937 -12.496 1.00 86.62 349 ASN A O 1
ATOM 2884 N N . TYR A 1 350 ? -7.254 8.951 -11.966 1.00 89.81 350 TYR A N 1
ATOM 2885 C CA . TYR A 1 350 ? -6.807 7.871 -11.095 1.00 89.81 350 TYR A CA 1
ATOM 2886 C C . TYR A 1 350 ? -7.612 7.869 -9.788 1.00 89.81 350 TYR A C 1
ATOM 2888 O O . TYR A 1 350 ? -7.550 8.831 -9.015 1.00 89.81 350 TYR A O 1
ATOM 2896 N N . VAL A 1 351 ? -8.365 6.791 -9.553 1.00 90.88 351 VAL A N 1
ATOM 2897 C CA . VAL A 1 351 ? -9.219 6.583 -8.375 1.00 90.88 351 VAL A CA 1
ATOM 2898 C C . VAL A 1 351 ? -9.035 5.157 -7.862 1.00 90.88 351 VAL A C 1
ATOM 2900 O O . VAL A 1 351 ? -8.990 4.209 -8.646 1.00 90.88 351 VAL A O 1
ATOM 2903 N N . VAL A 1 352 ? -8.926 4.998 -6.543 1.00 92.31 352 VAL A N 1
ATOM 2904 C CA . VAL A 1 352 ? -8.755 3.697 -5.879 1.00 92.31 352 VAL A CA 1
ATOM 2905 C C . VAL A 1 352 ? -9.537 3.633 -4.565 1.00 92.31 352 VAL A C 1
ATOM 2907 O O . VAL A 1 352 ? -9.720 4.647 -3.883 1.00 92.31 352 VAL A O 1
ATOM 2910 N N . HIS A 1 353 ? -9.996 2.437 -4.183 1.00 92.88 353 HIS A N 1
ATOM 2911 C CA . HIS A 1 353 ? -10.612 2.221 -2.869 1.00 92.88 353 HIS A CA 1
ATOM 2912 C C . HIS A 1 353 ? -9.593 2.443 -1.747 1.00 92.88 353 HIS A C 1
ATOM 2914 O O . HIS A 1 353 ? -8.413 2.119 -1.892 1.00 92.88 353 HIS A O 1
ATOM 2920 N N . VAL A 1 354 ? -10.068 2.917 -0.591 1.00 93.19 354 VAL A N 1
ATOM 2921 C CA . VAL A 1 354 ? -9.231 3.116 0.606 1.00 93.19 354 VAL A CA 1
ATOM 2922 C C . VAL A 1 354 ? -8.542 1.828 1.044 1.00 93.19 354 VAL A C 1
ATOM 2924 O O . VAL A 1 354 ? -7.350 1.843 1.325 1.00 93.19 354 VAL A O 1
ATOM 2927 N N . ASN A 1 355 ? -9.256 0.701 1.058 1.00 92.06 355 ASN A N 1
ATOM 2928 C CA . ASN A 1 355 ? -8.653 -0.556 1.498 1.00 92.06 355 ASN A CA 1
ATOM 2929 C C . ASN A 1 355 ? -7.646 -1.103 0.483 1.00 92.06 355 ASN A C 1
ATOM 2931 O O . ASN A 1 355 ? -6.645 -1.650 0.909 1.00 92.06 355 ASN A O 1
ATOM 2935 N N . CYS A 1 356 ? -7.861 -0.909 -0.824 1.00 90.00 356 CYS A N 1
ATOM 2936 C CA . CYS A 1 356 ? -6.928 -1.391 -1.847 1.00 90.00 356 CYS A CA 1
ATOM 2937 C C . CYS A 1 356 ? -5.573 -0.679 -1.777 1.00 90.00 356 CYS A C 1
ATOM 2939 O O . CYS A 1 356 ? -4.539 -1.306 -1.959 1.00 90.00 356 CYS A O 1
ATOM 2941 N N . VAL A 1 357 ? -5.561 0.633 -1.521 1.00 91.31 357 VAL A N 1
ATOM 2942 C CA . VAL A 1 357 ? -4.296 1.377 -1.427 1.00 91.31 357 VAL A CA 1
ATOM 2943 C C . VAL A 1 357 ? -3.587 1.163 -0.088 1.00 91.31 357 VAL A C 1
ATOM 2945 O O . VAL A 1 357 ? -2.361 1.131 -0.048 1.00 91.31 357 VAL A O 1
ATOM 2948 N N . LEU A 1 358 ? -4.344 0.989 1.000 1.00 91.31 358 LEU A N 1
ATOM 2949 C CA . LEU A 1 358 ? -3.798 0.798 2.348 1.00 91.31 358 LEU A CA 1
ATOM 2950 C C . LEU A 1 358 ? -3.505 -0.667 2.698 1.00 91.31 358 LEU A C 1
ATOM 2952 O O . LEU A 1 358 ? -3.070 -0.945 3.810 1.00 91.31 358 LEU A O 1
ATOM 2956 N N . GLU A 1 359 ? -3.754 -1.601 1.781 1.00 89.00 359 GLU A N 1
ATOM 2957 C CA . GLU A 1 359 ? -3.537 -3.033 2.003 1.00 89.00 359 GLU A CA 1
ATOM 2958 C C . GLU A 1 359 ? -2.065 -3.363 2.270 1.00 89.00 359 GLU A C 1
ATOM 2960 O O . GLU A 1 359 ? -1.761 -4.228 3.088 1.00 89.00 359 GLU A O 1
ATOM 2965 N N . ASN A 1 360 ? -1.147 -2.649 1.610 1.00 86.00 360 ASN A N 1
ATOM 2966 C CA . ASN A 1 360 ? 0.285 -2.884 1.722 1.00 86.00 360 ASN A CA 1
ATOM 2967 C C . ASN A 1 360 ? 1.043 -1.581 1.997 1.00 86.00 360 ASN A C 1
ATOM 2969 O O . ASN A 1 360 ? 1.256 -0.760 1.103 1.00 86.00 360 ASN A O 1
ATOM 2973 N N . GLU A 1 361 ? 1.512 -1.438 3.236 1.00 86.12 361 GLU A N 1
ATOM 2974 C CA . GLU A 1 361 ? 2.268 -0.275 3.718 1.00 86.12 361 GLU A CA 1
ATOM 2975 C C . GLU A 1 361 ? 3.568 -0.021 2.936 1.00 86.12 361 GLU A C 1
ATOM 2977 O O . GLU A 1 361 ? 4.066 1.098 2.926 1.00 86.12 361 GLU A O 1
ATOM 2982 N N . LYS A 1 362 ? 4.111 -1.020 2.222 1.00 84.31 362 LYS A N 1
ATOM 2983 C CA . LYS A 1 362 ? 5.334 -0.866 1.410 1.00 84.31 362 LYS A CA 1
ATOM 2984 C C . LYS A 1 362 ? 5.094 -0.166 0.069 1.00 84.31 362 LYS A C 1
ATOM 2986 O O . LYS A 1 362 ? 6.051 0.197 -0.616 1.00 84.31 362 LYS A O 1
ATOM 2991 N N . LEU A 1 363 ? 3.835 -0.028 -0.346 1.00 86.88 363 LEU A N 1
ATOM 2992 C CA . LEU A 1 363 ? 3.468 0.564 -1.633 1.00 86.88 363 LEU A CA 1
ATOM 2993 C C . LEU A 1 363 ? 3.170 2.052 -1.541 1.00 86.88 363 LEU A C 1
ATOM 2995 O O . LEU A 1 363 ? 2.954 2.673 -2.584 1.00 86.88 363 LEU A O 1
ATOM 2999 N N . TYR A 1 364 ? 3.125 2.616 -0.335 1.00 90.81 364 TYR A N 1
ATOM 3000 C CA . TYR A 1 364 ? 2.707 3.989 -0.155 1.00 90.81 364 TYR A CA 1
ATOM 3001 C C . TYR A 1 364 ? 3.478 4.717 0.941 1.00 90.81 364 TYR A C 1
ATOM 3003 O O . TYR A 1 364 ? 3.947 4.127 1.906 1.00 90.81 364 TYR A O 1
ATOM 3011 N N . GLU A 1 365 ? 3.568 6.033 0.797 1.00 89.62 365 GLU A N 1
ATOM 3012 C CA . GLU A 1 365 ? 4.141 6.933 1.791 1.00 89.62 365 GLU A CA 1
ATOM 3013 C C . GLU A 1 365 ? 3.104 7.986 2.173 1.00 89.62 365 GLU A C 1
ATOM 3015 O O . GLU A 1 365 ? 2.393 8.526 1.318 1.00 89.62 365 GLU A O 1
ATOM 3020 N N . VAL A 1 366 ? 2.993 8.268 3.470 1.00 90.06 366 VAL A N 1
ATOM 3021 C CA . VAL A 1 366 ? 2.123 9.333 3.971 1.00 90.06 366 VAL A CA 1
ATOM 3022 C C . VAL A 1 366 ? 2.840 10.663 3.814 1.00 90.06 366 VAL A C 1
ATOM 3024 O O . VAL A 1 366 ? 3.912 10.863 4.377 1.00 90.06 366 VAL A O 1
ATOM 3027 N N . ILE A 1 367 ? 2.216 11.582 3.082 1.00 86.31 367 ILE A N 1
ATOM 3028 C CA . ILE A 1 367 ? 2.778 12.903 2.813 1.00 86.31 367 ILE A CA 1
ATOM 3029 C C . ILE A 1 367 ? 2.075 13.940 3.689 1.00 86.31 367 ILE A C 1
ATOM 3031 O O . ILE A 1 367 ? 0.846 14.010 3.729 1.00 86.31 367 ILE A O 1
ATOM 3035 N N . GLU A 1 368 ? 2.852 14.765 4.390 1.00 80.44 368 GLU A N 1
ATOM 3036 C CA . GLU A 1 368 ? 2.310 15.882 5.176 1.00 80.44 368 GLU A CA 1
ATOM 3037 C C . GLU A 1 368 ? 2.015 17.108 4.295 1.00 80.44 368 GLU A C 1
ATOM 3039 O O . GLU A 1 368 ? 0.973 17.749 4.453 1.00 80.44 368 GLU A O 1
ATOM 3044 N N . ASP A 1 369 ? 2.908 17.405 3.342 1.00 78.94 369 ASP A N 1
ATOM 3045 C CA . ASP A 1 369 ? 2.822 18.535 2.410 1.00 78.94 369 ASP A CA 1
ATOM 3046 C C . ASP A 1 369 ? 3.289 18.121 1.001 1.00 78.94 369 ASP A C 1
ATOM 3048 O O . ASP A 1 369 ? 4.438 17.726 0.800 1.00 78.94 369 ASP A O 1
ATOM 3052 N N . GLU A 1 370 ? 2.390 18.225 0.018 1.00 76.88 370 GLU A N 1
ATOM 3053 C CA . GLU A 1 370 ? 2.641 17.864 -1.386 1.00 76.88 370 GLU A CA 1
ATOM 3054 C C . GLU A 1 370 ? 3.784 18.676 -2.015 1.00 76.88 370 GLU A C 1
ATOM 3056 O O . GLU A 1 370 ? 4.604 18.118 -2.740 1.00 76.88 370 GLU A O 1
ATOM 3061 N N . LYS A 1 371 ? 3.896 19.974 -1.702 1.00 76.19 371 LYS A N 1
ATOM 3062 C CA . LYS A 1 371 ? 4.872 20.862 -2.358 1.00 76.19 371 LYS A CA 1
ATOM 3063 C C . LYS A 1 371 ? 6.300 20.531 -1.959 1.00 76.19 371 LYS A C 1
ATOM 3065 O O . LYS A 1 371 ? 7.207 20.569 -2.784 1.00 76.19 371 LYS A O 1
ATOM 3070 N N . GLN A 1 372 ? 6.499 20.204 -0.684 1.00 71.00 372 GLN A N 1
ATOM 3071 C CA . GLN A 1 372 ? 7.815 19.802 -0.188 1.00 71.00 372 GLN A CA 1
ATOM 3072 C C . GLN A 1 372 ? 8.259 18.480 -0.816 1.00 71.00 372 GLN A C 1
ATOM 3074 O O . GLN A 1 372 ? 9.444 18.300 -1.099 1.00 71.00 372 GLN A O 1
ATOM 3079 N N . TYR A 1 373 ? 7.305 17.577 -1.058 1.00 73.25 373 TYR A N 1
ATOM 3080 C CA . TYR A 1 373 ? 7.576 16.297 -1.693 1.00 73.25 373 TYR A CA 1
ATOM 3081 C C . TYR A 1 373 ? 7.980 16.451 -3.162 1.00 73.25 373 TYR A C 1
ATOM 3083 O O . TYR A 1 373 ? 9.010 15.910 -3.557 1.00 73.25 373 TYR A O 1
ATOM 3091 N N . GLU A 1 374 ? 7.224 17.217 -3.956 1.00 71.62 374 GLU A N 1
ATOM 3092 C CA . GLU A 1 374 ? 7.529 17.438 -5.379 1.00 71.62 374 GLU A CA 1
ATOM 3093 C C . GLU A 1 374 ? 8.933 18.036 -5.573 1.00 71.62 374 GLU A C 1
ATOM 3095 O O . GLU A 1 374 ? 9.724 17.519 -6.362 1.00 71.62 374 GLU A O 1
ATOM 3100 N N . GLU A 1 375 ? 9.306 19.044 -4.775 1.00 70.12 375 GLU A N 1
ATOM 3101 C CA . GLU A 1 375 ? 10.642 19.651 -4.841 1.00 70.12 375 GLU A CA 1
ATOM 3102 C C . GLU A 1 375 ? 11.778 18.685 -4.464 1.00 70.12 375 GLU A C 1
ATOM 3104 O O . GLU A 1 375 ? 12.898 18.811 -4.968 1.00 70.12 375 GLU A O 1
ATOM 3109 N N . PHE A 1 376 ? 11.540 17.764 -3.527 1.00 65.62 376 PHE A N 1
ATOM 3110 C CA . PHE A 1 376 ? 12.519 16.748 -3.138 1.00 65.62 376 PHE A CA 1
ATOM 3111 C C . PHE A 1 376 ? 12.637 15.655 -4.207 1.00 65.62 376 PHE A C 1
ATOM 3113 O O . PHE A 1 376 ? 13.747 15.253 -4.569 1.00 65.62 376 PHE A O 1
ATOM 3120 N N . TYR A 1 377 ? 11.501 15.223 -4.751 1.00 66.62 377 TYR A N 1
ATOM 3121 C CA . TYR A 1 377 ? 11.415 14.191 -5.774 1.00 66.62 377 TYR A CA 1
ATOM 3122 C C . TYR A 1 377 ? 12.099 14.622 -7.076 1.00 66.62 377 TYR A C 1
ATOM 3124 O O . TYR A 1 377 ? 12.960 13.897 -7.580 1.00 66.62 377 TYR A O 1
ATOM 3132 N N . GLU A 1 378 ? 11.832 15.840 -7.559 1.00 66.81 378 GLU A N 1
ATOM 3133 C CA . GLU A 1 378 ? 12.503 16.402 -8.739 1.00 66.81 378 GLU A CA 1
ATOM 3134 C C . GLU A 1 378 ? 14.030 16.444 -8.572 1.00 66.81 378 GLU A C 1
ATOM 3136 O O . GLU A 1 378 ? 14.772 16.084 -9.488 1.00 66.81 378 GLU A O 1
ATOM 3141 N N . LYS A 1 379 ? 14.522 16.808 -7.381 1.00 63.41 379 LYS A N 1
ATOM 3142 C CA . LYS A 1 379 ? 15.964 16.821 -7.078 1.00 63.41 379 LYS A CA 1
ATOM 3143 C C . LYS A 1 379 ? 16.576 15.419 -7.055 1.00 63.41 379 LYS A C 1
ATOM 3145 O O . LYS A 1 379 ? 17.743 15.272 -7.410 1.00 63.41 379 LYS A O 1
ATOM 3150 N N . SER A 1 380 ? 15.817 14.401 -6.644 1.00 62.94 380 SER A N 1
ATOM 3151 C CA . SER A 1 380 ? 16.296 13.013 -6.591 1.00 62.94 380 SER A CA 1
ATOM 3152 C C . SER A 1 380 ? 16.461 12.393 -7.986 1.00 62.94 380 SER A C 1
ATOM 3154 O O . SER A 1 380 ? 17.486 11.765 -8.257 1.00 62.94 380 SER A O 1
ATOM 3156 N N . ILE A 1 381 ? 15.517 12.658 -8.900 1.00 60.34 381 ILE A N 1
ATOM 3157 C CA . ILE A 1 381 ? 15.561 12.193 -10.297 1.00 60.34 381 ILE A CA 1
ATOM 3158 C C . ILE A 1 381 ? 16.674 12.901 -11.083 1.00 60.34 381 ILE A C 1
ATOM 3160 O O . ILE A 1 381 ? 17.295 12.302 -11.957 1.00 60.34 381 ILE A O 1
ATOM 3164 N N . GLN A 1 382 ? 16.989 14.153 -10.738 1.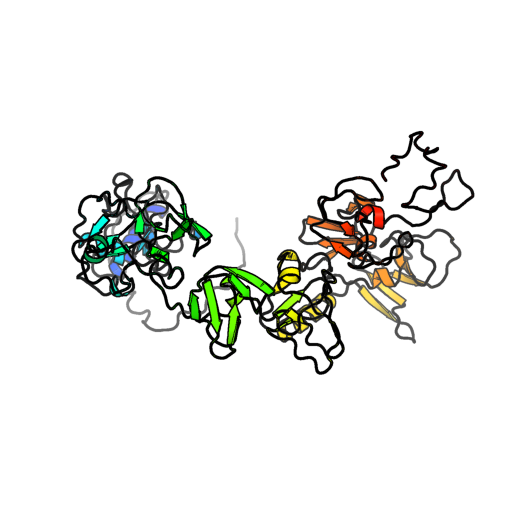00 59.81 382 GLN A N 1
ATOM 3165 C CA . GLN A 1 382 ? 18.065 14.932 -11.363 1.00 59.81 382 GLN A CA 1
ATOM 3166 C C . GLN A 1 382 ? 19.489 14.501 -10.963 1.00 59.81 382 GLN A C 1
ATOM 3168 O O . GLN A 1 382 ? 20.455 15.172 -11.332 1.00 59.81 382 GLN A O 1
ATOM 3173 N N . SER A 1 383 ? 19.669 13.397 -10.231 1.00 61.72 383 SER A N 1
ATOM 3174 C CA . SER A 1 383 ? 21.001 12.836 -9.988 1.00 61.72 383 SER A CA 1
ATOM 3175 C C . SER A 1 383 ? 21.582 12.278 -11.295 1.00 61.72 383 SER A C 1
ATOM 3177 O O . SER A 1 383 ? 21.369 11.119 -11.650 1.00 61.72 383 SER A O 1
ATOM 3179 N N . SER A 1 384 ? 22.281 13.129 -12.050 1.00 63.66 384 SER A N 1
ATOM 3180 C CA . SER A 1 384 ? 22.791 12.798 -13.381 1.00 63.66 384 SER A CA 1
ATOM 3181 C C . SER A 1 384 ? 23.780 11.629 -13.340 1.00 63.66 384 SER A C 1
ATOM 3183 O O . SER A 1 384 ? 24.821 11.698 -12.685 1.00 63.66 384 SER A O 1
ATOM 3185 N N . ILE A 1 385 ? 23.480 10.572 -14.100 1.00 75.12 385 ILE A N 1
ATOM 3186 C CA . ILE A 1 385 ? 24.386 9.437 -14.352 1.00 75.12 385 ILE A CA 1
ATOM 3187 C C . ILE A 1 385 ? 25.440 9.727 -15.430 1.00 75.12 385 ILE A C 1
ATOM 3189 O O . ILE A 1 385 ? 26.427 8.996 -15.557 1.00 75.12 385 ILE A O 1
ATOM 3193 N N . ILE A 1 386 ? 25.242 10.811 -16.185 1.00 82.00 386 ILE A N 1
ATOM 3194 C CA . ILE A 1 386 ? 26.118 11.253 -17.266 1.00 82.00 386 ILE A CA 1
ATOM 3195 C C . ILE A 1 386 ? 26.679 12.645 -17.010 1.00 82.00 386 ILE A C 1
ATOM 3197 O O . ILE A 1 386 ? 26.005 13.542 -16.499 1.00 82.00 386 ILE A O 1
ATOM 3201 N N . ARG A 1 387 ? 27.917 12.844 -17.455 1.00 83.50 387 ARG A N 1
ATOM 3202 C CA . ARG A 1 387 ? 28.516 14.163 -17.640 1.00 83.50 387 ARG A CA 1
ATOM 3203 C C . ARG A 1 387 ? 28.745 14.387 -19.129 1.00 83.50 387 ARG A C 1
ATOM 3205 O O . ARG A 1 387 ? 29.559 13.698 -19.740 1.00 83.50 387 ARG A O 1
ATOM 3212 N N . VAL A 1 388 ? 28.030 15.350 -19.702 1.00 87.00 388 VAL A N 1
ATOM 3213 C CA . VAL A 1 388 ? 28.163 15.721 -21.118 1.00 87.00 388 VAL A CA 1
ATOM 3214 C C . VAL A 1 388 ? 29.482 16.462 -21.334 1.00 87.00 388 VAL A C 1
ATOM 3216 O O . VAL A 1 388 ? 29.813 17.373 -20.573 1.00 87.00 388 VAL A O 1
ATOM 3219 N N . ILE A 1 389 ? 30.242 16.044 -22.346 1.00 89.19 389 ILE A N 1
ATOM 3220 C CA . ILE A 1 389 ? 31.547 16.618 -22.701 1.00 89.19 389 ILE A CA 1
ATOM 3221 C C . ILE A 1 389 ? 31.440 17.412 -24.003 1.00 89.19 389 ILE A C 1
ATOM 3223 O O . ILE A 1 389 ? 31.919 18.541 -24.066 1.00 89.19 389 ILE A O 1
ATOM 3227 N N . GLU A 1 390 ? 30.784 16.845 -25.018 1.00 90.62 390 GLU A N 1
ATOM 3228 C CA . GLU A 1 390 ? 30.581 17.471 -26.330 1.00 90.62 390 GLU A CA 1
ATOM 3229 C C . GLU A 1 390 ? 29.121 17.296 -26.772 1.00 90.62 390 GLU A C 1
ATOM 3231 O O . GLU A 1 390 ? 28.492 16.279 -26.466 1.00 90.62 390 GLU A O 1
ATOM 3236 N N . VAL A 1 391 ? 28.593 18.295 -27.482 1.00 90.56 391 VAL A N 1
ATOM 3237 C CA . VAL A 1 391 ? 27.246 18.307 -28.072 1.00 90.56 391 VAL A CA 1
ATOM 3238 C C . VAL A 1 391 ? 27.325 18.664 -29.555 1.00 90.56 391 VAL A C 1
ATOM 3240 O O . VAL A 1 391 ? 28.194 19.440 -29.955 1.00 90.56 391 VAL A O 1
ATOM 3243 N N . ASN A 1 392 ? 26.426 18.113 -30.369 1.00 87.06 392 ASN A N 1
ATOM 3244 C CA . ASN A 1 392 ? 26.283 18.491 -31.774 1.00 87.06 392 ASN A CA 1
ATOM 3245 C C . ASN A 1 392 ? 25.461 19.784 -31.939 1.00 87.06 392 ASN A C 1
ATOM 3247 O O . ASN A 1 392 ? 24.890 20.317 -30.988 1.00 87.06 392 ASN A O 1
ATOM 3251 N N . GLU A 1 393 ? 25.374 20.273 -33.177 1.00 83.06 393 GLU A N 1
ATOM 3252 C CA . GLU A 1 393 ? 24.608 21.476 -33.545 1.00 83.06 393 GLU A CA 1
ATOM 3253 C C . GLU A 1 393 ? 23.102 21.361 -33.246 1.00 83.06 393 GLU A C 1
ATOM 3255 O O . GLU A 1 393 ? 22.419 22.372 -33.104 1.00 83.06 393 GLU A O 1
ATOM 3260 N N . VAL A 1 394 ? 22.589 20.133 -33.114 1.00 83.44 394 VAL A N 1
ATOM 3261 C CA . VAL A 1 394 ? 21.184 19.819 -32.803 1.00 83.44 394 VAL A CA 1
ATOM 3262 C C . VAL A 1 394 ? 20.944 19.734 -31.283 1.00 83.44 394 VAL A C 1
ATOM 3264 O O . VAL A 1 394 ? 19.811 19.579 -30.835 1.00 83.44 394 VAL A O 1
ATOM 3267 N N . GLY A 1 395 ? 21.994 19.880 -30.467 1.00 81.44 395 GLY A N 1
ATOM 3268 C CA . GLY A 1 395 ? 21.930 19.840 -29.005 1.00 81.44 395 GLY A CA 1
ATOM 3269 C C . GLY A 1 395 ? 22.021 18.439 -28.389 1.00 81.44 395 GLY A C 1
ATOM 3270 O O . GLY A 1 395 ? 21.838 18.302 -27.181 1.00 81.44 395 GLY A O 1
ATOM 3271 N N . GLU A 1 396 ? 22.318 17.398 -29.169 1.00 83.69 396 GLU A N 1
ATOM 3272 C CA . GLU A 1 396 ? 22.528 16.044 -28.649 1.00 83.69 396 GLU A CA 1
ATOM 3273 C C . GLU A 1 396 ? 23.967 15.844 -28.174 1.00 83.69 396 GLU A C 1
ATOM 3275 O O . GLU A 1 396 ? 24.916 16.278 -28.828 1.00 83.69 396 GLU A O 1
ATOM 3280 N N . ALA A 1 397 ? 24.142 15.138 -27.056 1.00 86.75 397 ALA A N 1
ATOM 3281 C CA . ALA A 1 397 ? 25.461 14.798 -26.540 1.00 86.75 397 ALA A CA 1
ATOM 3282 C C . ALA A 1 397 ? 26.174 13.805 -27.473 1.00 86.75 397 ALA A C 1
ATOM 3284 O O . ALA A 1 397 ? 25.747 12.668 -27.638 1.00 86.75 397 ALA A O 1
ATOM 3285 N N . THR A 1 398 ? 27.280 14.225 -28.082 1.00 89.62 398 THR A N 1
ATOM 3286 C CA . THR A 1 398 ? 28.103 13.367 -28.949 1.00 89.62 398 THR A CA 1
ATOM 3287 C C . THR A 1 398 ? 29.170 12.622 -28.170 1.00 89.62 398 THR A C 1
ATOM 3289 O O . THR A 1 398 ? 29.625 11.565 -28.605 1.00 89.62 398 THR A O 1
ATOM 3292 N N . LYS A 1 399 ? 29.567 13.162 -27.014 1.00 91.00 399 LYS A N 1
ATOM 3293 C CA . LYS A 1 399 ? 30.568 12.569 -26.133 1.00 91.00 399 LYS A CA 1
ATOM 3294 C C . LYS A 1 399 ? 30.193 12.775 -24.679 1.00 91.00 399 LYS A C 1
ATOM 3296 O O . LYS A 1 399 ? 29.942 13.902 -24.242 1.00 91.00 399 LYS A O 1
ATOM 3301 N N . ILE A 1 400 ? 30.205 11.689 -23.919 1.00 91.94 400 ILE A N 1
ATOM 3302 C CA . ILE A 1 400 ? 29.799 11.681 -22.514 1.00 91.94 400 ILE A CA 1
ATOM 3303 C C . ILE A 1 400 ? 30.789 10.905 -21.656 1.00 91.94 400 ILE A C 1
ATOM 3305 O O . ILE A 1 400 ? 31.495 10.018 -22.128 1.00 91.94 400 ILE A O 1
ATOM 3309 N N . GLN A 1 401 ? 30.808 11.215 -20.367 1.00 89.31 401 GLN A N 1
ATOM 3310 C CA . GLN A 1 401 ? 31.364 10.347 -19.339 1.00 89.31 401 GLN A CA 1
ATOM 3311 C C . GLN A 1 401 ? 30.203 9.702 -18.581 1.00 89.31 401 GLN A C 1
ATOM 3313 O O . GLN A 1 401 ? 29.369 10.414 -18.019 1.00 89.31 401 GLN A O 1
ATOM 3318 N N . HIS A 1 402 ? 30.147 8.373 -18.579 1.00 89.12 402 HIS A N 1
ATOM 3319 C CA . HIS A 1 402 ? 29.100 7.602 -17.908 1.00 89.12 402 HIS A CA 1
ATOM 3320 C C . HIS A 1 402 ? 29.618 7.066 -16.567 1.00 89.12 402 HIS A C 1
ATOM 3322 O O . HIS A 1 402 ? 30.757 6.620 -16.492 1.00 89.12 402 HIS A O 1
ATOM 3328 N N . PHE A 1 403 ? 28.818 7.084 -15.497 1.00 85.69 403 PHE A N 1
ATOM 3329 C CA . PHE A 1 403 ? 29.303 6.711 -14.154 1.00 85.69 403 PHE A CA 1
ATOM 3330 C C . PHE A 1 403 ? 29.814 5.265 -14.031 1.00 85.69 403 PHE A C 1
ATOM 3332 O O . PHE A 1 403 ? 30.659 4.993 -13.180 1.00 85.69 403 PHE A O 1
ATOM 3339 N N . THR A 1 404 ? 29.312 4.346 -14.861 1.00 84.31 404 THR A N 1
ATOM 3340 C CA . THR A 1 404 ? 29.733 2.933 -14.851 1.00 84.31 404 THR A CA 1
ATOM 3341 C C . THR A 1 404 ? 30.970 2.657 -15.691 1.00 84.31 404 THR A C 1
ATOM 3343 O O . THR A 1 404 ? 31.464 1.533 -15.681 1.00 84.31 404 THR A O 1
ATOM 3346 N N . HIS A 1 405 ? 31.465 3.643 -16.444 1.00 84.94 405 HIS A N 1
ATOM 3347 C CA . HIS A 1 405 ? 32.568 3.432 -17.366 1.00 84.94 405 HIS A CA 1
ATOM 3348 C C . HIS A 1 405 ? 33.626 4.527 -17.246 1.00 84.94 405 HIS A C 1
ATOM 3350 O O . HIS A 1 405 ? 33.332 5.719 -17.256 1.00 84.94 405 HIS A O 1
ATOM 3356 N N . GLN A 1 406 ? 34.889 4.121 -17.125 1.00 84.75 406 GLN A N 1
ATOM 3357 C CA . GLN A 1 406 ? 35.983 5.057 -16.870 1.00 84.75 406 GLN A CA 1
ATOM 3358 C C . GLN A 1 406 ? 36.288 5.957 -18.078 1.00 84.75 406 GLN A C 1
ATOM 3360 O O . GLN A 1 406 ? 36.665 7.119 -17.896 1.00 84.75 406 GLN A O 1
ATOM 3365 N N . TYR A 1 407 ? 36.137 5.429 -19.295 1.00 89.00 407 TYR A N 1
ATOM 3366 C CA . TYR A 1 407 ? 36.422 6.141 -20.540 1.00 89.00 407 TYR A CA 1
ATOM 3367 C C . TYR A 1 407 ? 35.206 6.912 -21.065 1.00 89.00 407 TYR A C 1
ATOM 3369 O O . TYR A 1 407 ? 34.064 6.676 -20.669 1.00 89.00 407 TYR A O 1
ATOM 3377 N N . TYR A 1 408 ? 35.463 7.857 -21.971 1.00 90.81 408 TYR A N 1
ATOM 3378 C CA . TYR A 1 408 ? 34.402 8.597 -22.643 1.00 90.81 408 TYR A CA 1
ATOM 3379 C C . TYR A 1 408 ? 33.689 7.713 -23.663 1.00 90.81 408 TYR A C 1
ATOM 3381 O O . TYR A 1 408 ? 34.337 6.977 -24.405 1.00 90.81 408 TYR A O 1
ATOM 3389 N N . LEU A 1 409 ? 32.368 7.842 -23.729 1.00 91.38 409 LEU A N 1
ATOM 3390 C CA . LEU A 1 409 ? 31.553 7.178 -24.735 1.00 91.38 409 LEU A CA 1
ATOM 3391 C C . LEU A 1 409 ? 31.189 8.166 -25.843 1.00 91.38 409 LEU A C 1
ATOM 3393 O O . LEU A 1 409 ? 30.762 9.286 -25.552 1.00 91.38 409 LEU A O 1
ATOM 3397 N N . GLY A 1 410 ? 31.359 7.746 -27.093 1.00 90.31 410 GLY A N 1
ATOM 3398 C CA . GLY A 1 410 ? 30.959 8.488 -28.287 1.00 90.31 410 GLY A CA 1
ATOM 3399 C C . GLY A 1 410 ? 29.624 7.994 -28.841 1.00 90.31 410 GLY A C 1
ATOM 3400 O O . GLY A 1 410 ? 29.337 6.802 -28.766 1.00 90.31 410 GLY A O 1
ATOM 3401 N N . LEU A 1 411 ? 28.818 8.896 -29.397 1.00 90.31 411 LEU A N 1
ATOM 3402 C CA . LEU A 1 411 ? 27.551 8.577 -30.061 1.00 90.31 411 LEU A CA 1
ATOM 3403 C C . LEU A 1 411 ? 27.794 8.053 -31.488 1.00 90.31 411 LEU A C 1
ATOM 3405 O O . LEU A 1 411 ? 28.560 8.651 -32.244 1.00 90.31 411 LEU A O 1
ATOM 3409 N N . ALA A 1 412 ? 27.122 6.968 -31.869 1.00 86.25 412 ALA A N 1
ATOM 3410 C CA . ALA A 1 412 ? 27.161 6.388 -33.212 1.00 86.25 412 ALA A CA 1
ATOM 3411 C C . ALA A 1 412 ? 25.779 5.874 -33.640 1.00 86.25 412 ALA A C 1
ATOM 3413 O O . ALA A 1 412 ? 24.976 5.450 -32.808 1.00 86.25 412 ALA A O 1
ATOM 3414 N N . ASP A 1 413 ? 25.498 5.899 -34.943 1.00 77.25 413 ASP A N 1
ATOM 3415 C CA . ASP A 1 413 ? 24.213 5.510 -35.533 1.00 77.25 413 ASP A CA 1
ATOM 3416 C C . ASP A 1 413 ? 24.280 4.204 -36.341 1.00 77.25 413 ASP A C 1
ATOM 3418 O O . ASP A 1 413 ? 23.274 3.495 -36.401 1.00 77.25 413 ASP A O 1
ATOM 3422 N N . LYS A 1 414 ? 25.440 3.853 -36.924 1.00 66.50 414 LYS A N 1
ATOM 3423 C CA . LYS A 1 414 ? 25.661 2.604 -37.679 1.00 66.50 414 LYS A CA 1
ATOM 3424 C C . LYS A 1 414 ? 27.116 2.124 -37.645 1.00 66.50 414 LYS A C 1
ATOM 3426 O O . LYS A 1 414 ? 28.043 2.897 -37.862 1.00 66.50 414 LYS A O 1
ATOM 3431 N N . MET A 1 415 ? 27.307 0.817 -37.466 1.00 61.38 415 MET A N 1
ATOM 3432 C CA . MET A 1 415 ? 28.556 0.090 -37.739 1.00 61.38 415 MET A CA 1
ATOM 3433 C C . MET A 1 415 ? 28.210 -1.298 -38.305 1.00 61.38 415 MET A C 1
ATOM 3435 O O . MET A 1 415 ? 27.172 -1.851 -37.959 1.00 61.38 415 MET A O 1
ATOM 3439 N N . GLU A 1 416 ? 29.057 -1.852 -39.175 1.00 59.00 416 GLU A N 1
ATOM 3440 C CA . GLU A 1 416 ? 28.764 -3.033 -40.018 1.00 59.00 416 GLU A CA 1
ATOM 3441 C C . GLU A 1 416 ? 28.707 -4.398 -39.287 1.00 59.00 416 GLU A C 1
ATOM 3443 O O . GLU A 1 416 ? 28.524 -5.429 -39.931 1.00 59.00 416 GLU A O 1
ATOM 3448 N N . GLU A 1 417 ? 28.834 -4.450 -37.958 1.00 59.38 417 GLU A N 1
ATOM 3449 C CA . GLU A 1 417 ? 28.802 -5.714 -37.203 1.00 59.38 417 GLU A CA 1
ATOM 3450 C C . GLU A 1 417 ? 27.396 -6.069 -36.700 1.00 59.38 417 GLU A C 1
ATOM 3452 O O . GLU A 1 417 ? 26.729 -5.268 -36.048 1.00 59.38 417 GLU A O 1
ATOM 3457 N N . ILE A 1 418 ? 26.977 -7.309 -36.974 1.00 57.94 418 ILE A N 1
ATOM 3458 C CA . ILE A 1 418 ? 25.575 -7.760 -36.938 1.00 57.94 418 ILE A CA 1
ATOM 3459 C C . ILE A 1 418 ? 25.112 -8.258 -35.547 1.00 57.94 418 ILE A C 1
ATOM 3461 O O . ILE A 1 418 ? 23.917 -8.435 -35.342 1.00 57.94 418 ILE A O 1
ATOM 3465 N N . ASP A 1 419 ? 26.001 -8.429 -34.558 1.00 66.38 419 ASP A N 1
ATOM 3466 C CA . ASP A 1 419 ? 25.640 -9.058 -33.266 1.00 66.38 419 ASP A CA 1
ATOM 3467 C C . ASP A 1 419 ? 26.200 -8.337 -32.026 1.00 66.38 419 ASP A C 1
ATOM 3469 O O . ASP A 1 419 ? 26.834 -8.926 -31.149 1.00 66.38 419 ASP A O 1
ATOM 3473 N N . ARG A 1 420 ? 25.999 -7.017 -31.945 1.00 77.69 420 ARG A N 1
ATOM 3474 C CA . ARG A 1 420 ? 26.375 -6.242 -30.753 1.00 77.69 420 ARG A CA 1
ATOM 3475 C C . ARG A 1 420 ? 25.246 -6.221 -29.745 1.00 77.69 420 ARG A C 1
ATOM 3477 O O . ARG A 1 420 ? 24.108 -5.911 -30.095 1.00 77.69 420 ARG A O 1
ATOM 3484 N N . LYS A 1 421 ? 25.576 -6.467 -28.482 1.00 87.44 421 LYS A N 1
ATOM 3485 C CA . LYS A 1 421 ? 24.645 -6.363 -27.357 1.00 87.44 421 LYS A CA 1
ATOM 3486 C C . LYS A 1 421 ? 24.982 -5.138 -26.524 1.00 87.44 421 LYS A C 1
ATOM 3488 O O . LYS A 1 421 ? 26.136 -4.747 -26.416 1.00 87.44 421 LYS A O 1
ATOM 3493 N N . CYS A 1 422 ? 23.951 -4.526 -25.967 1.00 89.62 422 CYS A N 1
ATOM 3494 C CA . CYS A 1 422 ? 24.094 -3.454 -24.999 1.00 89.62 422 CYS A CA 1
ATOM 3495 C C . CYS A 1 422 ? 24.554 -4.041 -23.666 1.00 89.62 422 CYS A C 1
ATOM 3497 O O . CYS A 1 422 ? 23.848 -4.872 -23.101 1.00 89.62 422 CYS A O 1
ATOM 3499 N N . ASP A 1 423 ? 25.676 -3.569 -23.129 1.00 89.88 423 ASP A N 1
ATOM 3500 C CA . ASP A 1 423 ? 26.208 -4.008 -21.833 1.00 89.88 423 ASP A CA 1
ATOM 3501 C C . ASP A 1 423 ? 25.285 -3.646 -20.664 1.00 89.88 423 ASP A C 1
ATOM 3503 O O . ASP A 1 423 ? 25.388 -4.213 -19.584 1.00 89.88 423 ASP A O 1
ATOM 3507 N N . GLY A 1 424 ? 24.355 -2.710 -20.867 1.00 89.06 424 GLY A N 1
ATOM 3508 C CA . GLY A 1 424 ? 23.351 -2.351 -19.873 1.00 89.06 424 GLY A CA 1
ATOM 3509 C C . GLY A 1 424 ? 22.196 -3.351 -19.818 1.00 89.06 424 GLY A C 1
ATOM 3510 O O . GLY A 1 424 ? 21.859 -3.839 -18.745 1.00 89.06 424 GLY A O 1
ATOM 3511 N N . CYS A 1 425 ? 21.546 -3.631 -20.956 1.00 88.38 425 CYS A N 1
ATOM 3512 C CA . CYS A 1 425 ? 20.294 -4.410 -20.997 1.00 88.38 425 CYS A CA 1
ATOM 3513 C C . CYS A 1 425 ? 20.412 -5.804 -21.619 1.00 88.38 425 CYS A C 1
ATOM 3515 O O . CYS A 1 425 ? 19.431 -6.547 -21.631 1.00 88.38 425 CYS A O 1
ATOM 3517 N N . MET A 1 426 ? 21.578 -6.141 -22.168 1.00 87.12 426 MET A N 1
ATOM 3518 C CA . MET A 1 426 ? 21.880 -7.385 -22.883 1.00 87.12 426 MET A CA 1
ATOM 3519 C C . MET A 1 426 ? 21.067 -7.628 -24.163 1.00 87.12 426 MET A C 1
ATOM 3521 O O . MET A 1 426 ? 21.180 -8.695 -24.767 1.00 87.12 426 MET A O 1
ATOM 3525 N N . LEU A 1 427 ? 20.281 -6.644 -24.611 1.00 85.06 427 LEU A N 1
ATOM 3526 C CA . LEU A 1 427 ? 19.563 -6.691 -25.885 1.00 85.06 427 LEU A CA 1
ATOM 3527 C C . LEU A 1 427 ? 20.454 -6.210 -27.031 1.00 85.06 427 LEU A C 1
ATOM 3529 O O . LEU A 1 427 ? 21.355 -5.390 -26.832 1.00 85.06 427 LEU A O 1
ATOM 3533 N N . SER A 1 428 ? 20.166 -6.690 -28.238 1.00 85.62 428 SER A N 1
ATOM 3534 C CA . SER A 1 428 ? 20.898 -6.310 -29.443 1.00 85.62 428 SER A CA 1
ATOM 3535 C C . SER A 1 428 ? 20.782 -4.811 -29.745 1.00 85.62 428 SER A C 1
ATOM 3537 O O . SER A 1 428 ? 19.756 -4.167 -29.507 1.00 85.62 428 SER A O 1
ATOM 3539 N N . ILE A 1 429 ? 21.857 -4.238 -30.275 1.00 83.38 429 ILE A N 1
ATOM 3540 C CA . ILE A 1 429 ? 21.935 -2.840 -30.693 1.00 83.38 429 ILE A CA 1
ATOM 3541 C C . ILE A 1 429 ? 21.591 -2.759 -32.178 1.00 83.38 429 ILE A C 1
ATOM 3543 O O . ILE A 1 429 ? 22.307 -3.296 -33.015 1.00 83.38 429 ILE A O 1
ATOM 3547 N N . SER A 1 430 ? 20.497 -2.073 -32.500 1.00 72.00 430 SER A N 1
ATOM 3548 C CA . SER A 1 430 ? 20.024 -1.867 -33.879 1.00 72.00 430 SER A CA 1
ATOM 3549 C C . SER A 1 430 ? 19.818 -0.390 -34.243 1.00 72.00 430 SER A C 1
ATOM 3551 O O . SER A 1 430 ? 19.551 -0.067 -35.399 1.00 72.00 430 SER A O 1
ATOM 3553 N N . THR A 1 431 ? 19.950 0.515 -33.269 1.00 74.75 431 THR A N 1
ATOM 3554 C CA . THR A 1 431 ? 19.700 1.963 -33.377 1.00 74.75 431 THR A CA 1
ATOM 3555 C C . THR A 1 431 ? 20.832 2.758 -32.727 1.00 74.75 431 THR A C 1
ATOM 3557 O O . THR A 1 431 ? 21.703 2.162 -32.104 1.00 74.75 431 THR A O 1
ATOM 3560 N N . LEU A 1 432 ? 20.761 4.094 -32.788 1.00 85.31 432 LEU A N 1
ATOM 3561 C CA . LEU A 1 432 ? 21.663 5.054 -32.132 1.00 85.31 432 LEU A CA 1
ATOM 3562 C C . LEU A 1 432 ? 22.136 4.601 -30.729 1.00 85.31 432 LEU A C 1
ATOM 3564 O O . LEU A 1 432 ? 21.321 4.331 -29.837 1.00 85.31 432 LEU A O 1
ATOM 3568 N N . PHE A 1 433 ? 23.453 4.528 -30.539 1.00 89.56 433 PHE A N 1
ATOM 3569 C CA . PHE A 1 433 ? 24.100 3.959 -29.356 1.00 89.56 433 PHE A CA 1
ATOM 3570 C C . PHE A 1 433 ? 25.363 4.731 -28.965 1.00 89.56 433 PHE A C 1
ATOM 3572 O O . PHE A 1 433 ? 25.928 5.482 -29.757 1.00 89.56 433 PHE A O 1
ATOM 3579 N N . TYR A 1 434 ? 25.810 4.524 -27.732 1.00 91.06 434 TYR A N 1
ATOM 3580 C CA . TYR A 1 434 ? 27.081 5.020 -27.225 1.00 91.06 434 TYR A CA 1
ATOM 3581 C C . TYR A 1 434 ? 28.102 3.887 -27.170 1.00 91.06 434 TYR A C 1
ATOM 3583 O O . TYR A 1 434 ? 27.761 2.779 -26.758 1.00 91.06 434 TYR A O 1
ATOM 3591 N N . TYR A 1 435 ? 29.346 4.160 -27.557 1.00 90.94 435 TYR A N 1
ATOM 3592 C CA . TYR A 1 435 ? 30.428 3.173 -27.539 1.00 90.94 435 TYR A CA 1
ATOM 3593 C C . TYR A 1 435 ? 31.733 3.749 -26.993 1.00 90.94 435 TYR A C 1
ATOM 3595 O O . TYR A 1 435 ? 31.981 4.953 -27.081 1.00 90.94 435 TYR A O 1
ATOM 3603 N N . CYS A 1 436 ? 32.575 2.879 -26.442 1.00 91.19 436 CYS A N 1
ATOM 3604 C CA . CYS A 1 436 ? 33.937 3.213 -26.044 1.00 91.19 436 CYS A CA 1
ATOM 3605 C C . CYS A 1 436 ? 34.926 2.917 -27.184 1.00 91.19 436 CYS A C 1
ATOM 3607 O O . CYS A 1 436 ? 34.848 1.868 -27.818 1.00 91.19 436 CYS A O 1
ATOM 3609 N N . SER A 1 437 ? 35.883 3.815 -27.436 1.00 87.81 437 SER A N 1
ATOM 3610 C CA . SER A 1 437 ? 36.962 3.569 -28.409 1.00 87.81 437 SER A CA 1
ATOM 3611 C C . SER A 1 437 ? 38.043 2.618 -27.889 1.00 87.81 437 SER A C 1
ATOM 3613 O O . SER A 1 437 ? 38.765 2.026 -28.686 1.00 87.81 437 SER A O 1
ATOM 3615 N N . GLU A 1 438 ? 38.168 2.482 -26.567 1.00 89.75 438 GLU A N 1
ATOM 3616 C CA . GLU A 1 438 ? 39.259 1.748 -25.911 1.00 89.75 438 GLU A CA 1
ATOM 3617 C C . GLU A 1 438 ? 38.902 0.289 -25.587 1.00 89.75 438 GLU A C 1
ATOM 3619 O O . GLU A 1 438 ? 39.788 -0.538 -25.378 1.00 89.75 438 GLU A O 1
ATOM 3624 N N . CYS A 1 439 ? 37.612 -0.047 -25.507 1.00 89.44 439 CYS A N 1
ATOM 3625 C CA . CYS A 1 439 ? 37.144 -1.385 -25.150 1.00 89.44 439 CYS A CA 1
ATOM 3626 C C . CYS A 1 439 ? 35.768 -1.685 -25.773 1.00 89.44 439 CYS A C 1
ATOM 3628 O O . CYS A 1 439 ? 35.066 -0.752 -26.165 1.00 89.44 439 CYS A O 1
ATOM 3630 N N . PRO A 1 440 ? 35.359 -2.967 -25.871 1.00 87.50 440 PRO A N 1
ATOM 3631 C CA . PRO A 1 440 ? 34.094 -3.360 -26.492 1.00 87.50 440 PRO A CA 1
ATOM 3632 C C . PRO A 1 440 ? 32.903 -3.106 -25.553 1.00 87.50 440 PRO A C 1
ATOM 3634 O O . PRO A 1 440 ? 32.208 -4.039 -25.173 1.00 87.50 440 PRO A O 1
ATOM 3637 N N . PHE A 1 441 ? 32.704 -1.848 -25.154 1.00 89.62 441 PHE A N 1
ATOM 3638 C CA . PHE A 1 441 ? 31.609 -1.411 -24.294 1.00 89.62 441 PHE A CA 1
ATOM 3639 C C . PHE A 1 441 ? 30.611 -0.572 -25.093 1.00 89.62 441 PHE A C 1
ATOM 3641 O O . PHE A 1 441 ? 30.985 0.440 -25.697 1.00 89.62 441 PHE A O 1
ATOM 3648 N N . PHE A 1 442 ? 29.345 -0.979 -25.077 1.00 90.44 442 PHE A N 1
ATOM 3649 C CA . PHE A 1 442 ? 28.260 -0.421 -25.868 1.00 90.44 442 PHE A CA 1
ATOM 3650 C C . PHE A 1 442 ? 26.987 -0.261 -25.033 1.00 90.44 442 PHE A C 1
ATOM 3652 O O . PHE A 1 442 ? 26.550 -1.180 -24.347 1.00 90.44 442 PHE A O 1
ATOM 3659 N N . LEU A 1 443 ? 26.318 0.885 -25.148 1.00 91.19 443 LEU A N 1
ATOM 3660 C CA . LEU A 1 443 ? 25.042 1.141 -24.481 1.00 91.19 443 LEU A CA 1
ATOM 3661 C C . LEU A 1 443 ? 24.024 1.744 -25.447 1.00 91.19 443 LEU A C 1
ATOM 3663 O O . LEU A 1 443 ? 24.348 2.640 -26.224 1.00 91.19 443 LEU A O 1
ATOM 3667 N N . HIS A 1 444 ? 22.760 1.323 -25.356 1.00 90.62 444 HIS A N 1
ATOM 3668 C CA . HIS A 1 444 ? 21.669 2.060 -26.003 1.00 90.62 444 HIS A CA 1
ATOM 3669 C C . HIS A 1 444 ? 21.583 3.477 -25.433 1.00 90.62 444 HIS A C 1
ATOM 3671 O O . HIS A 1 444 ? 21.781 3.667 -24.231 1.00 90.62 444 HIS A O 1
ATOM 3677 N N . LYS A 1 445 ? 21.183 4.454 -26.257 1.00 88.12 445 LYS A N 1
ATOM 3678 C CA . LYS A 1 445 ? 20.902 5.824 -25.787 1.00 88.12 445 LYS A CA 1
ATOM 3679 C C . LYS A 1 445 ? 19.941 5.833 -24.590 1.00 88.12 445 LYS A C 1
ATOM 3681 O O . LYS A 1 445 ? 20.228 6.455 -23.578 1.00 88.12 445 LYS A O 1
ATOM 3686 N N . THR A 1 446 ? 18.884 5.023 -24.639 1.00 88.44 446 THR A N 1
ATOM 3687 C CA . THR A 1 446 ? 17.929 4.877 -23.528 1.00 88.44 446 THR A CA 1
ATOM 3688 C C . THR A 1 446 ? 18.546 4.282 -22.261 1.00 88.44 446 THR A C 1
ATOM 3690 O O . THR A 1 446 ? 18.107 4.610 -21.169 1.00 88.44 446 THR A O 1
ATOM 3693 N N . CYS A 1 447 ? 19.547 3.400 -22.376 1.00 89.69 447 CYS A N 1
ATOM 3694 C CA . CYS A 1 447 ? 20.244 2.834 -21.215 1.00 89.69 447 CYS A CA 1
ATOM 3695 C C . CYS A 1 447 ? 21.193 3.850 -20.566 1.00 89.69 447 CYS A C 1
ATOM 3697 O O . CYS A 1 447 ? 21.393 3.807 -19.359 1.00 89.69 447 CYS A O 1
ATOM 3699 N N . VAL A 1 448 ? 21.749 4.766 -21.363 1.00 87.94 448 VAL A N 1
ATOM 3700 C CA . VAL A 1 448 ? 22.592 5.886 -20.912 1.00 87.94 448 VAL A CA 1
ATOM 3701 C C . VAL A 1 448 ? 21.786 6.992 -20.224 1.00 87.94 448 VAL A C 1
ATOM 3703 O O . VAL A 1 448 ? 22.344 7.770 -19.458 1.00 87.94 448 VAL A O 1
ATOM 3706 N N . GLU A 1 449 ? 20.489 7.081 -20.503 1.00 87.00 449 GLU A N 1
ATOM 3707 C CA . GLU A 1 449 ? 19.582 8.103 -19.966 1.00 87.00 449 GLU A CA 1
ATOM 3708 C C . GLU A 1 449 ? 18.772 7.606 -18.751 1.00 87.00 449 GLU A C 1
ATOM 3710 O O . GLU A 1 449 ? 17.931 8.339 -18.231 1.00 87.00 449 GLU A O 1
ATOM 3715 N N . LEU A 1 450 ? 19.021 6.377 -18.273 1.00 87.50 450 LEU A N 1
ATOM 3716 C CA . LEU A 1 450 ? 18.334 5.819 -17.105 1.00 87.50 450 LEU A CA 1
ATOM 3717 C C . LEU A 1 450 ? 18.567 6.671 -15.842 1.00 87.50 450 LEU A C 1
ATOM 3719 O O . LEU A 1 450 ? 19.691 7.082 -15.560 1.00 87.50 450 LEU A O 1
ATOM 3723 N N . PRO A 1 451 ? 17.543 6.919 -15.015 1.00 86.50 451 PRO A N 1
ATOM 3724 C CA . PRO A 1 451 ? 17.733 7.678 -13.786 1.00 86.50 451 PRO A CA 1
ATOM 3725 C C . PRO A 1 451 ? 18.607 6.901 -12.791 1.00 86.50 451 PRO A C 1
ATOM 3727 O O . PRO A 1 451 ? 18.423 5.695 -12.600 1.00 86.50 451 PRO A O 1
ATOM 3730 N N . ARG A 1 452 ? 19.532 7.594 -12.106 1.00 86.06 452 ARG A N 1
ATOM 3731 C CA . ARG A 1 452 ? 20.367 6.970 -11.060 1.00 86.06 452 ARG A CA 1
ATOM 3732 C C . ARG A 1 452 ? 19.527 6.443 -9.907 1.00 86.06 452 ARG A C 1
ATOM 3734 O O . ARG A 1 452 ? 19.842 5.403 -9.343 1.00 86.06 452 ARG A O 1
ATOM 3741 N N . ILE A 1 453 ? 18.518 7.221 -9.533 1.00 84.62 453 ILE A N 1
ATOM 3742 C CA . ILE A 1 453 ? 17.589 6.935 -8.450 1.00 84.62 453 ILE A CA 1
ATOM 3743 C C . ILE A 1 453 ? 16.192 6.973 -9.055 1.00 84.62 453 ILE A C 1
ATOM 3745 O O . ILE A 1 453 ? 15.819 7.966 -9.681 1.00 84.62 453 ILE A O 1
ATOM 3749 N N . LYS A 1 454 ? 15.434 5.894 -8.884 1.00 83.44 454 LYS A N 1
ATOM 3750 C CA . LYS A 1 454 ? 14.093 5.725 -9.452 1.00 83.44 454 LYS A CA 1
ATOM 3751 C C . LYS A 1 454 ? 13.143 5.205 -8.379 1.00 83.44 454 LYS A C 1
ATOM 3753 O O . LYS A 1 454 ? 13.533 4.347 -7.604 1.00 83.44 454 LYS A O 1
ATOM 3758 N N . GLN A 1 455 ? 11.895 5.664 -8.351 1.00 79.19 455 GLN A N 1
ATOM 3759 C CA . GLN A 1 455 ? 10.835 4.949 -7.628 1.00 79.19 455 GLN A CA 1
ATOM 3760 C C . GLN A 1 455 ? 10.188 3.935 -8.563 1.00 79.19 455 GLN A C 1
ATOM 3762 O O . GLN A 1 455 ? 9.816 4.278 -9.686 1.00 79.19 455 GLN A O 1
ATOM 3767 N N . HIS A 1 456 ? 10.073 2.692 -8.110 1.00 82.81 456 HIS A N 1
ATOM 3768 C CA . HIS A 1 456 ? 9.485 1.621 -8.902 1.00 82.81 456 HIS A CA 1
ATOM 3769 C C . HIS A 1 456 ? 8.043 1.342 -8.460 1.00 82.81 456 HIS A C 1
ATOM 3771 O O . HIS A 1 456 ? 7.716 1.473 -7.288 1.00 82.81 456 HIS A O 1
ATOM 3777 N N . TRP A 1 457 ? 7.163 0.896 -9.358 1.00 84.75 457 TRP A N 1
ATOM 3778 C CA . TRP A 1 457 ? 5.760 0.618 -9.002 1.00 84.75 457 TRP A CA 1
ATOM 3779 C C . TRP A 1 457 ? 5.598 -0.546 -8.009 1.00 84.75 457 TRP A C 1
ATOM 3781 O O . TRP A 1 457 ? 4.553 -0.695 -7.376 1.00 84.75 457 TRP A O 1
ATOM 3791 N N . PHE A 1 458 ? 6.632 -1.379 -7.866 1.00 79.69 458 PHE A N 1
ATOM 3792 C CA . PHE A 1 458 ? 6.638 -2.526 -6.959 1.00 79.69 458 PHE A CA 1
ATOM 3793 C C . PHE A 1 458 ? 6.824 -2.134 -5.484 1.00 79.69 458 PHE A C 1
ATOM 3795 O O . PHE A 1 458 ? 6.362 -2.860 -4.603 1.00 79.69 458 PHE A O 1
ATOM 3802 N N . ARG A 1 459 ? 7.498 -1.009 -5.195 1.00 79.81 459 ARG A N 1
ATOM 3803 C CA . ARG A 1 459 ? 7.716 -0.482 -3.834 1.00 79.81 459 ARG A CA 1
ATOM 3804 C C . ARG A 1 459 ? 7.921 1.024 -3.844 1.00 79.81 459 ARG A C 1
ATOM 3806 O O . ARG A 1 459 ? 8.559 1.566 -4.732 1.00 79.81 459 ARG A O 1
ATOM 3813 N N . GLN A 1 460 ? 7.484 1.682 -2.778 1.00 77.75 460 GLN A N 1
ATOM 3814 C CA . GLN A 1 460 ? 7.688 3.121 -2.605 1.00 77.75 460 GLN A CA 1
ATOM 3815 C C . GLN A 1 460 ? 9.163 3.512 -2.379 1.00 77.75 460 GLN A C 1
ATOM 3817 O O . GLN A 1 460 ? 9.530 4.678 -2.534 1.00 77.75 460 GLN A O 1
ATOM 3822 N N . ALA A 1 461 ? 10.014 2.547 -2.033 1.00 78.44 461 ALA A N 1
ATOM 3823 C CA . ALA A 1 461 ? 11.440 2.755 -1.853 1.00 78.44 461 ALA A CA 1
ATOM 3824 C C . ALA A 1 461 ? 12.141 3.225 -3.135 1.00 78.44 461 ALA A C 1
ATOM 3826 O O . ALA A 1 461 ? 11.841 2.783 -4.247 1.00 78.44 461 ALA A O 1
ATOM 3827 N N . SER A 1 462 ? 13.120 4.109 -2.956 1.00 81.81 462 SER A N 1
ATOM 3828 C CA . SER A 1 462 ? 14.009 4.533 -4.030 1.00 81.81 462 SER A CA 1
ATOM 3829 C C . SER A 1 462 ? 14.962 3.402 -4.401 1.00 81.81 462 SER A C 1
ATOM 3831 O O . SER A 1 462 ? 15.669 2.873 -3.548 1.00 81.81 462 SER A O 1
ATOM 3833 N N . ALA A 1 463 ? 15.012 3.080 -5.684 1.00 87.19 463 ALA A N 1
ATOM 3834 C CA . ALA A 1 463 ? 15.915 2.108 -6.257 1.00 87.19 463 ALA A CA 1
ATOM 3835 C C . ALA A 1 463 ? 17.158 2.795 -6.832 1.00 87.19 463 ALA A C 1
ATOM 3837 O O . ALA A 1 463 ? 17.033 3.809 -7.527 1.00 87.19 463 ALA A O 1
ATOM 3838 N N . THR A 1 464 ? 18.346 2.247 -6.573 1.00 89.12 464 THR A N 1
ATOM 3839 C CA . THR A 1 464 ? 19.619 2.814 -7.050 1.00 89.12 464 THR A CA 1
ATOM 3840 C C . THR A 1 464 ? 20.193 1.988 -8.192 1.00 89.12 464 THR A C 1
ATOM 3842 O O . THR A 1 464 ? 20.336 0.775 -8.078 1.00 89.12 464 THR A O 1
ATOM 3845 N N . LEU A 1 465 ? 20.541 2.651 -9.295 1.00 90.88 465 LEU A N 1
ATOM 3846 C CA . LEU A 1 465 ? 21.138 2.019 -10.466 1.00 90.88 465 LEU A CA 1
ATOM 3847 C C . LEU A 1 465 ? 22.605 1.653 -10.205 1.00 90.88 465 LEU A C 1
ATOM 3849 O O . LEU A 1 465 ? 23.415 2.510 -9.834 1.00 90.88 465 LEU A O 1
ATOM 3853 N N . PHE A 1 466 ? 22.969 0.409 -10.494 1.00 89.94 466 PHE A N 1
ATOM 3854 C CA . PHE A 1 466 ? 24.345 -0.076 -10.469 1.00 89.94 466 PHE A CA 1
ATOM 3855 C C . PHE A 1 466 ? 24.612 -1.066 -11.613 1.00 89.94 466 PHE A C 1
ATOM 3857 O O . PHE A 1 466 ? 23.705 -1.468 -12.341 1.00 89.94 466 PHE A O 1
ATOM 3864 N N . PHE A 1 467 ? 25.882 -1.427 -11.803 1.00 90.38 467 PHE A N 1
ATOM 3865 C CA . PHE A 1 467 ? 26.323 -2.385 -12.818 1.00 90.38 467 PHE A CA 1
ATOM 3866 C C . PHE A 1 467 ? 26.944 -3.614 -12.151 1.00 90.38 467 PHE A C 1
ATOM 3868 O O . PHE A 1 467 ? 27.727 -3.468 -11.208 1.00 90.38 467 PHE A O 1
ATOM 3875 N N . LYS A 1 468 ? 26.627 -4.808 -12.660 1.00 89.25 468 LYS A N 1
ATOM 3876 C CA . LYS A 1 468 ? 27.244 -6.073 -12.246 1.00 89.25 468 LYS A CA 1
ATOM 3877 C C . LYS A 1 468 ? 27.529 -6.967 -13.448 1.00 89.25 468 LYS A C 1
ATOM 3879 O O . LYS A 1 468 ? 26.691 -7.116 -14.335 1.00 89.25 468 LYS A O 1
ATOM 3884 N N . ASP A 1 469 ? 28.677 -7.638 -13.409 1.00 84.44 469 ASP A N 1
ATOM 3885 C CA . ASP A 1 469 ? 29.074 -8.604 -14.440 1.00 84.44 469 ASP A CA 1
ATOM 3886 C C . ASP A 1 469 ? 28.224 -9.880 -14.405 1.00 84.44 469 ASP A C 1
ATOM 3888 O O . ASP A 1 469 ? 28.009 -10.508 -15.434 1.00 84.44 469 ASP A O 1
ATOM 3892 N N . PHE A 1 470 ? 27.742 -10.287 -13.229 1.00 87.50 470 PHE A N 1
ATOM 3893 C CA . PHE A 1 470 ? 26.888 -11.462 -13.075 1.00 87.50 470 PHE A CA 1
ATOM 3894 C C . PHE A 1 470 ? 26.057 -11.351 -11.795 1.00 87.50 470 PHE A C 1
ATOM 3896 O O . PHE A 1 470 ? 26.619 -11.217 -10.706 1.00 87.50 470 PHE A O 1
ATOM 3903 N N . GLN A 1 471 ? 24.730 -11.392 -11.925 1.00 89.94 471 GLN A N 1
ATOM 3904 C CA . GLN A 1 471 ? 23.790 -11.318 -10.806 1.00 89.94 471 GLN A CA 1
ATOM 3905 C C . GLN A 1 471 ? 22.484 -12.039 -11.152 1.00 89.94 471 GLN A C 1
ATOM 3907 O O . GLN A 1 471 ? 22.059 -12.048 -12.310 1.00 89.94 471 GLN A O 1
ATOM 3912 N N . ASN A 1 472 ? 21.835 -12.616 -10.142 1.00 89.62 472 ASN A N 1
ATOM 3913 C CA . ASN A 1 472 ? 20.472 -13.121 -10.276 1.00 89.62 472 ASN A CA 1
ATOM 3914 C C . ASN A 1 472 ? 19.489 -11.981 -10.040 1.00 89.62 472 ASN A C 1
ATOM 3916 O O . ASN A 1 472 ? 19.643 -11.222 -9.087 1.00 89.62 472 ASN A O 1
ATOM 3920 N N . CYS A 1 473 ? 18.495 -11.860 -10.913 1.00 89.56 473 CYS A N 1
ATOM 3921 C CA . CYS A 1 473 ? 17.386 -10.959 -10.661 1.00 89.56 473 CYS A CA 1
ATOM 3922 C C . CYS A 1 473 ? 16.384 -11.628 -9.717 1.00 89.56 473 CYS A C 1
ATOM 3924 O O . CYS A 1 473 ? 15.833 -12.664 -10.077 1.00 89.56 473 CYS A O 1
ATOM 3926 N N . ASP A 1 474 ? 16.077 -10.998 -8.584 1.00 88.38 474 ASP A N 1
ATOM 3927 C CA . ASP A 1 474 ? 15.178 -11.563 -7.558 1.00 88.38 474 ASP A CA 1
ATOM 3928 C C . ASP A 1 474 ? 13.691 -11.601 -7.970 1.00 88.38 474 ASP A C 1
ATOM 3930 O O . ASP A 1 474 ? 12.829 -12.018 -7.200 1.00 88.38 474 ASP A O 1
ATOM 3934 N N . PHE A 1 475 ? 13.373 -11.116 -9.174 1.00 85.62 475 PHE A N 1
ATOM 3935 C CA . PHE A 1 475 ? 12.011 -11.049 -9.708 1.00 85.62 475 PHE A CA 1
ATOM 3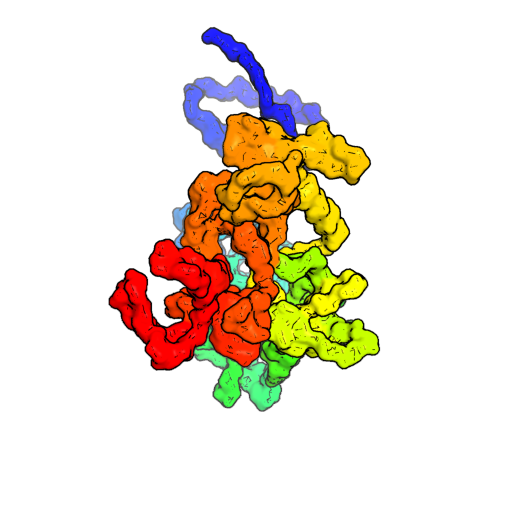936 C C . PHE A 1 475 ? 11.736 -12.142 -10.736 1.00 85.62 475 PHE A C 1
ATOM 3938 O O . PHE A 1 475 ? 10.677 -12.757 -10.707 1.00 85.62 475 PHE A O 1
ATOM 3945 N N . CYS A 1 476 ? 12.666 -12.373 -11.664 1.00 86.31 476 CYS A N 1
ATOM 3946 C CA . CYS A 1 476 ? 12.503 -13.381 -12.712 1.00 86.31 476 CYS A CA 1
ATOM 3947 C C . CYS A 1 476 ? 13.364 -14.632 -12.510 1.00 86.31 476 CYS A C 1
ATOM 3949 O O . CYS A 1 476 ? 13.338 -15.524 -13.360 1.00 86.31 476 CYS A O 1
ATOM 3951 N N . ASP A 1 477 ? 14.178 -14.663 -11.451 1.00 85.56 477 ASP A N 1
ATOM 3952 C CA . ASP A 1 477 ? 15.163 -15.705 -11.140 1.00 85.56 477 ASP A CA 1
ATOM 3953 C C . ASP A 1 477 ? 16.167 -15.992 -12.273 1.00 85.56 477 ASP A C 1
ATOM 3955 O O . ASP A 1 477 ? 16.900 -16.983 -12.253 1.00 85.56 477 ASP A O 1
ATOM 3959 N N . GLN A 1 478 ? 16.251 -15.107 -13.273 1.00 84.44 478 GLN A N 1
ATOM 3960 C CA . GLN A 1 478 ? 17.209 -15.222 -14.366 1.00 84.44 478 GLN A CA 1
ATOM 3961 C C . GLN A 1 478 ? 18.539 -14.582 -13.973 1.00 84.44 478 GLN A C 1
ATOM 3963 O O . GLN A 1 478 ? 18.591 -13.435 -13.517 1.00 84.44 478 GLN A O 1
ATOM 3968 N N . SER A 1 479 ? 19.634 -15.292 -14.239 1.00 86.88 479 SER A N 1
ATOM 3969 C CA . SER A 1 479 ? 20.977 -14.723 -14.167 1.00 86.88 479 SER A CA 1
ATOM 3970 C C . SER A 1 479 ? 21.238 -13.831 -15.382 1.00 86.88 479 SER A C 1
ATOM 3972 O O . SER A 1 479 ? 21.105 -14.268 -16.529 1.00 86.88 479 SER A O 1
ATOM 3974 N N . CYS A 1 480 ? 21.646 -12.584 -15.155 1.00 86.94 480 CYS A N 1
ATOM 3975 C CA . CYS A 1 480 ? 22.104 -11.698 -16.221 1.00 86.94 480 CYS A CA 1
ATOM 3976 C C . CYS A 1 480 ? 23.255 -10.789 -15.782 1.00 86.94 480 CYS A C 1
ATOM 3978 O O . CYS A 1 480 ? 23.502 -10.567 -14.599 1.00 86.94 480 CYS A O 1
ATOM 3980 N N . SER A 1 481 ? 23.973 -10.278 -16.775 1.00 88.88 481 SER A N 1
ATOM 3981 C CA . SER A 1 481 ? 24.944 -9.197 -16.637 1.00 88.88 481 SER A CA 1
ATOM 3982 C C . SER A 1 481 ? 24.291 -7.864 -17.005 1.00 88.88 481 SER A C 1
ATOM 3984 O O . SER A 1 481 ? 23.305 -7.840 -17.746 1.00 88.88 481 SER A O 1
ATOM 3986 N N . GLY A 1 482 ? 24.849 -6.760 -16.517 1.00 91.81 482 GLY A N 1
ATOM 3987 C CA . GLY A 1 482 ? 24.481 -5.412 -16.934 1.00 91.81 482 GLY A CA 1
ATOM 3988 C C . GLY A 1 482 ? 23.947 -4.543 -15.806 1.00 91.81 482 GLY A C 1
ATOM 3989 O O . GLY A 1 482 ? 24.476 -4.558 -14.693 1.00 91.81 482 GLY A O 1
ATOM 3990 N N . PHE A 1 483 ? 22.941 -3.726 -16.111 1.00 92.88 483 PHE A N 1
ATOM 3991 C CA . PHE A 1 483 ? 22.362 -2.779 -15.166 1.00 92.88 483 PHE A CA 1
ATOM 3992 C C . PHE A 1 483 ? 21.265 -3.404 -14.307 1.00 92.88 483 PHE A C 1
ATOM 3994 O O . PHE A 1 483 ? 20.381 -4.118 -14.795 1.00 92.88 483 PHE A O 1
ATOM 4001 N N . PHE A 1 484 ? 21.310 -3.053 -13.026 1.00 92.88 484 PHE A N 1
ATOM 4002 C CA . PHE A 1 484 ? 20.356 -3.458 -12.007 1.00 92.88 484 PHE A CA 1
ATOM 4003 C C . PHE A 1 484 ? 19.941 -2.256 -11.168 1.00 92.88 484 PHE A C 1
ATOM 4005 O O . PHE A 1 484 ? 20.708 -1.309 -10.984 1.00 92.88 484 PHE A O 1
ATOM 4012 N N . TYR A 1 485 ? 18.722 -2.323 -10.656 1.00 91.81 485 TYR A N 1
ATOM 4013 C CA . TYR A 1 485 ? 18.214 -1.444 -9.622 1.00 91.81 485 TYR A CA 1
ATOM 4014 C C . TYR A 1 485 ? 18.208 -2.201 -8.296 1.00 91.81 485 TYR A C 1
ATOM 4016 O O . TYR A 1 485 ? 17.510 -3.205 -8.167 1.00 91.81 485 TYR A O 1
ATOM 4024 N N . GLU A 1 486 ? 18.977 -1.708 -7.329 1.00 90.81 486 GLU A N 1
ATOM 4025 C CA . GLU A 1 486 ? 18.952 -2.185 -5.944 1.00 90.81 486 GLU A CA 1
ATOM 4026 C C . GLU A 1 486 ? 17.792 -1.502 -5.218 1.00 90.81 486 GLU A C 1
ATOM 4028 O O . GLU A 1 486 ? 17.734 -0.270 -5.172 1.00 90.81 486 GLU A O 1
ATOM 4033 N N . ILE A 1 487 ? 16.869 -2.287 -4.664 1.00 86.44 487 ILE A N 1
ATOM 4034 C CA . ILE A 1 487 ? 15.687 -1.824 -3.932 1.00 86.44 487 ILE A CA 1
ATOM 4035 C C . ILE A 1 487 ? 15.815 -2.268 -2.473 1.00 86.44 487 ILE A C 1
ATOM 4037 O O . ILE A 1 487 ? 15.976 -3.457 -2.184 1.00 86.44 487 ILE A O 1
ATOM 4041 N N . ASP A 1 488 ? 15.702 -1.313 -1.546 1.00 78.06 488 ASP A N 1
ATOM 4042 C CA . ASP A 1 488 ? 15.752 -1.541 -0.093 1.00 78.06 488 ASP A CA 1
ATOM 4043 C C . ASP A 1 488 ? 17.022 -2.260 0.417 1.00 78.06 488 ASP A C 1
ATOM 4045 O O . ASP A 1 488 ? 17.000 -2.769 1.528 1.00 78.06 488 ASP A O 1
ATOM 4049 N N . GLU A 1 489 ? 18.120 -2.304 -0.350 1.00 78.12 489 GLU A N 1
ATOM 4050 C CA . GLU A 1 489 ? 19.360 -3.058 -0.038 1.00 78.12 489 GLU A CA 1
ATOM 4051 C C . GLU A 1 489 ? 19.214 -4.599 -0.051 1.00 78.12 489 GLU A C 1
ATOM 4053 O O . GLU A 1 489 ? 20.152 -5.309 0.311 1.00 78.12 489 GLU A O 1
ATOM 4058 N N . TRP A 1 490 ? 18.059 -5.140 -0.467 1.00 79.69 490 TRP A N 1
ATOM 4059 C CA . TRP A 1 490 ? 17.793 -6.592 -0.445 1.00 79.69 490 TRP A CA 1
ATOM 4060 C C . TRP A 1 490 ? 17.368 -7.185 -1.784 1.00 79.69 490 TRP A C 1
ATOM 4062 O O . TRP A 1 490 ? 17.436 -8.401 -1.926 1.00 79.69 490 TRP A O 1
ATOM 4072 N N . TRP A 1 491 ? 16.874 -6.361 -2.712 1.00 85.69 491 TRP A N 1
ATOM 4073 C CA . TRP A 1 491 ? 16.294 -6.834 -3.966 1.00 85.69 491 TRP A CA 1
ATOM 4074 C C . TRP A 1 491 ? 17.016 -6.222 -5.160 1.00 85.69 491 TRP A C 1
ATOM 4076 O O . TRP A 1 491 ? 16.999 -5.005 -5.342 1.00 85.69 491 TRP A O 1
ATOM 4086 N N . ASP A 1 492 ? 17.564 -7.076 -6.011 1.00 89.75 492 ASP A N 1
ATOM 4087 C CA . ASP A 1 492 ? 18.224 -6.715 -7.253 1.00 89.75 492 ASP A CA 1
ATOM 4088 C C . ASP A 1 492 ? 17.281 -6.973 -8.433 1.00 89.75 492 ASP A C 1
ATOM 4090 O O . ASP A 1 492 ? 17.005 -8.107 -8.845 1.00 89.75 492 ASP A O 1
ATOM 4094 N N . MET A 1 493 ? 16.790 -5.889 -9.029 1.00 90.38 493 MET A N 1
ATOM 4095 C CA . MET A 1 493 ? 15.937 -5.954 -10.208 1.00 90.38 493 MET A CA 1
ATOM 4096 C C . MET A 1 493 ? 16.741 -5.650 -11.468 1.00 90.38 493 MET A C 1
ATOM 4098 O O . MET A 1 493 ? 17.303 -4.566 -11.617 1.00 90.38 493 MET A O 1
ATOM 4102 N N . SER A 1 494 ? 16.775 -6.585 -12.418 1.00 91.19 494 SER A N 1
ATOM 4103 C CA . SER A 1 494 ? 17.385 -6.323 -13.724 1.00 91.19 494 SER A CA 1
ATOM 4104 C C . SER A 1 494 ? 16.609 -5.236 -14.466 1.00 91.19 494 SER A C 1
ATOM 4106 O O . SER A 1 494 ? 15.379 -5.178 -14.387 1.00 91.19 494 SER A O 1
ATOM 4108 N N . ILE A 1 495 ? 17.284 -4.424 -15.283 1.00 88.94 495 ILE A N 1
ATOM 4109 C CA . ILE A 1 495 ? 16.577 -3.394 -16.065 1.00 88.94 495 ILE A CA 1
ATOM 4110 C C . ILE A 1 495 ? 15.603 -3.960 -17.111 1.00 88.94 495 ILE A C 1
ATOM 4112 O O . ILE A 1 495 ? 14.805 -3.221 -17.680 1.00 88.94 495 ILE A O 1
ATOM 4116 N N . ARG A 1 496 ? 15.660 -5.268 -17.397 1.00 86.38 496 ARG A N 1
ATOM 4117 C CA . ARG A 1 496 ? 14.638 -5.945 -18.210 1.00 86.38 496 ARG A CA 1
ATOM 4118 C C . ARG A 1 496 ? 13.335 -6.091 -17.426 1.00 86.38 496 ARG A C 1
ATOM 4120 O O . ARG A 1 496 ? 12.277 -5.806 -17.971 1.00 86.38 496 ARG A O 1
ATOM 4127 N N . CYS A 1 497 ? 13.431 -6.469 -16.153 1.00 87.81 497 CYS A N 1
ATOM 4128 C CA . CYS A 1 497 ? 12.290 -6.563 -15.243 1.00 87.81 497 CYS A CA 1
ATOM 4129 C C . CYS A 1 497 ? 11.734 -5.180 -14.877 1.00 87.81 497 CYS A C 1
ATOM 4131 O O . CYS A 1 497 ? 10.526 -5.022 -14.803 1.00 87.81 497 CYS A O 1
ATOM 4133 N N . ASP A 1 498 ? 12.592 -4.162 -14.756 1.00 87.00 498 ASP A N 1
ATOM 4134 C CA . ASP A 1 498 ? 12.187 -2.767 -14.493 1.00 87.00 498 ASP A CA 1
ATOM 4135 C C . ASP A 1 498 ? 11.268 -2.164 -15.574 1.00 87.00 498 ASP A C 1
ATOM 4137 O O . ASP A 1 498 ? 10.510 -1.228 -15.315 1.00 87.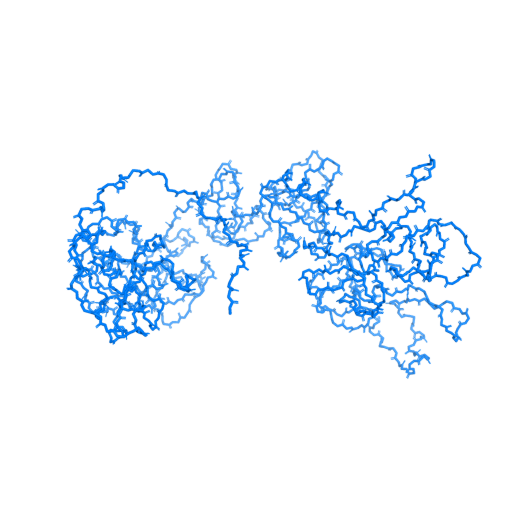00 498 ASP A O 1
ATOM 4141 N N . LYS A 1 499 ? 11.347 -2.676 -16.809 1.00 86.19 499 LYS A N 1
ATOM 4142 C CA . LYS A 1 499 ? 10.486 -2.243 -17.920 1.00 86.19 499 LYS A CA 1
ATOM 4143 C C . LYS A 1 499 ? 9.090 -2.854 -17.867 1.00 86.19 499 LYS A C 1
ATOM 4145 O O . LYS A 1 499 ? 8.206 -2.374 -18.575 1.00 86.19 499 LYS A O 1
ATOM 4150 N N . VAL A 1 500 ? 8.898 -3.910 -17.081 1.00 87.19 500 VAL A N 1
ATOM 4151 C CA . VAL A 1 500 ? 7.586 -4.520 -16.890 1.00 87.19 500 VAL A CA 1
ATOM 4152 C C . VAL A 1 500 ? 6.767 -3.563 -16.038 1.00 87.19 500 VAL A C 1
ATOM 4154 O O . VAL A 1 500 ? 7.175 -3.213 -14.936 1.00 87.19 500 VAL A O 1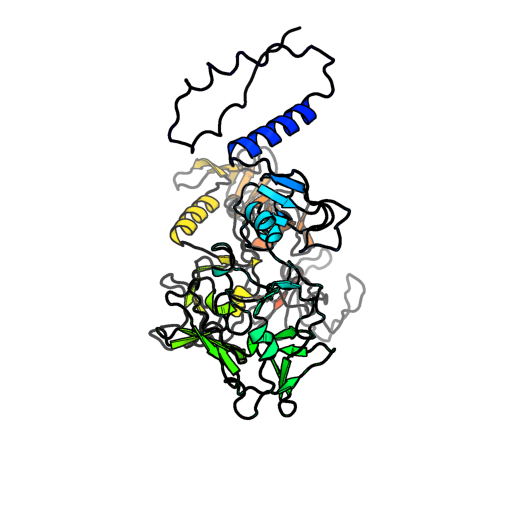
ATOM 4157 N N . VAL A 1 501 ? 5.635 -3.109 -16.562 1.00 87.00 501 VAL A N 1
ATOM 4158 C CA . VAL A 1 501 ? 4.677 -2.264 -15.838 1.00 87.00 501 VAL A CA 1
ATOM 4159 C C . VAL A 1 501 ? 3.716 -3.129 -15.017 1.00 87.00 501 VAL A C 1
ATOM 4161 O O . VAL A 1 501 ? 3.618 -4.335 -15.227 1.00 87.00 501 VAL A O 1
ATOM 4164 N N . ASP A 1 502 ? 3.000 -2.533 -14.068 1.00 84.69 502 ASP A N 1
ATOM 4165 C CA . ASP A 1 502 ? 2.087 -3.251 -13.171 1.00 84.69 502 ASP A CA 1
ATOM 4166 C C . ASP A 1 502 ? 0.815 -3.772 -13.862 1.00 84.69 502 ASP A C 1
ATOM 4168 O O . ASP A 1 502 ? 0.178 -4.686 -13.333 1.00 84.69 502 ASP A O 1
ATOM 4172 N N . ILE A 1 503 ? 0.465 -3.216 -15.029 1.00 86.62 503 ILE A N 1
ATOM 4173 C CA . ILE A 1 503 ? -0.635 -3.645 -15.904 1.00 86.62 503 ILE A CA 1
ATOM 4174 C C . ILE A 1 503 ? -0.103 -3.846 -17.323 1.00 86.62 503 ILE A C 1
ATOM 4176 O O . ILE A 1 503 ? 0.397 -2.906 -17.934 1.00 86.62 503 ILE A O 1
ATOM 4180 N N . ILE A 1 504 ? -0.256 -5.047 -17.869 1.00 86.75 504 ILE A N 1
ATOM 4181 C CA . ILE A 1 504 ? 0.363 -5.457 -19.134 1.00 86.75 504 ILE A CA 1
ATOM 4182 C C . ILE A 1 504 ? -0.643 -6.068 -20.108 1.00 86.75 504 ILE A C 1
ATOM 4184 O O . ILE A 1 504 ? -1.610 -6.721 -19.709 1.00 86.75 504 ILE A O 1
ATOM 4188 N N . GLU A 1 505 ? -0.353 -5.910 -21.396 1.00 85.50 505 GLU A N 1
ATOM 4189 C CA . GLU A 1 505 ? -0.911 -6.732 -22.470 1.00 85.50 505 GLU A CA 1
ATOM 4190 C C . GLU A 1 505 ? -0.003 -7.951 -22.652 1.00 85.50 505 GLU A C 1
ATOM 4192 O O . GLU A 1 505 ? 1.206 -7.810 -22.833 1.00 85.50 505 GLU A O 1
ATOM 4197 N N . CYS A 1 506 ? -0.566 -9.154 -22.565 1.00 82.31 506 CYS A N 1
ATOM 4198 C CA . CYS A 1 506 ? 0.182 -10.389 -22.770 1.00 82.31 506 CYS A CA 1
ATOM 4199 C C . CYS A 1 506 ? -0.120 -10.920 -24.172 1.00 82.31 506 CYS A C 1
ATOM 4201 O O . CYS A 1 506 ? -1.267 -11.223 -24.472 1.00 82.31 506 CYS A O 1
ATOM 4203 N N . GLU A 1 507 ? 0.889 -11.094 -25.027 1.00 75.19 507 GLU A N 1
ATOM 4204 C CA . GLU A 1 507 ? 0.678 -11.581 -26.405 1.00 75.19 507 GLU A CA 1
ATOM 4205 C C . GLU A 1 507 ? 0.009 -12.972 -26.459 1.00 75.19 507 GLU A C 1
ATOM 4207 O O . GLU A 1 507 ? -0.668 -13.304 -27.429 1.00 75.19 507 GLU A O 1
ATOM 4212 N N . GLY A 1 508 ? 0.126 -13.764 -25.386 1.00 72.69 508 GLY A N 1
ATOM 4213 C CA . GLY A 1 508 ? -0.534 -15.063 -25.231 1.00 72.69 508 GLY A CA 1
ATOM 4214 C C . GLY A 1 508 ? -1.913 -15.030 -24.557 1.00 72.69 508 GLY A C 1
ATOM 4215 O O . GLY A 1 508 ? -2.475 -16.098 -24.322 1.00 72.69 508 GLY A O 1
ATOM 4216 N N . HIS A 1 509 ? -2.461 -13.857 -24.209 1.00 83.25 509 HIS A N 1
ATOM 4217 C CA . HIS A 1 509 ? -3.752 -13.738 -23.525 1.00 83.25 509 HIS A CA 1
ATOM 4218 C C . HIS A 1 509 ? -4.530 -12.471 -23.923 1.00 83.25 509 HIS A C 1
ATOM 4220 O O . HIS A 1 509 ? -4.001 -11.369 -23.908 1.00 83.25 509 HIS A O 1
ATOM 4226 N N . GLN A 1 510 ? -5.825 -12.605 -24.229 1.00 82.38 510 GLN A N 1
ATOM 4227 C CA . GLN A 1 510 ? -6.627 -11.496 -24.776 1.00 82.38 510 GLN A CA 1
ATOM 4228 C C . GLN A 1 510 ? -6.900 -10.347 -23.791 1.00 82.38 510 GLN A C 1
ATOM 4230 O O . GLN A 1 510 ? -7.117 -9.219 -24.228 1.00 82.38 510 GLN A O 1
ATOM 4235 N N . HIS A 1 511 ? -6.932 -10.619 -22.485 1.00 85.50 511 HIS A N 1
ATOM 4236 C CA . HIS A 1 511 ? -7.210 -9.603 -21.468 1.00 85.50 511 HIS A CA 1
ATOM 4237 C C . HIS A 1 511 ? -5.918 -9.029 -20.879 1.00 85.50 511 HIS A C 1
ATOM 4239 O O . HIS A 1 511 ? -4.883 -9.695 -20.837 1.00 85.50 511 HIS A O 1
ATOM 4245 N N . PHE A 1 512 ? -6.011 -7.823 -20.319 1.00 86.50 512 PHE A N 1
ATOM 4246 C CA . PHE A 1 512 ? -4.933 -7.252 -19.518 1.00 86.50 512 PHE A CA 1
ATOM 4247 C C . PHE A 1 512 ? -4.668 -8.094 -18.268 1.00 86.50 512 PHE A C 1
ATOM 4249 O O . PHE A 1 512 ? -5.598 -8.591 -17.618 1.00 86.50 512 PHE A O 1
ATOM 4256 N N . LEU A 1 513 ? -3.393 -8.203 -17.908 1.00 88.94 513 LEU A N 1
ATOM 4257 C CA . LEU A 1 513 ? -2.968 -8.773 -16.636 1.00 88.94 513 LEU A CA 1
ATOM 4258 C C . LEU A 1 513 ? -2.497 -7.656 -15.721 1.00 88.94 513 LEU A C 1
ATOM 4260 O O . LEU A 1 513 ? -1.858 -6.710 -16.174 1.00 88.94 513 LEU A O 1
ATOM 4264 N N . PHE A 1 514 ? -2.777 -7.782 -14.431 1.00 87.25 514 PHE A N 1
ATOM 4265 C CA . PHE A 1 514 ? -2.269 -6.866 -13.419 1.00 87.25 514 PHE A CA 1
ATOM 4266 C C . PHE A 1 514 ? -1.568 -7.629 -12.307 1.00 87.25 514 PHE A C 1
ATOM 4268 O O . PHE A 1 514 ? -1.943 -8.758 -11.984 1.00 87.25 514 PHE A O 1
ATOM 4275 N N . TYR A 1 515 ? -0.559 -7.005 -11.706 1.00 87.25 515 TYR A N 1
ATOM 4276 C CA . TYR A 1 515 ? 0.188 -7.633 -10.626 1.00 87.25 515 TYR A CA 1
ATOM 4277 C C . TYR A 1 515 ? -0.605 -7.635 -9.316 1.00 87.25 515 TYR A C 1
ATOM 4279 O O . TYR A 1 515 ? -0.908 -6.570 -8.758 1.00 87.25 515 TYR A O 1
ATOM 4287 N N . ASP A 1 516 ? -0.890 -8.825 -8.797 1.00 85.38 516 ASP A N 1
ATOM 4288 C CA . ASP A 1 516 ? -1.516 -9.051 -7.498 1.00 85.38 516 ASP A CA 1
ATOM 4289 C C . ASP A 1 516 ? -0.502 -9.678 -6.532 1.00 85.38 516 ASP A C 1
ATOM 4291 O O . ASP A 1 516 ? -0.058 -10.811 -6.720 1.00 85.38 516 ASP A O 1
ATOM 4295 N N . PHE A 1 517 ? -0.144 -8.924 -5.489 1.00 80.62 517 PHE A N 1
ATOM 4296 C CA . PHE A 1 517 ? 0.819 -9.339 -4.465 1.00 80.62 517 PHE A CA 1
ATOM 4297 C C . PHE A 1 517 ? 0.325 -10.496 -3.593 1.00 80.62 517 PHE A C 1
ATOM 4299 O O . PHE A 1 517 ? 1.148 -11.187 -3.004 1.00 80.62 517 PHE A O 1
ATOM 4306 N N . ASN A 1 518 ? -0.991 -10.694 -3.505 1.00 80.75 518 ASN A N 1
ATOM 4307 C CA . ASN A 1 518 ? -1.617 -11.702 -2.649 1.00 80.75 518 ASN A CA 1
ATOM 4308 C C . ASN A 1 518 ? -2.055 -12.938 -3.447 1.00 80.75 518 ASN A C 1
ATOM 4310 O O . ASN A 1 518 ? -2.791 -13.789 -2.943 1.00 80.75 518 ASN A O 1
ATOM 4314 N N . TYR A 1 519 ? -1.668 -13.026 -4.721 1.00 82.81 519 TYR A N 1
ATOM 4315 C CA . TYR A 1 519 ? -1.988 -14.181 -5.540 1.00 82.81 519 TYR A CA 1
ATOM 4316 C C . TYR A 1 519 ? -1.022 -15.330 -5.254 1.00 82.81 519 TYR A C 1
ATOM 4318 O O . TYR A 1 519 ? 0.120 -15.301 -5.697 1.00 82.81 519 TYR A O 1
ATOM 4326 N N . GLU A 1 520 ? -1.522 -16.352 -4.562 1.00 83.75 520 GLU A N 1
ATOM 4327 C CA . GLU A 1 520 ? -0.734 -17.515 -4.119 1.00 83.75 520 GLU A CA 1
ATOM 4328 C C . GLU A 1 520 ? -0.963 -18.783 -4.960 1.00 83.75 520 GLU A C 1
ATOM 4330 O O . GLU A 1 520 ? -0.447 -19.850 -4.646 1.00 83.75 520 GLU A O 1
ATOM 4335 N N . LYS A 1 521 ? -1.761 -18.712 -6.032 1.00 86.44 521 LYS A N 1
ATOM 4336 C CA . LYS A 1 521 ? -2.062 -19.901 -6.849 1.00 86.44 521 LYS A CA 1
ATOM 4337 C C . LYS A 1 521 ? -0.971 -20.176 -7.880 1.00 86.44 521 LYS A C 1
ATOM 4339 O O . LYS A 1 521 ? -0.106 -19.338 -8.129 1.00 86.44 521 LYS A O 1
ATOM 4344 N N . GLU A 1 522 ? -1.065 -21.342 -8.507 1.00 87.62 522 GLU A N 1
ATOM 4345 C CA . GLU A 1 522 ? -0.162 -21.802 -9.562 1.00 87.62 522 GLU A CA 1
ATOM 4346 C C . GLU A 1 522 ? -0.105 -20.836 -10.760 1.00 87.62 522 GLU A C 1
ATOM 4348 O O . GLU A 1 522 ? -1.116 -20.260 -11.182 1.00 87.62 522 GLU A O 1
ATOM 4353 N N . CYS A 1 523 ? 1.102 -20.665 -11.297 1.00 88.31 523 CYS A N 1
ATOM 4354 C CA . CYS A 1 523 ? 1.370 -19.993 -12.563 1.00 88.31 523 CYS A CA 1
ATOM 4355 C C . CYS A 1 523 ? 0.965 -20.885 -13.746 1.00 88.31 523 CYS A C 1
ATOM 4357 O O . CYS A 1 523 ? 1.385 -22.036 -13.820 1.00 88.31 523 CYS A O 1
ATOM 4359 N N . ASN A 1 524 ? 0.238 -20.343 -14.725 1.00 86.94 524 ASN A N 1
ATOM 4360 C CA . ASN A 1 524 ? -0.109 -21.058 -15.958 1.00 86.94 524 ASN A CA 1
ATOM 4361 C C . ASN A 1 524 ? 1.107 -21.393 -16.839 1.00 86.94 524 ASN A C 1
ATOM 4363 O O . ASN A 1 524 ? 1.024 -22.279 -17.677 1.00 86.94 524 ASN A O 1
ATOM 4367 N N . GLY A 1 525 ? 2.228 -20.684 -16.681 1.00 83.38 525 GLY A N 1
ATOM 4368 C CA . GLY A 1 525 ? 3.448 -20.933 -17.451 1.00 83.38 525 GLY A CA 1
ATOM 4369 C C . GLY A 1 525 ? 4.279 -22.100 -16.916 1.00 83.38 525 GLY A C 1
ATOM 4370 O O . GLY A 1 525 ? 4.690 -22.964 -17.684 1.00 83.38 525 GLY A O 1
ATOM 4371 N N . CYS A 1 526 ? 4.540 -22.130 -15.606 1.00 84.81 526 CYS A N 1
ATOM 4372 C CA . CYS A 1 526 ? 5.457 -23.101 -14.995 1.00 84.81 526 CYS A CA 1
ATOM 4373 C C . CYS A 1 526 ? 4.789 -24.097 -14.036 1.00 84.81 526 CYS A C 1
ATOM 4375 O O . CYS A 1 526 ? 5.428 -25.069 -13.637 1.00 84.81 526 CYS A O 1
ATOM 4377 N N . GLY A 1 527 ? 3.540 -23.855 -13.630 1.00 82.88 527 GLY A N 1
ATOM 4378 C CA . GLY A 1 527 ? 2.820 -24.674 -12.653 1.00 82.88 527 GLY A CA 1
ATOM 4379 C C . GLY A 1 527 ? 3.269 -24.533 -11.206 1.00 82.88 527 GLY A C 1
ATOM 4380 O O . GLY A 1 527 ? 2.809 -25.285 -10.354 1.00 82.88 527 GLY A O 1
ATOM 4381 N N . VAL A 1 528 ? 4.167 -23.595 -10.908 1.00 84.69 528 VAL A N 1
ATOM 4382 C CA . VAL A 1 528 ? 4.658 -23.355 -9.548 1.00 84.69 528 VAL A CA 1
ATOM 4383 C C . VAL A 1 528 ? 3.726 -22.383 -8.824 1.00 84.69 528 VAL A C 1
ATOM 4385 O O . VAL A 1 528 ? 3.218 -21.429 -9.419 1.00 84.69 528 VAL A O 1
ATOM 4388 N N . GLU A 1 529 ? 3.489 -22.633 -7.535 1.00 83.19 529 GLU A N 1
ATOM 4389 C CA . GLU A 1 529 ? 2.755 -21.722 -6.652 1.00 83.19 529 GLU A CA 1
ATOM 4390 C C . GLU A 1 529 ? 3.527 -20.413 -6.428 1.00 83.19 529 GLU A C 1
ATOM 4392 O O . GLU A 1 529 ? 4.739 -20.398 -6.192 1.00 83.19 529 GLU A O 1
ATOM 4397 N N . ASN A 1 530 ? 2.807 -19.294 -6.495 1.00 78.06 530 ASN A N 1
ATOM 4398 C CA . ASN A 1 530 ? 3.390 -17.958 -6.458 1.00 78.06 530 ASN A CA 1
ATOM 4399 C C . ASN A 1 530 ? 3.501 -17.414 -5.032 1.00 78.06 530 ASN A C 1
ATOM 4401 O O . ASN A 1 530 ? 2.554 -16.847 -4.504 1.00 78.06 530 ASN A O 1
ATOM 4405 N N . ASN A 1 531 ? 4.680 -17.493 -4.416 1.00 73.81 531 ASN A N 1
ATOM 4406 C CA . ASN A 1 531 ? 4.873 -16.956 -3.058 1.00 73.81 531 ASN A CA 1
ATOM 4407 C C . ASN A 1 531 ? 5.047 -15.424 -3.000 1.00 73.81 531 ASN A C 1
ATOM 4409 O O . ASN A 1 531 ? 4.962 -14.840 -1.923 1.00 73.81 531 ASN A O 1
ATOM 4413 N N . ASN A 1 532 ? 5.300 -14.769 -4.140 1.00 75.12 532 ASN A N 1
ATOM 4414 C CA . ASN A 1 532 ? 5.591 -13.329 -4.222 1.00 75.12 532 ASN A CA 1
ATOM 4415 C C . ASN A 1 532 ? 4.539 -12.538 -5.026 1.00 75.12 532 ASN A C 1
ATOM 4417 O O . ASN A 1 532 ? 4.770 -11.373 -5.372 1.00 75.12 532 ASN A O 1
ATOM 4421 N N . GLY A 1 533 ? 3.389 -13.153 -5.315 1.00 85.56 533 GLY A N 1
ATOM 4422 C CA . GLY A 1 533 ? 2.361 -12.610 -6.199 1.00 85.56 533 GLY A CA 1
ATOM 4423 C C . GLY A 1 533 ? 2.571 -12.965 -7.673 1.00 85.56 533 GLY A C 1
ATOM 4424 O O . GLY A 1 533 ? 3.575 -13.566 -8.051 1.00 85.56 533 GLY A O 1
ATOM 4425 N N . ALA A 1 534 ? 1.600 -12.599 -8.509 1.00 89.94 534 ALA A N 1
ATOM 4426 C CA . ALA A 1 534 ? 1.594 -12.917 -9.936 1.00 89.94 534 ALA A CA 1
ATOM 4427 C C . ALA A 1 534 ? 0.817 -11.878 -10.753 1.00 89.94 534 ALA A C 1
ATOM 4429 O O . ALA A 1 534 ? -0.053 -11.172 -10.237 1.00 89.94 534 ALA A O 1
ATOM 4430 N N . PHE A 1 535 ? 1.085 -11.830 -12.056 1.00 89.94 535 PHE A N 1
ATOM 4431 C CA . PHE A 1 535 ? 0.250 -11.121 -13.018 1.00 89.94 535 PHE A CA 1
ATOM 4432 C C . PHE A 1 535 ? -0.992 -11.948 -13.310 1.00 89.94 535 PHE A C 1
ATOM 4434 O O . PHE A 1 535 ? -0.892 -13.000 -13.933 1.00 89.94 535 PHE A O 1
ATOM 4441 N N . ARG A 1 536 ? -2.169 -11.480 -12.895 1.00 89.38 536 ARG A N 1
ATOM 4442 C CA . ARG A 1 536 ? -3.426 -12.202 -13.115 1.00 89.38 536 ARG A CA 1
ATOM 4443 C C . ARG A 1 536 ? -4.415 -11.429 -13.962 1.00 89.38 536 ARG A C 1
ATOM 4445 O O . ARG A 1 536 ? -4.447 -10.200 -13.963 1.00 89.38 536 ARG A O 1
ATOM 4452 N N . CYS A 1 537 ? -5.275 -12.180 -14.630 1.00 87.62 537 CYS A N 1
ATOM 4453 C CA . CYS A 1 537 ? -6.426 -11.654 -15.332 1.00 87.62 537 CYS A CA 1
ATOM 4454 C C . CYS A 1 537 ? -7.551 -11.306 -14.339 1.00 87.62 537 CYS A C 1
ATOM 4456 O O . CYS A 1 537 ? -7.807 -12.028 -13.371 1.00 87.62 537 CYS A O 1
ATOM 4458 N N . GLY A 1 538 ? -8.243 -10.191 -14.583 1.00 80.69 538 GLY A N 1
ATOM 4459 C CA . GLY A 1 538 ? -9.457 -9.826 -13.843 1.00 80.69 538 GLY A CA 1
ATOM 4460 C C . GLY A 1 538 ? -10.708 -10.585 -14.298 1.00 80.69 538 GLY A C 1
ATOM 4461 O O . GLY A 1 538 ? -11.644 -10.739 -13.517 1.00 80.69 538 GLY A O 1
ATOM 4462 N N . GLU A 1 539 ? -10.719 -11.077 -15.538 1.00 82.38 539 GLU A N 1
ATOM 4463 C CA . GLU A 1 539 ? -11.897 -11.674 -16.185 1.00 82.38 539 GLU A CA 1
ATOM 4464 C C . GLU A 1 539 ? -11.887 -13.208 -16.178 1.00 82.38 539 GLU A C 1
ATOM 4466 O O . GLU A 1 539 ? -12.939 -13.848 -16.190 1.00 82.38 539 GLU A O 1
ATOM 4471 N N . CYS A 1 540 ? -10.706 -13.826 -16.126 1.00 85.56 540 CYS A N 1
ATOM 4472 C CA . CYS A 1 540 ? -10.553 -15.277 -16.119 1.00 85.56 540 CYS A CA 1
ATOM 4473 C C . CYS A 1 540 ? -9.499 -15.736 -15.100 1.00 85.56 540 CYS A C 1
ATOM 4475 O O . CYS A 1 540 ? -8.920 -14.939 -14.371 1.00 85.56 540 CYS A O 1
ATOM 4477 N N . ARG A 1 541 ? -9.259 -17.050 -15.024 1.00 85.00 541 ARG A N 1
ATOM 4478 C CA . ARG A 1 541 ? -8.326 -17.652 -14.051 1.00 85.00 541 ARG A CA 1
ATOM 4479 C C . ARG A 1 541 ? -6.858 -17.623 -14.487 1.00 85.00 541 ARG A C 1
ATOM 4481 O O . ARG A 1 541 ? -6.039 -18.226 -13.808 1.00 85.00 541 ARG A O 1
ATOM 4488 N N . PHE A 1 542 ? -6.548 -16.981 -15.609 1.00 87.81 542 PHE A N 1
ATOM 4489 C CA . PHE A 1 542 ? -5.196 -16.927 -16.149 1.00 87.81 542 PHE A CA 1
ATOM 4490 C C . PHE A 1 542 ? -4.282 -16.079 -15.260 1.00 87.81 542 PHE A C 1
ATOM 4492 O O . PHE A 1 542 ? -4.628 -14.941 -14.927 1.00 87.81 542 PHE A O 1
ATOM 4499 N N . ALA A 1 543 ? -3.125 -16.623 -14.895 1.00 89.75 543 ALA A N 1
ATOM 4500 C CA . ALA A 1 543 ? -2.095 -15.931 -14.143 1.00 89.75 543 ALA A CA 1
ATOM 4501 C C . ALA A 1 543 ? -0.692 -16.408 -14.530 1.00 89.75 543 ALA A C 1
ATOM 4503 O O . ALA A 1 543 ? -0.461 -17.598 -14.732 1.00 89.75 543 ALA A O 1
ATOM 4504 N N . LEU A 1 544 ? 0.257 -15.481 -14.585 1.00 90.12 544 LEU A N 1
ATOM 4505 C CA . LEU A 1 544 ? 1.664 -15.753 -14.842 1.00 90.12 544 LEU A CA 1
ATOM 4506 C C . LEU A 1 544 ? 2.519 -15.172 -13.725 1.00 90.12 544 LEU A C 1
ATOM 4508 O O . LEU A 1 544 ? 2.329 -14.028 -13.308 1.00 90.12 544 LEU A O 1
ATOM 4512 N N . ASP A 1 545 ? 3.482 -15.959 -13.265 1.00 89.25 545 ASP A N 1
ATOM 4513 C CA . ASP A 1 545 ? 4.545 -15.454 -12.411 1.00 89.25 545 ASP A CA 1
ATOM 4514 C C . ASP A 1 545 ? 5.412 -14.433 -13.170 1.00 89.25 545 ASP A C 1
ATOM 4516 O O . ASP A 1 545 ? 5.394 -14.345 -14.406 1.00 89.25 545 ASP A O 1
ATOM 4520 N N . PHE A 1 546 ? 6.161 -13.629 -12.417 1.00 87.06 546 PHE A N 1
ATOM 4521 C CA . PHE A 1 546 ? 6.976 -12.557 -12.984 1.00 87.06 546 PHE A CA 1
ATOM 4522 C C . PHE A 1 546 ? 8.072 -13.102 -13.924 1.00 87.06 546 PHE A C 1
ATOM 4524 O O . PHE A 1 546 ? 8.352 -12.500 -14.959 1.00 87.06 546 PHE A O 1
ATOM 4531 N N . GLY A 1 547 ? 8.667 -14.255 -13.612 1.00 86.56 547 GLY A N 1
ATOM 4532 C CA . GLY A 1 547 ? 9.696 -14.891 -14.435 1.00 86.56 547 GLY A CA 1
ATOM 4533 C C . GLY A 1 547 ? 9.162 -15.388 -15.774 1.00 86.56 547 GLY A C 1
ATOM 4534 O O . GLY A 1 547 ? 9.690 -15.004 -16.820 1.00 86.56 547 GLY A O 1
ATOM 4535 N N . CYS A 1 548 ? 8.076 -16.160 -15.751 1.00 87.25 548 CYS A N 1
ATOM 4536 C CA . CYS A 1 548 ? 7.363 -16.672 -16.913 1.00 87.25 548 CYS A CA 1
ATOM 4537 C C . CYS A 1 548 ? 6.958 -15.552 -17.862 1.00 87.25 548 CYS A C 1
ATOM 4539 O O . CYS A 1 548 ? 7.095 -15.692 -19.075 1.00 87.25 548 CYS A O 1
ATOM 4541 N N . LEU A 1 549 ? 6.520 -14.419 -17.310 1.00 87.12 549 LEU A N 1
ATOM 4542 C CA . LEU A 1 549 ? 6.182 -13.254 -18.110 1.00 87.12 549 LEU A CA 1
ATOM 4543 C C . LEU A 1 549 ? 7.388 -12.677 -18.869 1.00 87.12 549 LEU A C 1
ATOM 4545 O O . LEU A 1 549 ? 7.236 -12.184 -19.983 1.00 87.12 549 LEU A O 1
ATOM 4549 N N . THR A 1 550 ? 8.581 -12.703 -18.273 1.00 83.19 550 THR A N 1
ATOM 4550 C CA . THR A 1 550 ? 9.784 -12.106 -18.877 1.00 83.19 550 THR A CA 1
ATOM 4551 C C . THR A 1 550 ? 10.420 -12.957 -19.976 1.00 83.19 550 THR A C 1
ATOM 4553 O O . THR A 1 550 ? 11.392 -12.513 -20.599 1.00 83.19 550 THR A O 1
ATOM 4556 N N . PHE A 1 551 ? 9.899 -14.160 -20.242 1.00 81.69 551 PHE A N 1
ATOM 4557 C CA . PHE A 1 551 ? 10.376 -14.960 -21.362 1.00 81.69 551 PHE A CA 1
ATOM 4558 C C . PHE A 1 551 ? 9.990 -14.331 -22.703 1.00 81.69 551 PHE A C 1
ATOM 4560 O O . PHE A 1 551 ? 8.899 -13.777 -22.853 1.00 81.69 551 PHE A O 1
ATOM 4567 N N . PRO A 1 552 ? 10.880 -14.411 -23.708 1.00 75.88 552 PRO A N 1
ATOM 4568 C CA . PRO A 1 552 ? 10.551 -13.936 -25.039 1.00 75.88 552 PRO A CA 1
ATOM 4569 C C . PRO A 1 552 ? 9.391 -14.759 -25.605 1.00 75.88 552 PRO A C 1
ATOM 4571 O O . PRO A 1 552 ? 9.389 -15.986 -25.507 1.00 75.88 552 PRO A O 1
ATOM 4574 N N . HIS A 1 553 ? 8.430 -14.084 -26.239 1.00 73.06 553 HIS A N 1
ATOM 4575 C CA . HIS A 1 553 ? 7.287 -14.757 -26.855 1.00 73.06 553 HIS A CA 1
ATOM 4576 C C . HIS A 1 553 ? 7.707 -15.697 -27.990 1.00 73.06 553 HIS A C 1
ATOM 4578 O O . HIS A 1 553 ? 7.037 -16.691 -28.242 1.00 73.06 553 HIS A O 1
ATOM 4584 N N . SER A 1 554 ? 8.825 -15.419 -28.659 1.00 76.75 554 SER A N 1
ATOM 4585 C CA . SER A 1 554 ? 9.373 -16.303 -29.680 1.00 76.75 554 SER A CA 1
ATOM 4586 C C . SER A 1 554 ? 10.886 -16.440 -29.551 1.00 76.75 554 SER A C 1
ATOM 4588 O O . SER A 1 554 ? 11.588 -15.491 -29.193 1.00 76.75 554 SER A O 1
ATOM 4590 N N . THR A 1 555 ? 11.404 -17.637 -29.821 1.00 75.75 555 THR A N 1
ATOM 4591 C CA . THR A 1 555 ? 12.839 -17.928 -29.755 1.00 75.75 555 THR A CA 1
ATOM 4592 C C . THR A 1 555 ? 13.285 -18.838 -30.896 1.00 75.75 555 THR A C 1
ATOM 4594 O O . THR A 1 555 ? 12.534 -19.699 -31.349 1.00 75.75 555 THR A O 1
ATOM 4597 N N . LEU A 1 556 ? 14.525 -18.656 -31.354 1.00 76.44 556 LEU A N 1
ATOM 4598 C CA . LEU A 1 556 ? 15.189 -19.587 -32.267 1.00 76.44 556 LEU A CA 1
ATOM 4599 C C . LEU A 1 556 ? 15.922 -20.632 -31.446 1.00 76.44 556 LEU A C 1
ATOM 4601 O O . LEU A 1 556 ? 16.807 -20.305 -30.649 1.00 76.44 556 LEU A O 1
ATOM 4605 N N . HIS A 1 557 ? 15.596 -21.897 -31.676 1.00 71.88 557 HIS A N 1
ATOM 4606 C CA . HIS A 1 557 ? 16.383 -22.988 -31.136 1.00 71.88 557 HIS A CA 1
ATOM 4607 C C . HIS A 1 557 ? 17.443 -23.417 -32.151 1.00 71.88 557 HIS A C 1
ATOM 4609 O O . HIS A 1 557 ? 17.189 -23.459 -33.345 1.00 71.88 557 HIS A O 1
ATOM 4615 N N . LYS A 1 558 ? 18.644 -23.794 -31.696 1.00 73.75 558 LYS A N 1
ATOM 4616 C CA . LYS A 1 558 ? 19.762 -24.166 -32.593 1.00 73.75 558 LYS A CA 1
ATOM 4617 C C . LYS A 1 558 ? 19.477 -25.375 -33.495 1.00 73.75 558 LYS A C 1
ATOM 4619 O O . LYS A 1 558 ? 20.258 -25.641 -34.401 1.00 73.75 558 LYS A O 1
ATOM 4624 N N . ILE A 1 559 ? 18.434 -26.138 -33.178 1.00 73.06 559 ILE A N 1
ATOM 4625 C CA . ILE A 1 559 ? 18.060 -27.391 -33.847 1.00 73.06 559 ILE A CA 1
ATOM 4626 C C . ILE A 1 559 ? 16.793 -27.205 -34.702 1.00 73.06 559 ILE A C 1
ATOM 4628 O O . ILE A 1 559 ? 16.478 -28.079 -35.499 1.00 73.06 559 ILE A O 1
ATOM 4632 N N . ASP A 1 560 ? 16.090 -26.074 -34.572 1.00 70.81 560 ASP A N 1
ATOM 4633 C CA . ASP A 1 560 ? 14.883 -25.785 -35.350 1.00 70.81 560 ASP A CA 1
ATOM 4634 C C . ASP A 1 560 ? 15.127 -24.586 -36.273 1.00 70.81 560 ASP A C 1
ATOM 4636 O O . ASP A 1 560 ? 15.654 -23.555 -35.853 1.00 70.81 560 ASP A O 1
ATOM 4640 N N . GLU A 1 561 ? 14.767 -24.733 -37.546 1.00 75.06 561 GLU A N 1
ATOM 4641 C CA . GLU A 1 561 ? 14.843 -23.644 -38.525 1.00 75.06 561 GLU A CA 1
ATOM 4642 C C . GLU A 1 561 ? 13.695 -22.636 -38.351 1.00 75.06 561 GLU A C 1
ATOM 4644 O O . GLU A 1 561 ? 13.782 -21.508 -38.842 1.00 75.06 561 GLU A O 1
ATOM 4649 N N . HIS A 1 562 ? 12.632 -23.016 -37.636 1.00 79.44 562 HIS A N 1
ATOM 4650 C CA . HIS A 1 562 ? 11.475 -22.175 -37.370 1.00 79.44 562 HIS A CA 1
ATOM 4651 C C . HIS A 1 562 ? 11.555 -21.514 -35.989 1.00 79.44 562 HIS A C 1
ATOM 4653 O O . HIS A 1 562 ? 12.125 -22.037 -35.031 1.00 79.44 562 HIS A O 1
ATOM 4659 N N . MET A 1 563 ? 10.937 -20.336 -35.885 1.00 76.44 563 MET A N 1
ATOM 4660 C CA . MET A 1 563 ? 10.721 -19.662 -34.606 1.00 76.44 563 MET A CA 1
ATOM 4661 C C . MET A 1 563 ? 9.754 -20.487 -33.753 1.00 76.44 563 MET A C 1
ATOM 4663 O O . MET A 1 563 ? 8.631 -20.760 -34.180 1.00 76.44 563 MET A O 1
ATOM 4667 N N . LEU A 1 564 ? 10.162 -20.825 -32.535 1.00 78.88 564 LEU A N 1
ATOM 4668 C CA . LEU A 1 564 ? 9.289 -21.440 -31.542 1.00 78.88 564 LEU A CA 1
ATOM 4669 C C . LEU A 1 564 ? 8.537 -20.338 -30.800 1.00 78.88 564 LEU A C 1
ATOM 4671 O O . LEU A 1 564 ? 9.176 -19.447 -30.238 1.00 78.88 564 LEU A O 1
ATOM 4675 N N . ASN A 1 565 ? 7.205 -20.406 -30.783 1.00 78.88 565 ASN A N 1
ATOM 4676 C CA . ASN A 1 565 ? 6.352 -19.454 -30.071 1.00 78.88 565 ASN A CA 1
ATOM 4677 C C . ASN A 1 565 ? 5.932 -20.014 -28.708 1.00 78.88 565 ASN A C 1
ATOM 4679 O O . ASN A 1 565 ? 5.567 -21.182 -28.588 1.00 78.88 565 ASN A O 1
ATOM 4683 N N . LEU A 1 566 ? 5.948 -19.162 -27.688 1.00 78.56 566 LEU A N 1
ATOM 4684 C CA . LEU A 1 566 ? 5.517 -19.481 -26.337 1.00 78.56 566 LEU A CA 1
ATOM 4685 C C . LEU A 1 566 ? 3.987 -19.445 -26.264 1.00 78.56 566 LEU A C 1
ATOM 4687 O O . LEU A 1 566 ? 3.374 -18.393 -26.464 1.00 78.56 566 LEU A O 1
ATOM 4691 N N . THR A 1 567 ? 3.378 -20.588 -25.950 1.00 75.31 567 THR A N 1
ATOM 4692 C CA . THR A 1 567 ? 1.926 -20.732 -25.795 1.00 75.31 567 THR A CA 1
ATOM 4693 C C . THR A 1 567 ? 1.566 -21.250 -24.403 1.00 75.31 567 THR A C 1
ATOM 4695 O O . THR A 1 567 ? 2.192 -22.163 -23.863 1.00 75.31 567 THR A O 1
ATOM 4698 N N . TYR A 1 568 ? 0.510 -20.671 -23.831 1.00 73.31 568 TYR A N 1
ATOM 4699 C CA . TYR A 1 568 ? -0.034 -21.037 -22.514 1.00 73.31 568 TYR A CA 1
ATOM 4700 C C . TYR A 1 568 ? -1.339 -21.839 -22.619 1.00 73.31 568 TYR A C 1
ATOM 4702 O O . TYR A 1 568 ? -2.131 -21.914 -21.681 1.00 73.31 568 TYR A O 1
ATOM 4710 N N . HIS A 1 569 ? -1.608 -22.360 -23.814 1.00 66.88 569 HIS A N 1
ATOM 4711 C CA . HIS A 1 569 ? -2.758 -23.187 -24.133 1.00 66.88 569 HIS A CA 1
ATOM 4712 C C . HIS A 1 569 ? -2.261 -24.409 -24.897 1.00 66.88 569 HIS A C 1
ATOM 4714 O O . HIS A 1 569 ? -1.388 -24.282 -25.760 1.00 66.88 569 HIS A O 1
ATOM 4720 N N . ASP A 1 570 ? -2.821 -25.567 -24.565 1.00 59.09 570 ASP A N 1
ATOM 4721 C CA . ASP A 1 570 ? -2.503 -26.827 -25.223 1.00 59.09 570 ASP A CA 1
ATOM 4722 C C . ASP A 1 570 ? -3.454 -27.076 -26.395 1.00 59.09 570 ASP A C 1
ATOM 4724 O O . ASP A 1 570 ? -4.680 -27.137 -26.233 1.00 59.09 570 ASP A O 1
ATOM 4728 N N . ASP A 1 571 ? -2.872 -27.312 -27.568 1.00 58.94 571 ASP A N 1
ATOM 4729 C CA . ASP A 1 571 ? -3.529 -28.091 -28.604 1.00 58.94 571 ASP A CA 1
ATOM 4730 C C . ASP A 1 571 ? -3.418 -29.562 -28.187 1.00 58.94 571 ASP A C 1
ATOM 4732 O O . ASP A 1 571 ? -2.327 -30.067 -27.929 1.00 58.94 571 ASP A O 1
ATOM 4736 N N . LYS A 1 572 ? -4.552 -30.269 -28.103 1.00 56.16 572 LYS A N 1
ATOM 4737 C CA . LYS A 1 572 ? -4.675 -31.650 -27.574 1.00 56.16 572 LYS A CA 1
ATOM 4738 C C . LYS A 1 572 ? -3.786 -32.712 -28.254 1.00 56.16 572 LYS A C 1
ATOM 4740 O O . LYS A 1 572 ? -3.877 -33.884 -27.900 1.00 56.16 572 LYS A O 1
ATOM 4745 N N . GLU A 1 573 ? -2.995 -32.335 -29.251 1.00 57.56 573 GLU A N 1
ATOM 4746 C CA . GLU A 1 573 ? -2.227 -33.224 -30.120 1.00 57.56 573 GLU A CA 1
ATOM 4747 C C . GLU A 1 573 ? -0.734 -33.329 -29.753 1.00 57.56 573 GLU A C 1
ATOM 4749 O O . GLU A 1 573 ? -0.089 -34.271 -30.211 1.00 57.56 573 GLU A O 1
ATOM 4754 N N . GLN A 1 574 ? -0.170 -32.441 -28.916 1.00 58.78 574 GLN A N 1
ATOM 4755 C CA . GLN A 1 574 ? 1.274 -32.438 -28.605 1.00 58.78 574 GLN A CA 1
ATOM 4756 C C . GLN A 1 574 ? 1.572 -32.315 -27.105 1.00 58.78 574 GLN A C 1
ATOM 4758 O O . GLN A 1 574 ? 1.922 -31.258 -26.595 1.00 58.78 574 GLN A O 1
ATOM 4763 N N . SER A 1 575 ? 1.491 -33.440 -26.394 1.00 64.50 575 SER A N 1
ATOM 4764 C CA . SER A 1 575 ? 1.791 -33.528 -24.959 1.00 64.50 575 SER A CA 1
ATOM 4765 C C . SER A 1 575 ? 3.211 -34.022 -24.651 1.00 64.50 575 SER A C 1
ATOM 4767 O O . SER A 1 575 ? 3.470 -34.423 -23.522 1.00 64.50 575 SER A O 1
ATOM 4769 N N . TYR A 1 576 ? 4.134 -34.043 -25.618 1.00 75.31 576 TYR A N 1
ATOM 4770 C CA . TYR A 1 576 ? 5.504 -34.537 -25.425 1.00 75.31 576 TYR A CA 1
ATOM 4771 C C . TYR A 1 576 ? 6.533 -33.493 -25.856 1.00 75.31 576 TYR A C 1
ATOM 4773 O O . TYR A 1 576 ? 6.432 -32.930 -26.943 1.00 75.31 576 TYR A O 1
ATOM 4781 N N . CYS A 1 577 ? 7.525 -33.240 -25.001 1.00 75.88 577 CYS A N 1
ATOM 4782 C CA . CYS A 1 577 ? 8.619 -32.322 -25.290 1.00 75.88 577 CYS A CA 1
ATOM 4783 C C . CYS A 1 577 ? 9.837 -33.082 -25.825 1.00 75.88 577 CYS A C 1
ATOM 4785 O O . CYS A 1 577 ? 10.482 -33.831 -25.089 1.00 75.88 577 CYS A O 1
ATOM 4787 N N . ASP A 1 578 ? 10.202 -32.811 -27.078 1.00 74.00 578 ASP A N 1
ATOM 4788 C CA . ASP A 1 578 ? 11.340 -33.445 -27.758 1.00 74.00 578 ASP A CA 1
ATOM 4789 C C . ASP A 1 578 ? 12.707 -33.058 -27.170 1.00 74.00 578 ASP A C 1
ATOM 4791 O O . ASP A 1 578 ? 13.692 -33.762 -27.370 1.00 74.00 578 ASP A O 1
ATOM 4795 N N . ILE A 1 579 ? 12.789 -31.943 -26.434 1.00 74.94 579 ILE A N 1
ATOM 4796 C CA . ILE A 1 579 ? 14.056 -31.449 -25.871 1.00 74.94 579 ILE A CA 1
ATOM 4797 C C . ILE A 1 579 ? 14.376 -32.127 -24.539 1.00 74.94 579 ILE A C 1
ATOM 4799 O O . ILE A 1 579 ? 15.515 -32.525 -24.303 1.00 74.94 579 ILE A O 1
ATOM 4803 N N . CYS A 1 580 ? 13.397 -32.210 -23.635 1.00 80.38 580 CYS A N 1
ATOM 4804 C CA . CYS A 1 580 ? 13.609 -32.779 -22.303 1.00 80.38 580 CYS A CA 1
ATOM 4805 C C . CYS A 1 580 ? 13.136 -34.230 -22.177 1.00 80.38 580 CYS A C 1
ATOM 4807 O O . CYS A 1 580 ? 13.319 -34.814 -21.108 1.00 80.38 580 CYS A O 1
ATOM 4809 N N . GLU A 1 581 ? 12.560 -34.789 -23.246 1.00 81.50 581 GLU A N 1
ATOM 4810 C CA . GLU A 1 581 ? 12.042 -36.157 -23.328 1.00 81.50 581 GLU A CA 1
ATOM 4811 C C . GLU A 1 581 ? 11.012 -36.471 -22.228 1.00 81.50 581 GLU A C 1
ATOM 4813 O O . GLU A 1 581 ? 11.033 -37.526 -21.591 1.00 81.50 581 GLU A O 1
ATOM 4818 N N . ARG A 1 582 ? 10.121 -35.513 -21.948 1.00 80.00 582 ARG A N 1
ATOM 4819 C CA . ARG A 1 582 ? 9.079 -35.641 -20.919 1.00 80.00 582 ARG A CA 1
ATOM 4820 C C . ARG A 1 582 ? 7.716 -35.265 -21.470 1.00 80.00 582 ARG A C 1
ATOM 4822 O O . ARG A 1 582 ? 7.599 -34.380 -22.317 1.00 80.00 582 ARG A O 1
ATOM 4829 N N . GLU A 1 583 ? 6.691 -35.917 -20.932 1.00 76.38 583 GLU A N 1
ATOM 4830 C CA . GLU A 1 583 ? 5.309 -35.502 -21.145 1.00 76.38 583 GLU A CA 1
ATOM 4831 C C . GLU A 1 583 ? 5.043 -34.163 -20.442 1.00 76.38 583 GLU A C 1
ATOM 4833 O O . GLU A 1 583 ? 5.502 -33.929 -19.319 1.00 76.38 583 GLU A O 1
ATOM 4838 N N . ARG A 1 584 ? 4.317 -33.276 -21.123 1.00 70.19 584 ARG A N 1
ATOM 4839 C CA . ARG A 1 584 ? 3.813 -32.014 -20.582 1.00 70.19 584 ARG A CA 1
ATOM 4840 C C . ARG A 1 584 ? 2.664 -32.316 -19.621 1.00 70.19 584 ARG A C 1
ATOM 4842 O O . ARG A 1 584 ? 1.859 -33.206 -19.887 1.00 70.19 584 ARG A O 1
ATOM 4849 N N . ASP A 1 585 ? 2.579 -31.585 -18.509 1.00 68.50 585 ASP A N 1
ATOM 4850 C CA . ASP A 1 585 ? 1.409 -31.673 -17.630 1.00 68.50 585 ASP A CA 1
ATOM 4851 C C . ASP A 1 585 ? 0.208 -31.032 -18.345 1.00 68.50 585 ASP A C 1
ATOM 4853 O O . ASP A 1 585 ? 0.237 -29.826 -18.571 1.00 68.50 585 ASP A O 1
ATOM 4857 N N . PRO A 1 586 ? -0.857 -31.785 -18.674 1.00 63.25 586 PRO A N 1
ATOM 4858 C CA . PRO A 1 586 ? -2.016 -31.257 -19.400 1.00 63.25 586 PRO A CA 1
ATOM 4859 C C . PRO A 1 586 ? -2.860 -30.268 -18.573 1.00 63.25 586 PRO A C 1
ATOM 4861 O O . PRO A 1 586 ? -3.896 -29.793 -19.040 1.00 63.25 586 PRO A O 1
ATOM 4864 N N . ARG A 1 587 ? -2.489 -30.018 -17.310 1.00 59.53 587 ARG A N 1
ATOM 4865 C CA . ARG A 1 587 ? -3.115 -29.017 -16.433 1.00 59.53 587 ARG A CA 1
ATOM 4866 C C . ARG A 1 587 ? -2.472 -27.628 -16.547 1.00 59.53 587 ARG A C 1
ATOM 4868 O O . ARG A 1 587 ? -3.063 -26.690 -16.009 1.00 59.53 587 ARG A O 1
ATOM 4875 N N . LEU A 1 588 ? -1.310 -27.516 -17.203 1.00 57.81 588 LEU A N 1
ATOM 4876 C CA . LEU A 1 588 ? -0.560 -26.278 -17.457 1.00 57.81 588 LEU A CA 1
ATOM 4877 C C . LEU A 1 588 ? -0.733 -25.839 -18.909 1.00 57.81 588 LEU A C 1
ATOM 4879 O O . LEU A 1 588 ? -1.255 -24.722 -19.112 1.00 57.81 588 LEU A O 1
#

InterPro domains:
  IPR002219 Protein kinase C-like, phorbol ester/diacylglycerol-binding domain [SM00109] (143-194)
  IPR002219 Protein kinase C-like, phorbol ester/diacylglycerol-binding domain [SM00109] (257-310)
  IPR002219 Protein kinase C-like, phorbol ester/diacylglycerol-binding domain [SM00109] (405-453)
  IPR004146 DC1 [PF03107] (141-188)
  IPR004146 DC1 [PF03107] (200-243)
  IPR004146 DC1 [PF03107] (254-295)
  IPR004146 DC1 [PF03107] (403-448)
  IPR046349 C1-like domain superfamily [SSF57889] (70-132)
  IPR046349 C1-like domain superfamily [SSF57889] (136-189)
  IPR046349 C1-like domain superfamily [SSF57889] (180-244)
  IPR046349 C1-like domain superfamily [SSF57889] (225-309)
  IPR046349 C1-like domain superfamily [SSF57889] (399-457)
  IPR046349 C1-like domain superfamily [SSF57889] (526-585)
  IPR053192 Vacuole Formation Regulator [PTHR32410] (186-587)

Foldseek 3Di:
DDDDDDDDDDDDDDDDDDDDDPPPPPPPPPPPPDDDDDDPDPPPVVVVVVVVQVVVCVVDVDRDDQWDACQPLDNPVNPQIWGKDFPPDPCLVLQQAALQQSDPPDGIWTDRPVHSHIHDPVRSVLSVVWDWDPFDPDLQAPFGWIKTQASCDDDRQQVAAALQPGHGRGGIKTDGRSVDSHIHHPVRSVPPDQWACAPLHNVDIWGWDFDQDWDQAQAVRDIDGGIWGADPVVRHTHRSSRRDDDQDFQPPFPDPATWTKDFHNAWDQFLAFRDIDGGIWTARPVVRGTHDPVSRHQQQWKDFLQDPAIWGKDSAADDPDPDFAAAPQQRHTDDRSGIWIAGPDPPGSHIHGSCRRVVDPFGMDRDPDRVVVVVVVVVQQPPQQWDADDADPVGHRQWIDGNQDPAIWGKDADDDDDAQAAQAQRHGDDGIWTAGPVDGHIHRPVSNSDGQWDRASLGRFIWGKDFDQWDQAPQQRDIDGHIWTQGPVPGTHRVLLSPDRQWDDQPQDDAIWGWDQPQQAAALQPRDGDNRTWTAGSPDGHTHGSNSRSDDQWDDDPVDPDIDGDHSADDPPDQADPPVRDGHDNVD

Organism: Gossypium barbadense (NCBI:txid3634)

Solvent-accessible surface area (backbone atoms only — not comparable to full-atom values): 34968 Å² total; per-residue (Å²): 136,84,91,88,82,89,87,94,84,89,90,89,84,89,89,84,88,82,90,82,74,87,75,75,66,72,79,70,66,84,77,73,88,82,80,80,94,76,80,95,80,70,59,74,66,58,52,51,52,54,51,51,54,51,54,55,42,71,78,39,99,53,89,72,76,64,57,47,70,56,44,86,96,46,63,92,55,27,89,70,39,29,36,62,46,60,66,87,51,100,62,60,89,60,58,75,25,12,57,86,76,58,53,70,84,66,58,43,30,31,32,40,85,88,52,67,54,33,32,33,55,68,55,59,55,54,52,75,74,50,60,72,51,75,68,42,88,52,82,70,46,94,48,62,28,36,38,37,74,52,60,84,78,67,82,68,45,70,78,40,52,22,64,75,80,54,48,61,44,65,57,34,31,32,37,40,47,77,91,45,93,52,32,32,35,47,68,54,65,76,62,59,66,62,60,45,83,38,86,46,40,76,89,52,60,25,33,56,43,80,45,98,56,79,43,63,17,66,67,80,74,41,78,46,64,39,34,27,34,32,28,85,92,73,72,45,31,29,41,64,67,73,68,53,87,68,81,48,67,43,77,82,34,62,50,98,58,54,30,36,57,41,76,29,73,48,71,46,70,17,32,49,54,70,43,82,36,56,34,50,38,28,34,24,83,90,77,72,43,42,23,40,73,77,57,46,55,46,66,52,30,33,40,36,30,82,42,98,56,57,28,34,58,32,58,52,57,88,64,99,58,97,66,89,44,52,15,79,82,78,67,46,78,53,62,50,82,22,16,28,30,30,42,79,53,89,94,48,85,54,36,33,47,39,56,73,64,63,69,45,71,62,33,40,44,82,48,94,52,72,68,64,48,52,61,51,51,58,57,48,47,62,44,71,43,55,46,80,74,40,62,47,98,86,70,47,68,42,27,32,40,41,79,91,43,98,61,59,29,36,58,48,67,83,72,97,69,92,82,46,51,15,55,40,69,62,46,74,64,87,56,56,25,32,33,38,91,88,49,103,48,34,34,41,51,72,64,66,67,47,56,33,39,39,73,40,59,87,29,48,53,64,20,41,58,47,76,42,81,71,45,63,17,77,65,49,72,47,74,46,49,19,33,31,32,39,35,84,90,78,41,40,38,34,56,68,61,69,69,60,63,66,65,40,84,43,97,75,44,97,60,56,28,35,63,34,70,85,38,58,58,57,15,40,72,78,60,49,65,24,90,76,17,26,34,30,35,88,88,54,91,56,29,31,34,59,32,64,62,70,52,70,59,59,45,78,47,100,88,46,98,55,75,46,69,62,69,65,68,83,64,97,85,67,55,63,40,88,88,79,74,42,72,54,66,93,89,66

pLDDT: mean 71.98, std 18.28, range [21.8, 93.19]

Sequence (588 aa):
MRIRNFPWRNKFSILFTRNIPWCYWQSKAMKLSKLTAMDAGNCFQLHASLVFIAIITFTSNVQRPLEIPNYPLHPEHSNQGFFLRQRPHYDNDLVYGCVLCKEKRNMFFYECRACYFSIDIKCAYLSSSYKFNQPSKHDIHQHPLTFIESPTTIDVPKRFNCSWCHEPLIDAIYICDPDCPFIIHKKCLDELPTKIDHLTHRLHPLILNRSDSDYLCNLCQKQHFGPFYGCSLCHFNINVECAWPRSIVEDKSSHQHPFSLLWRQGSFICDACDTEGNYISYICLKCCIEVHKKCTSLPRIIKFSRHDHCIFHKHFLQTRELTRQDCKICFNEVKLDRGSYSCGKPGCNYVVHVNCVLENEKLYEVIEDEKQYEEFYEKSIQSSIIRVIEVNEVGEATKIQHFTHQYYLGLADKMEEIDRKCDGCMLSISTLFYYCSECPFFLHKTCVELPRIKQHWFRQASATLFFKDFQNCDFCDQSCSGFFYEIDEWWDMSIRCDKVVDIIECEGHQHFLFYDFNYEKECNGCGVENNNGAFRCGECRFALDFGCLTFPHSTLHKIDEHMLNLTYHDDKEQSYCDICERERDPRL

Secondary structure (DSSP, 8-state):
---------------------TTSSSSSGGG---S----TTSHHHHHHHHHHHHHHHHHSSS---SEESS-TT--TTGGG-EEEEES--TTGGG----TTT-----SEEEEESSSS-EEEHHHHHHHTTS-BPPPB--TTSSSPBEEES---SSSSGGG-B-TTT--BS-S-EEE--TT---EEEHHHHHT--SEEEETTEEEEEEEEE--SS-EE-TTT--EE-S-EEEETTTTEEEEGGGGS----EE-S-SSSS-EEEEEEEEEEE-TTT--EEEEEEEEETTTTEEE-GGGGG--SEEEETT-SSEEEEESS---SS----B-TTT-PBPPTTS-EEEE-STT---EEEHHHHHS-GGGEEE-S-HHHHHHHHHHHHT--SEEEEEE-TTS-EEEEEETT-SSEEEEES--S-S--B-TTT-PBP-SSEEEESSSS-EEEHHHHT--SEEEETTEEEEEEEEEEEEEE-TTT--EEEEEEEEETTTEEEETTGGG--SEEEETTEEEEEEEETT--SBPTTT--B-TT-EEEESSSS-EE-HHHHTS-SEEE-TT-SSEEEP-SS--TT--EETTTTEE--TT-

Mean predicted aligned error: 19.29 Å

Nearest PDB structures (foldseek):
  1v5n-assembly1_A  TM=7.457E-01  e=2.617E-03  Arabidopsis thaliana
  4b6d-assembly3_C  TM=7.247E-01  e=3.726E-01  Homo sapiens
  8dgs-assembly1_A  TM=2.571E-01  e=4.569E+00  Homo sapiens

Radius of gyration: 35.25 Å; Cα contacts (8 Å, |Δi|>4): 1031; chains: 1; bounding box: 93×71×94 Å